Protein 8B2A (pdb70)

Radius of gyration: 27.53 Å; Cα contacts (8 Å, |Δi|>4): 956; chains: 2; bounding box: 52×83×46 Å

B-factor: mean 35.0, std 12.16, range [14.58, 82.42]

Sequence (474 aa):
HVEVVATIAPQLYIEETLIQKINHRIDAIDVLELRIDQIENVTVVNQVAEMITKLKVMQDSFKLLVTYRTKLQGGYGQFTNDLYLNLISDLANINGIDMIDIEWQADIDIEKHQRIITHLQQYNKEVVISHHNFESTPPLDELQFIFFKMQKFNPEYVKLAVMPHNKNDVLNLLQAMSTFSDTMDCKVVGISMSKLGLISRTAQGVFGGALTYGCIGEPQAPGQIDVTDLKAQVTLYMTHVEVVATIAPQLYIEEETLIQKINHRIDAIDVLELRIDQIENVTVNQVAEMITKLKVMQDSFKLLVTYRTKLQGGYGQFTNDLYLNLISDLANINGIDMIDIEWQADIDIEKHQRIITHLQQYNKEVVISHHNFESTPPLDELQFIFFKMQKFNPEYVKLAVMPHHNKNDVLNLLQAMSTFSDTMDCKVVGISMSKLGLISRTAQGVFGGALTYGCIGEPQAPGQIDVTDLKAQVTLY

Secondary structure (P-SEA, 3-state):
cbbbbbbbbbcccccaaaaaaaaaacccccbbbbcccccccccaaaaaaaaaacccccccbbbbbbbccccccccccccaaaaaaaaaaccccccccbbbbbbccccaaaaaaaaaaaaaaabbbbbbbcccccccccaaaaaaaaaaaacccccbbbbbbbbccaaaaaaaaaaaaaaaacccbbbbbbbccccaaaaaaacccccccbbbbbcccccccccccaaaaaaaaaac/ccbbbbbbbbbbcccccaaaaaaaaaacccccbbbbcccccccccaaaaaaaacccccccccbbbbbbbccccccccccccaaaaaaaaaaacccccccbbbbbbccccaaaaaaaaaaaaaaabbbbbbbcccccccccaaaaaaaaaaaacccccbbbbbbbbccaaaaaaaaaaaaaaaacccbbbbbbbccccaaaaaaacccccccbbbbbcccccccccccaaaaaaaaaac

Solvent-accessible surface area: 21116 Å² total; per-residue (Å²): 147,19,49,0,0,0,4,5,38,14,99,91,140,0,30,54,90,36,8,37,98,0,14,106,51,31,125,9,3,47,0,0,5,0,28,0,5,32,2,165,76,5,63,44,116,46,0,28,119,2,4,72,67,2,79,20,0,55,102,46,12,56,8,0,0,0,3,7,20,128,149,5,36,8,153,3,140,39,92,102,84,90,7,7,71,10,0,27,62,0,5,101,16,145,25,2,50,0,0,0,0,9,16,48,97,120,31,88,111,64,58,7,62,153,14,0,71,51,0,52,133,93,133,13,58,0,0,0,0,28,23,33,63,142,42,14,18,83,57,108,80,0,62,106,10,0,92,61,0,43,116,8,101,10,63,3,0,9,0,1,0,30,6,119,73,159,100,19,8,108,40,0,14,86,0,0,26,49,14,36,118,93,74,111,22,107,2,0,0,9,0,3,28,177,78,0,49,78,0,4,10,5,1,37,79,66,37,7,15,0,2,6,0,3,14,56,141,78,70,26,52,21,12,48,28,0,70,81,0,70,61,57,23,97,135,139,258,50,138,4,35,0,0,0,4,5,41,10,92,53,151,18,98,120,104,34,26,91,94,12,74,142,55,51,98,8,1,32,0,1,5,2,34,0,6,45,17,89,124,7,61,29,103,66,0,40,106,12,15,97,50,16,68,110,17,66,113,51,14,47,11,0,0,0,6,7,13,139,154,8,46,11,165,3,148,52,80,104,94,88,6,4,88,12,0,26,70,0,2,98,17,146,38,2,53,0,0,0,0,13,11,72,84,91,32,82,122,59,62,7,56,150,16,0,66,57,0,50,137,107,134,13,48,0,0,0,0,28,20,37,74,146,49,12,18,80,49,68,90,0,29,57,20,1,11,42,0,10,59,5,103,6,59,2,0,10,0,2,0,24,3,126,77,154,102,23,8,110,41,0,10,85,2,0,30,49,9,49,91,8,18,93,27,111,2,0,0,8,0,3,29,168,75,0,43,90,0,4,13,6,1,10,82,64,20,0,11,0,2,6,0,4,5,49,132,77,64,29,57,20,13,47,30,0,72,81,0,44,62,52,17,106,135,143

Foldseek 3Di:
DAFEEAEDEDELDDDVVNVVLCVVCLQLHAEYEYEDQNYDPDALVSVLSVLVSVLVSLVSYAYEYEHQPVVQPDNHPDDPVVVLVRQLSNLPNLRHQEYEDEDDPPDPVVSVLVSQVSSVVSNHAYEYEGHAQPEADALVVLLVQQVVSCVSVGQEYEYEGEYPDLVSLVSQLQSQLVCLVPDPRAYHTFHFALSNLCCQLCVVVSNHHYHYAYSDDGPTGNHHHSSVSSVSVVVD/DAQAAEEAEDEDQQACDVVNLVLCVVLLQLHAEYEYEDQNHPPDDLVSVLVRLPSCVVSCVSYAYEYDNQPVVQPDNHPDDPVRVLVRQLSNLPRLRHQEYEAEDDPPDDLVSVLVSQVSSVVSNHQYEYEHHDAPEQPALVVLLVRQVSRCVSVGQEYEYEGEYPDLVSLVSQLVSLLVCLVPGDHAYQTAHFACSNLCCQLCVVVSRHHYHYAYSPDGPTHNHHHSSVSSVSSVVD

Structure (mmCIF, N/CA/C/O backbone):
data_8B2A
#
_entry.id   8B2A
#
_cell.length_a   36.382
_cell.length_b   79.574
_cell.length_c   83.535
_cell.angle_alpha   90.000
_cell.angle_beta   101.171
_cell.angle_gamma   90.000
#
_symmetry.space_group_name_H-M   'P 1 2 1'
#
loop_
_entity.id
_entity.type
_entity.pdbx_description
1 polymer '3-dehydroquinate dehydratase'
2 non-polymer '(4R,5R)-3-amino-4,5-dihydroxy-cyclohexene-1-carboxylic acid'
3 non-polymer 'SULFATE ION'
4 non-polymer 'CHLORIDE ION'
5 water water
#
loop_
_atom_site.group_PDB
_atom_site.id
_atom_site.type_symbol
_atom_site.label_atom_id
_atom_site.label_alt_id
_atom_site.label_comp_id
_atom_site.label_asym_id
_atom_site.label_entity_id
_atom_site.label_seq_id
_atom_site.pdbx_PDB_ins_code
_atom_site.Cartn_x
_atom_site.Cartn_y
_atom_site.Cartn_z
_atom_site.occupancy
_atom_site.B_iso_or_equiv
_atom_site.auth_seq_id
_atom_site.auth_comp_id
_atom_site.auth_asym_id
_atom_site.auth_atom_id
_atom_site.pdbx_PDB_model_num
ATOM 1 N N . HIS A 1 3 ? 13.644 53.853 6.808 1.000 43.982 3 HIS AAA N 1
ATOM 2 C CA . HIS A 1 3 ? 14.062 54.061 8.219 1.000 41.046 3 HIS AAA CA 1
ATOM 3 C C . HIS A 1 3 ? 12.845 54.189 9.146 1.000 41.173 3 HIS AAA C 1
ATOM 4 O O . HIS A 1 3 ? 13.081 54.326 10.358 1.000 37.988 3 HIS AAA O 1
ATOM 6 N N . VAL A 1 4 ? 11.612 54.185 8.615 1.000 36.372 4 VAL AAA N 1
ATOM 7 C CA . VAL A 1 4 ? 10.380 54.252 9.452 1.000 33.285 4 VAL AAA CA 1
ATOM 8 C C . VAL A 1 4 ? 10.260 52.941 10.238 1.000 33.039 4 VAL AAA C 1
ATOM 9 O O . VAL A 1 4 ? 10.389 51.844 9.644 1.000 30.948 4 VAL AAA O 1
ATOM 13 N N . GLU A 1 5 ? 10.015 53.054 11.548 1.000 27.983 5 GLU AAA N 1
ATOM 14 C CA . GLU A 1 5 ? 9.883 51.901 12.478 1.000 29.398 5 GLU AAA CA 1
ATOM 15 C C . GLU A 1 5 ? 8.400 51.590 12.669 1.000 23.715 5 GLU AAA C 1
ATOM 16 O O . GLU A 1 5 ? 7.636 52.548 12.738 1.000 24.198 5 GLU AAA O 1
ATOM 22 N N . VAL A 1 6 ? 8.018 50.312 12.656 1.000 21.759 6 VAL AAA N 1
ATOM 23 C CA . VAL A 1 6 ? 6.616 49.856 12.822 1.000 21.819 6 VAL AAA CA 1
ATOM 24 C C . VAL A 1 6 ? 6.371 49.644 14.313 1.000 22.705 6 VAL AAA C 1
ATOM 25 O O . VAL A 1 6 ? 7.099 48.876 14.950 1.000 22.059 6 VAL AAA O 1
ATOM 29 N N . VAL A 1 7 ? 5.346 50.315 14.827 1.000 20.695 7 VAL AAA N 1
ATOM 30 C CA . VAL A 1 7 ? 4.872 50.207 16.224 1.000 21.167 7 VAL AAA CA 1
ATOM 31 C C . VAL A 1 7 ? 3.661 49.267 16.212 1.000 21.838 7 VAL AAA C 1
ATOM 32 O O . VAL A 1 7 ? 2.711 49.500 15.446 1.000 21.331 7 VAL AAA O 1
ATOM 36 N N . ALA A 1 8 ? 3.667 48.282 17.111 1.000 21.687 8 ALA AAA N 1
ATOM 37 C CA . ALA A 1 8 ? 2.529 47.411 17.432 1.000 21.624 8 ALA AAA CA 1
ATOM 38 C C . ALA A 1 8 ? 1.939 47.911 18.742 1.000 23.985 8 ALA AAA C 1
ATOM 39 O O . ALA A 1 8 ? 2.656 47.942 19.755 1.000 23.970 8 ALA AAA O 1
ATOM 41 N N . THR A 1 9 ? 0.700 48.354 18.706 1.000 22.401 9 THR AAA N 1
ATOM 42 C CA . THR A 1 9 ? -0.010 48.872 19.888 1.000 23.511 9 THR AAA CA 1
ATOM 43 C C . THR A 1 9 ? -0.750 47.698 20.499 1.000 23.473 9 THR AAA C 1
ATOM 44 O O . THR A 1 9 ? -1.557 47.070 19.769 1.000 24.815 9 THR AAA O 1
ATOM 48 N N . ILE A 1 10 ? -0.529 47.455 21.790 1.000 22.003 10 ILE AAA N 1
ATOM 49 C CA . ILE A 1 10 ? -1.322 46.462 22.558 1.000 24.538 10 ILE AAA CA 1
ATOM 50 C C . ILE A 1 10 ? -1.969 47.196 23.725 1.000 21.402 10 ILE AAA C 1
ATOM 51 O O . ILE A 1 10 ? -1.429 48.224 24.153 1.000 21.771 10 ILE AAA O 1
ATOM 56 N N . ALA A 1 11 ? -3.112 46.692 24.201 1.000 23.927 11 ALA AAA N 1
ATOM 57 C CA . ALA A 1 11 ? -3.886 47.315 25.289 1.000 25.771 11 ALA AAA CA 1
ATOM 58 C C . ALA A 1 11 ? -4.462 46.234 26.215 1.000 27.418 11 ALA AAA C 1
ATOM 59 O O . ALA A 1 11 ? -5.679 46.056 26.293 1.000 28.313 11 ALA AAA O 1
ATOM 61 N N . PRO A 1 12 ? -3.601 45.488 26.940 1.000 28.179 12 PRO AAA N 1
ATOM 62 C CA . PRO A 1 12 ? -4.053 44.390 27.801 1.000 31.012 12 PRO AAA CA 1
ATOM 63 C C . PRO A 1 12 ? -4.573 44.855 29.165 1.000 35.292 12 PRO AAA C 1
ATOM 64 O O . PRO A 1 12 ? -4.614 46.041 29.429 1.000 34.228 12 PRO AAA O 1
ATOM 68 N N . GLN A 1 13 ? -4.945 43.897 30.014 1.000 41.427 13 GLN AAA N 1
ATOM 69 C CA . GLN A 1 13 ? -5.255 44.140 31.446 1.000 42.133 13 GLN AAA CA 1
ATOM 70 C C . GLN A 1 13 ? -4.067 43.623 32.260 1.000 46.660 13 GLN AAA C 1
ATOM 71 O O . GLN A 1 13 ? -3.127 43.104 31.631 1.000 50.889 13 GLN AAA O 1
ATOM 77 N N . LEU A 1 14 ? -4.066 43.822 33.579 1.000 48.130 14 LEU AAA N 1
ATOM 78 C CA . LEU A 1 14 ? -2.861 43.635 34.439 1.000 51.623 14 LEU AAA CA 1
ATOM 79 C C . LEU A 1 14 ? -2.179 42.313 34.059 1.000 51.131 14 LEU AAA C 1
ATOM 80 O O . LEU A 1 14 ? -0.941 42.265 34.088 1.000 49.663 14 LEU AAA O 1
ATOM 85 N N . TYR A 1 15 ? -2.966 41.300 33.684 1.000 51.858 15 TYR AAA N 1
ATOM 86 C CA . TYR A 1 15 ? -2.502 40.006 33.126 1.000 51.798 15 TYR AAA CA 1
ATOM 87 C C . TYR A 1 15 ? -2.319 40.146 31.607 1.000 51.226 15 TYR AAA C 1
ATOM 88 O O . TYR A 1 15 ? -3.318 40.256 30.875 1.000 51.087 15 TYR AAA O 1
ATOM 97 N N . ILE A 1 16 ? -1.069 40.188 31.140 1.000 45.583 16 ILE AAA N 1
ATOM 98 C CA . ILE A 1 16 ? -0.741 40.000 29.703 1.000 42.135 16 ILE AAA CA 1
A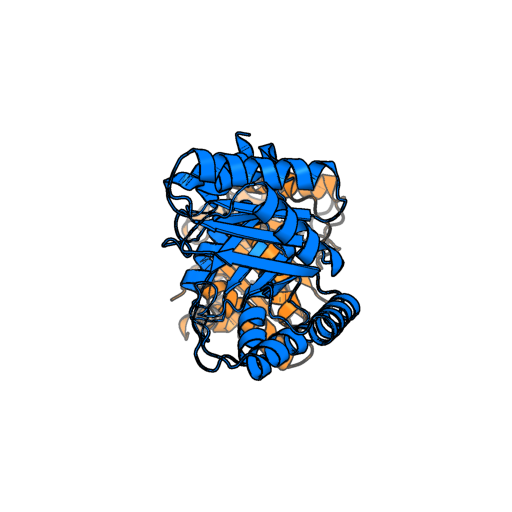TOM 99 C C . ILE A 1 16 ? -0.895 38.508 29.392 1.000 41.714 16 ILE AAA C 1
ATOM 100 O O . ILE A 1 16 ? -0.128 37.713 29.964 1.000 44.822 16 ILE AAA O 1
ATOM 105 N N . GLU A 1 17 ? -1.867 38.156 28.545 1.000 40.197 17 GLU AAA N 1
ATOM 106 C CA . GLU A 1 17 ? -2.242 36.762 28.204 1.000 39.913 17 GLU AAA CA 1
ATOM 107 C C . GLU A 1 17 ? -1.101 36.109 27.423 1.000 44.757 17 GLU AAA C 1
ATOM 108 O O . GLU A 1 17 ? -0.462 36.803 26.604 1.000 38.363 17 GLU AAA O 1
ATOM 110 N N . GLU A 1 18 ? -0.886 34.807 27.652 1.000 44.512 18 GLU AAA N 1
ATOM 111 C CA . GLU A 1 18 ? 0.087 33.984 26.889 1.000 43.665 18 GLU AAA CA 1
ATOM 112 C C . GLU A 1 18 ? -0.301 34.025 25.408 1.000 42.915 18 GLU AAA C 1
ATOM 113 O O . GLU A 1 18 ? 0.606 34.031 24.562 1.000 44.807 18 GLU AAA O 1
ATOM 119 N N . THR A 1 19 ? -1.610 34.047 25.133 1.000 42.263 19 THR AAA N 1
ATOM 120 C CA . THR A 1 19 ? -2.216 34.112 23.775 1.000 43.676 19 THR AAA CA 1
ATOM 121 C C . THR A 1 19 ? -1.760 35.392 23.059 1.000 40.891 19 THR AAA C 1
ATOM 122 O O . THR A 1 19 ? -1.512 35.322 21.838 1.000 44.889 19 THR AAA O 1
ATOM 126 N N . LEU A 1 20 ? -1.635 36.503 23.796 1.000 40.959 20 LEU AAA N 1
ATOM 127 C CA . LEU A 1 20 ? -1.148 37.793 23.240 1.000 40.405 20 LEU AAA CA 1
ATOM 128 C C . LEU A 1 20 ? 0.360 37.683 23.018 1.000 36.582 20 LEU AAA C 1
ATOM 129 O O . LEU A 1 20 ? 0.821 38.006 21.903 1.000 36.303 20 LEU AAA O 1
ATOM 134 N N . ILE A 1 21 ? 1.102 37.180 24.010 1.000 36.721 21 ILE AAA N 1
ATOM 135 C CA . ILE A 1 21 ? 2.578 36.983 23.862 1.000 34.268 21 ILE AAA CA 1
ATOM 136 C C . ILE A 1 21 ? 2.825 36.159 22.593 1.000 33.303 21 ILE AAA C 1
ATOM 137 O O . ILE A 1 21 ? 3.787 36.465 21.861 1.000 35.518 21 ILE AAA O 1
ATOM 142 N N . GLN A 1 22 ? 1.974 35.168 22.322 1.000 39.409 22 GLN AAA N 1
ATOM 143 C CA . GLN A 1 22 ? 2.129 34.265 21.155 1.000 41.619 22 GLN AAA CA 1
ATOM 144 C C . GLN A 1 22 ? 1.993 35.069 19.856 1.000 41.317 22 GLN AAA C 1
ATOM 145 O O . GLN A 1 22 ? 2.849 34.903 18.945 1.000 37.526 22 GLN AAA O 1
ATOM 151 N N . LYS A 1 23 ? 0.943 35.888 19.757 1.000 40.458 23 LYS AAA N 1
ATOM 152 C CA . LYS A 1 23 ? 0.654 36.693 18.533 1.000 37.366 23 LYS AAA CA 1
ATOM 153 C C . LYS A 1 23 ? 1.770 37.716 18.312 1.000 33.252 23 LYS AAA C 1
ATOM 154 O O . LYS A 1 23 ? 2.164 37.934 17.125 1.000 34.034 23 LYS AAA O 1
ATOM 160 N N . ILE A 1 24 ? 2.330 38.278 19.389 1.000 31.312 24 ILE AAA N 1
ATOM 161 C CA . ILE A 1 24 ? 3.492 39.208 19.284 1.000 30.864 24 ILE AAA CA 1
ATOM 162 C C . ILE A 1 24 ? 4.628 38.421 18.635 1.000 32.464 24 ILE AAA C 1
ATOM 163 O O . ILE A 1 24 ? 5.241 38.921 17.675 1.000 31.195 24 ILE AAA O 1
ATOM 168 N N . ASN A 1 25 ? 4.853 37.181 19.081 1.000 33.145 25 ASN AAA N 1
ATOM 169 C CA . ASN A 1 25 ? 6.023 36.414 18.595 1.000 32.587 25 ASN AAA CA 1
ATOM 170 C C . ASN A 1 25 ? 5.851 36.042 17.120 1.000 32.247 25 ASN AAA C 1
ATOM 171 O O . ASN A 1 25 ? 6.857 36.063 16.415 1.000 32.360 25 ASN AAA O 1
ATOM 176 N N . HIS A 1 26 ? 4.642 35.707 16.674 1.000 30.961 26 HIS AAA N 1
ATOM 177 C CA . HIS A 1 26 ? 4.355 35.387 15.247 1.000 34.540 26 HIS AAA CA 1
ATOM 178 C C . HIS A 1 26 ? 4.673 36.613 14.387 1.000 35.513 26 HIS AAA C 1
ATOM 179 O O . HIS A 1 26 ? 5.069 36.431 13.230 1.000 34.240 26 HIS AAA O 1
ATOM 186 N N . ARG A 1 27 ? 4.563 37.820 14.952 1.000 35.960 27 ARG AAA N 1
ATOM 187 C CA . ARG A 1 27 ? 4.735 39.087 14.196 1.000 38.547 27 ARG AAA CA 1
ATOM 188 C C . ARG A 1 27 ? 6.057 39.756 14.531 1.000 36.800 27 ARG AAA C 1
ATOM 189 O O . ARG A 1 27 ? 6.147 40.960 14.288 1.000 36.877 27 ARG AAA O 1
ATOM 197 N N . ILE A 1 28 ? 7.038 39.011 15.050 1.000 35.236 28 ILE AAA N 1
ATOM 198 C CA . ILE A 1 28 ? 8.259 39.594 15.673 1.000 36.609 28 ILE AAA CA 1
ATOM 199 C C . ILE A 1 28 ? 9.036 40.400 14.635 1.000 33.429 28 ILE AAA C 1
ATOM 200 O O . ILE A 1 28 ? 9.621 41.409 15.026 1.000 37.519 28 ILE AAA O 1
ATOM 205 N N . ASP A 1 29 ? 9.048 39.948 13.376 1.000 37.111 29 ASP AAA N 1
ATOM 206 C CA . ASP A 1 29 ? 9.866 40.526 12.277 1.000 34.895 29 ASP AAA CA 1
ATOM 207 C C . ASP A 1 29 ? 9.218 41.819 11.747 1.000 36.169 29 ASP AAA C 1
ATOM 208 O O . ASP A 1 29 ? 9.928 42.618 11.098 1.000 36.035 29 ASP AAA O 1
ATOM 213 N N . ALA A 1 30 ? 7.928 42.026 12.003 1.000 34.437 30 ALA AAA N 1
ATOM 214 C CA . ALA A 1 30 ? 7.221 43.269 11.609 1.000 34.095 30 ALA AAA CA 1
ATOM 215 C C . ALA A 1 30 ? 7.407 44.363 12.680 1.000 36.877 30 ALA AAA C 1
ATOM 216 O O . ALA A 1 30 ? 7.298 45.564 12.335 1.000 39.743 30 ALA AAA O 1
ATOM 218 N N . ILE A 1 31 ? 7.650 43.983 13.938 1.000 30.325 31 ILE AAA N 1
ATOM 219 C CA . ILE A 1 31 ? 7.578 44.933 15.084 1.000 28.394 31 ILE AAA CA 1
ATOM 220 C C . ILE A 1 31 ? 8.966 45.484 15.406 1.000 28.715 31 ILE AAA C 1
ATOM 221 O O . ILE A 1 31 ? 9.842 44.719 15.837 1.000 27.798 31 ILE AAA O 1
ATOM 226 N N . ASP A 1 32 ? 9.140 46.792 15.278 1.000 24.987 32 ASP AAA N 1
ATOM 227 C CA . ASP A 1 32 ? 10.344 47.528 15.719 1.000 24.979 32 ASP AAA CA 1
ATOM 228 C C . ASP A 1 32 ? 10.096 48.054 17.133 1.000 23.658 32 ASP AAA C 1
ATOM 229 O O . ASP A 1 32 ? 11.055 48.151 17.907 1.000 24.911 32 ASP AAA O 1
ATOM 234 N N . VAL A 1 33 ? 8.860 48.457 17.410 1.000 22.239 33 VAL AAA N 1
ATOM 235 C CA . VAL A 1 33 ? 8.482 49.092 18.702 1.000 22.757 33 VAL AAA CA 1
ATOM 236 C C . VAL A 1 33 ? 7.192 48.437 19.155 1.000 21.846 33 VAL AAA C 1
ATOM 237 O O . VAL A 1 33 ? 6.246 48.317 18.353 1.000 20.175 33 VAL AAA O 1
ATOM 241 N N . LEU A 1 34 ? 7.148 48.001 20.411 1.000 22.139 34 LEU AAA N 1
ATOM 242 C CA . LEU A 1 34 ? 5.904 47.466 20.993 1.000 23.053 34 LEU AAA CA 1
ATOM 243 C C . LEU A 1 34 ? 5.375 48.575 21.892 1.000 21.616 34 LEU AAA C 1
ATOM 244 O O . LEU A 1 34 ? 6.128 49.027 22.791 1.000 20.185 34 LEU AAA O 1
ATOM 249 N N . GLU A 1 35 ? 4.172 49.064 21.596 1.000 20.342 35 GLU AAA N 1
ATOM 250 C CA . GLU A 1 35 ? 3.530 50.124 22.407 1.000 20.960 35 GLU AAA CA 1
ATOM 251 C C . GLU A 1 35 ? 2.552 49.452 23.359 1.000 20.093 35 GLU AAA C 1
ATOM 252 O O . GLU A 1 35 ? 1.570 48.889 22.899 1.000 21.562 35 GLU AAA O 1
ATOM 258 N N . LEU A 1 36 ? 2.898 49.480 24.641 1.000 18.995 36 LEU AAA N 1
ATOM 259 C CA . LEU A 1 36 ? 2.012 49.056 25.742 1.000 20.061 36 LEU AAA CA 1
ATOM 260 C C . LEU A 1 36 ? 1.170 50.257 26.158 1.000 18.675 36 LEU AAA C 1
ATOM 261 O O . LEU A 1 36 ? 1.667 51.182 26.818 1.000 18.868 36 LEU AAA O 1
ATOM 266 N N . ARG A 1 37 ? -0.058 50.282 25.675 1.000 19.598 37 ARG AAA N 1
ATOM 267 C CA . ARG A 1 37 ? -1.041 51.266 26.147 1.000 19.341 37 ARG AAA CA 1
ATOM 268 C C . ARG A 1 37 ? -1.425 50.795 27.552 1.000 20.314 37 ARG AAA C 1
ATOM 269 O O . ARG A 1 37 ? -1.521 49.569 27.736 1.000 22.198 37 ARG AAA O 1
ATOM 277 N N . ILE A 1 38 ? -1.571 51.733 28.469 1.000 20.364 38 ILE AAA N 1
ATOM 278 C CA . ILE A 1 38 ? -1.958 51.389 29.863 1.000 21.564 38 ILE AAA CA 1
ATOM 279 C C . ILE A 1 38 ? -3.161 52.170 30.354 1.000 23.739 38 ILE AAA C 1
ATOM 280 O O . ILE A 1 38 ? -3.550 51.877 31.497 1.000 21.484 38 ILE AAA O 1
ATOM 285 N N . ASP A 1 39 ? -3.679 53.157 29.621 1.000 21.330 39 ASP AAA N 1
ATOM 286 C CA . ASP A 1 39 ? -4.812 53.998 30.085 1.000 23.581 39 ASP AAA CA 1
ATOM 287 C C . ASP A 1 39 ? -6.112 53.202 30.225 1.000 23.333 39 ASP AAA C 1
ATOM 288 O O . ASP A 1 39 ? -7.000 53.746 30.967 1.000 23.165 39 ASP AAA O 1
ATOM 293 N N . GLN A 1 40 ? -6.215 52.020 29.587 1.000 22.283 40 GLN AAA N 1
ATOM 294 C CA . GLN A 1 40 ? -7.395 51.103 29.608 1.000 25.456 40 GLN AAA CA 1
ATOM 295 C C . GLN A 1 40 ? -7.450 50.353 30.951 1.000 31.578 40 GLN AAA C 1
ATOM 296 O O . GLN A 1 40 ? -8.475 49.733 31.243 1.000 30.739 40 GLN AAA O 1
ATOM 302 N N . ILE A 1 41 ? -6.382 50.426 31.738 1.000 28.785 41 ILE AAA N 1
ATOM 303 C CA . ILE A 1 41 ? -6.301 49.860 33.108 1.000 31.407 41 ILE AAA CA 1
ATOM 304 C C . ILE A 1 41 ? -6.648 50.973 34.098 1.000 31.518 41 ILE AAA C 1
ATOM 305 O O . ILE A 1 41 ? -5.783 51.839 34.386 1.000 30.192 41 ILE AAA O 1
ATOM 310 N N . GLU A 1 42 ? -7.894 50.964 34.586 1.000 35.367 42 GLU AAA N 1
ATOM 311 C CA . GLU A 1 42 ? -8.365 51.844 35.686 1.000 38.530 42 GLU AAA CA 1
ATOM 312 C C . GLU A 1 42 ? -7.417 51.642 36.869 1.000 37.426 42 GLU AAA C 1
ATOM 313 O O . GLU A 1 42 ? -7.102 50.487 37.169 1.000 40.076 42 GLU AAA O 1
ATOM 319 N N . ASN A 1 43 ? -6.962 52.720 37.491 1.000 43.892 43 ASN AAA N 1
ATOM 320 C CA . ASN A 1 43 ? -6.041 52.647 38.657 1.000 44.947 43 ASN AAA CA 1
ATOM 321 C C . ASN A 1 43 ? -4.835 51.741 38.330 1.000 43.320 43 ASN AAA C 1
ATOM 322 O O . ASN A 1 43 ? -4.326 51.039 39.246 1.000 39.249 43 ASN AAA O 1
ATOM 324 N N . VAL A 1 44 ? -4.332 51.775 37.091 1.000 35.995 44 VAL AAA N 1
ATOM 325 C CA . VAL A 1 44 ? -2.986 51.212 36.778 1.000 31.537 44 VAL AAA CA 1
ATOM 326 C C . VAL A 1 44 ? -1.968 51.884 37.715 1.000 27.944 44 VAL AAA C 1
ATOM 327 O O . VAL A 1 44 ? -2.016 53.132 37.900 1.000 30.246 44 VAL AAA O 1
ATOM 331 N N . THR A 1 45 ? -1.011 51.114 38.215 1.000 30.027 45 THR AAA N 1
ATOM 332 C CA . THR A 1 45 ? 0.150 51.656 38.957 1.000 26.399 45 THR AAA CA 1
ATOM 333 C C . THR A 1 45 ? 1.452 51.364 38.208 1.000 25.839 45 THR AAA C 1
ATOM 334 O O . THR A 1 45 ? 1.453 50.448 37.359 1.000 25.728 45 THR AAA O 1
ATOM 338 N N . VAL A 1 46 ? 2.520 52.020 38.644 1.000 28.472 46 VAL AAA N 1
ATOM 339 C CA A VAL A 1 46 ? 3.894 51.794 38.100 0.500 29.281 46 VAL AAA CA 1
ATOM 340 C CA B VAL A 1 46 ? 3.891 51.788 38.097 0.500 29.234 46 VAL AAA CA 1
ATOM 341 C C . VAL A 1 46 ? 4.282 50.336 38.376 1.000 30.573 46 VAL AAA C 1
ATOM 342 O O . VAL A 1 46 ? 4.836 49.706 37.489 1.000 26.118 46 VAL AAA O 1
ATOM 349 N N . ASN A 1 47 ? 3.959 49.807 39.565 1.000 34.504 47 ASN AAA N 1
ATOM 350 C CA . ASN A 1 47 ? 4.295 48.399 39.892 1.000 36.100 47 ASN AAA CA 1
ATOM 351 C C . ASN A 1 47 ? 3.558 47.429 38.974 1.000 34.464 47 ASN AAA C 1
ATOM 352 O O . ASN A 1 47 ? 4.173 46.426 38.620 1.000 32.657 47 ASN AAA O 1
ATOM 357 N N . GLN A 1 48 ? 2.291 47.686 38.616 1.000 33.857 48 GLN AAA N 1
ATOM 358 C CA . GLN A 1 48 ? 1.568 46.822 37.648 1.000 34.531 48 GLN AAA CA 1
ATOM 359 C C . GLN A 1 48 ? 2.261 46.921 36.283 1.000 27.516 48 GLN AAA C 1
ATOM 360 O O . GLN A 1 48 ? 2.383 45.884 35.615 1.000 31.217 48 GLN AAA O 1
ATOM 366 N N . VAL A 1 49 ? 2.709 48.109 35.880 1.000 30.083 49 VAL AAA N 1
ATOM 367 C CA . VAL A 1 49 ? 3.405 48.272 34.562 1.000 26.378 49 VAL AAA CA 1
ATOM 368 C C . VAL A 1 49 ? 4.703 47.442 34.613 1.000 24.921 49 VAL AAA C 1
ATOM 369 O O . VAL A 1 49 ? 4.958 46.625 33.699 1.000 26.723 49 VAL AAA O 1
ATOM 373 N N . ALA A 1 50 ? 5.477 47.610 35.684 1.000 26.820 50 ALA AAA N 1
ATOM 374 C CA . ALA A 1 50 ? 6.735 46.855 35.892 1.000 30.053 50 ALA AAA CA 1
ATOM 375 C C . ALA A 1 50 ? 6.462 45.350 35.729 1.000 30.213 50 ALA AAA C 1
ATOM 376 O O . ALA A 1 50 ? 7.227 44.672 35.023 1.000 28.433 50 ALA AAA O 1
ATOM 378 N N . GLU A 1 51 ? 5.369 44.830 36.300 1.000 37.369 51 GLU AAA N 1
ATOM 379 C CA . GLU A 1 51 ? 5.029 43.376 36.231 1.000 40.804 51 GLU AAA CA 1
ATOM 380 C C . GLU A 1 51 ? 4.787 42.958 34.775 1.000 39.887 51 GLU AAA C 1
ATOM 381 O O . GLU A 1 51 ? 5.320 41.922 34.319 1.000 36.080 51 GLU AAA O 1
ATOM 387 N N . MET A 1 52 ? 4.034 43.762 34.030 1.000 36.976 52 MET AAA N 1
ATOM 388 C CA . MET A 1 52 ? 3.680 43.452 32.627 1.000 36.004 52 MET AAA CA 1
ATOM 389 C C . MET A 1 52 ? 4.954 43.460 31.794 1.000 33.876 52 MET AAA C 1
ATOM 390 O O . MET A 1 52 ? 5.134 42.569 30.958 1.000 37.941 52 MET AAA O 1
ATOM 395 N N . ILE A 1 53 ? 5.840 44.415 32.054 1.000 31.209 53 ILE AAA N 1
ATOM 396 C CA . ILE A 1 53 ? 7.102 44.575 31.288 1.000 32.236 53 ILE AAA CA 1
ATOM 397 C C . ILE A 1 53 ? 7.993 43.349 31.554 1.000 31.695 53 ILE AAA C 1
ATOM 398 O O . ILE A 1 53 ? 8.684 42.926 30.622 1.000 33.091 53 ILE AAA O 1
ATOM 403 N N . THR A 1 54 ? 7.955 42.764 32.754 1.000 36.290 54 THR AAA N 1
ATOM 404 C CA . THR A 1 54 ? 8.723 41.523 33.053 1.000 35.292 54 THR AAA CA 1
ATOM 405 C C . THR A 1 54 ? 8.374 40.472 31.988 1.000 39.391 54 THR AAA C 1
ATOM 406 O O . THR A 1 54 ? 9.316 39.899 31.390 1.000 40.276 54 THR AAA O 1
ATOM 410 N N . LYS A 1 55 ? 7.091 40.307 31.652 1.000 38.190 55 LYS AAA N 1
ATOM 411 C CA . LYS A 1 55 ? 6.676 39.309 30.630 1.000 37.056 55 LYS AAA CA 1
ATOM 412 C C . LYS A 1 55 ? 7.194 39.681 29.235 1.000 33.571 55 LYS AAA C 1
ATOM 413 O O . LYS A 1 55 ? 7.435 38.759 28.451 1.000 36.283 55 LYS AAA O 1
ATOM 419 N N . LEU A 1 56 ? 7.378 40.964 28.923 1.000 34.039 56 LEU AAA N 1
ATOM 420 C CA . LEU A 1 56 ? 7.698 41.432 27.544 1.000 34.406 56 LEU AAA CA 1
ATOM 421 C C . LEU A 1 56 ? 9.210 41.452 27.299 1.000 35.556 56 LEU AAA C 1
ATOM 422 O O . LEU A 1 56 ? 9.595 41.309 26.117 1.000 38.781 56 LEU AAA O 1
ATOM 427 N N . LYS A 1 57 ? 10.010 41.656 28.348 1.000 39.902 57 LYS AAA N 1
ATOM 428 C CA . LYS A 1 57 ? 11.458 41.992 28.240 1.000 44.228 57 LYS AAA CA 1
ATOM 429 C C . LYS A 1 57 ? 12.250 40.819 27.635 1.000 42.101 57 LYS AAA C 1
ATOM 430 O O . LYS A 1 57 ? 13.339 41.092 27.056 1.000 39.750 57 LYS AAA O 1
ATOM 436 N N . VAL A 1 58 ? 11.737 39.577 27.715 1.000 42.337 58 VAL AAA N 1
ATOM 437 C CA . VAL A 1 58 ? 12.340 38.395 27.006 1.000 40.361 58 VAL AAA CA 1
ATOM 438 C C . VAL A 1 58 ? 12.479 38.751 25.513 1.000 39.823 58 VAL AAA C 1
ATOM 439 O O . VAL A 1 58 ? 13.450 38.310 24.872 1.000 41.140 58 VAL AAA 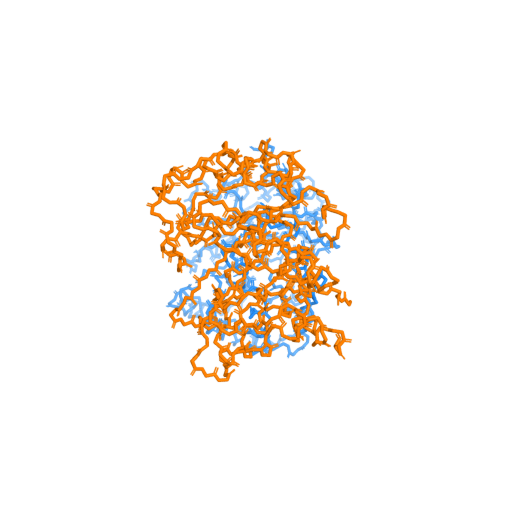O 1
ATOM 443 N N . MET A 1 59 ? 11.570 39.573 24.979 1.000 35.868 59 MET AAA N 1
ATOM 444 C CA . MET A 1 59 ? 11.556 39.936 23.537 1.000 38.772 59 MET AAA CA 1
ATOM 445 C C . MET A 1 59 ? 12.325 41.247 23.295 1.000 40.608 59 MET AAA C 1
ATOM 446 O O . MET A 1 59 ? 12.353 41.701 22.129 1.000 37.101 59 MET AAA O 1
ATOM 451 N N . GLN A 1 60 ? 12.993 41.784 24.329 1.000 39.397 60 GLN AAA N 1
ATOM 452 C CA . GLN A 1 60 ? 13.557 43.171 24.352 1.000 42.997 60 GLN AAA CA 1
ATOM 453 C C . GLN A 1 60 ? 14.631 43.329 23.272 1.000 42.167 60 GLN AAA C 1
ATOM 454 O O . GLN A 1 60 ? 14.877 44.475 22.856 1.000 42.225 60 GLN AAA O 1
ATOM 456 N N . ASP A 1 61 ? 15.224 42.214 22.838 1.000 43.792 61 ASP AAA N 1
ATOM 457 C CA . ASP A 1 61 ? 16.251 42.121 21.768 1.000 44.814 61 ASP AAA CA 1
ATOM 458 C C . ASP A 1 61 ? 15.624 42.374 20.392 1.000 44.282 61 ASP AAA C 1
ATOM 459 O O . ASP A 1 61 ? 16.371 42.804 19.478 1.000 46.364 61 ASP AAA O 1
ATOM 464 N N . SER A 1 62 ? 14.323 42.093 20.226 1.000 36.734 62 SER AAA N 1
ATOM 465 C CA . SER A 1 62 ? 13.611 42.130 18.922 1.000 34.999 62 SER AAA CA 1
ATOM 466 C C . SER A 1 62 ? 12.869 43.462 18.733 1.000 32.123 62 SER AAA C 1
ATOM 467 O O . SER A 1 62 ? 12.445 43.725 17.614 1.000 31.531 62 SER AAA O 1
ATOM 470 N N . PHE A 1 63 ? 12.734 44.289 19.769 1.000 31.233 63 PHE AAA N 1
ATOM 471 C CA . PHE A 1 63 ? 11.971 45.561 19.656 1.000 27.182 63 PHE AAA CA 1
ATOM 472 C C . PHE A 1 63 ? 12.171 46.415 20.891 1.000 26.565 63 PHE AAA C 1
ATOM 473 O O . PHE A 1 63 ? 12.472 45.855 21.967 1.000 28.887 63 PHE AAA O 1
ATOM 481 N N . LYS A 1 64 ? 12.002 47.723 20.710 1.000 24.223 64 LYS AAA N 1
ATOM 482 C CA . LYS A 1 64 ? 11.949 48.740 21.789 1.000 23.750 64 LYS AAA CA 1
ATOM 483 C C . LYS A 1 64 ? 10.555 48.706 22.437 1.000 22.771 64 LYS AAA C 1
ATOM 484 O O . LYS A 1 64 ? 9.563 48.451 21.744 1.000 22.348 64 LYS AAA O 1
ATOM 490 N N . LEU A 1 65 ? 10.513 48.958 23.732 1.000 22.011 65 LEU AAA N 1
ATOM 491 C CA . LEU A 1 65 ? 9.257 49.064 24.521 1.000 22.087 65 LEU AAA CA 1
ATOM 492 C C . LEU A 1 65 ? 8.907 50.528 24.762 1.000 18.800 65 LEU AAA C 1
ATOM 493 O O . LEU A 1 65 ? 9.674 51.271 25.409 1.000 20.008 65 LEU AAA O 1
ATOM 498 N N . LEU A 1 66 ? 7.706 50.925 24.295 1.000 20.208 66 LEU AAA N 1
ATOM 499 C CA . LEU A 1 66 ? 7.129 52.271 24.496 1.000 18.558 66 LEU AAA CA 1
ATOM 500 C C . LEU A 1 66 ? 5.915 52.093 25.416 1.000 18.176 66 LEU AAA C 1
ATOM 501 O O . LEU A 1 66 ? 5.123 51.215 25.128 1.000 18.215 66 LEU AAA O 1
ATOM 506 N N . VAL A 1 67 ? 5.856 52.877 26.476 1.000 16.771 67 VAL AAA N 1
ATOM 507 C CA . VAL A 1 67 ? 4.675 52.872 27.394 1.000 17.225 67 VAL AAA CA 1
ATOM 508 C C . VAL A 1 67 ? 3.940 54.184 27.190 1.000 14.582 67 VAL AAA C 1
ATOM 509 O O . VAL A 1 67 ? 4.516 55.249 27.380 1.000 16.640 67 VAL AAA O 1
ATOM 513 N N . THR A 1 68 ? 2.635 54.065 26.954 1.000 17.342 68 THR AAA N 1
ATOM 514 C CA . THR A 1 68 ? 1.752 55.192 26.636 1.000 16.238 68 THR AAA CA 1
ATOM 515 C C . THR A 1 68 ? 0.512 55.169 27.533 1.000 16.103 68 THR AAA C 1
ATOM 516 O O . THR A 1 68 ? -0.250 54.253 27.361 1.000 17.497 68 THR AAA O 1
ATOM 520 N N . TYR A 1 69 ? 0.366 56.178 28.372 1.000 16.869 69 TYR AAA N 1
ATOM 521 C CA . TYR A 1 69 ? -0.932 56.496 29.024 1.000 17.786 69 TYR AAA CA 1
ATOM 522 C C . TYR A 1 69 ? -1.601 57.583 28.193 1.000 17.470 69 TYR AAA C 1
ATOM 523 O O . TYR A 1 69 ? -1.219 58.758 28.303 1.000 18.376 69 TYR AAA O 1
ATOM 532 N N . ARG A 1 70 ? -2.658 57.199 27.466 1.000 18.836 70 ARG AAA N 1
ATOM 533 C CA . ARG A 1 70 ? -3.460 58.125 26.644 1.000 18.151 70 ARG AAA CA 1
ATOM 534 C C . ARG A 1 70 ? -4.643 58.633 27.482 1.000 19.250 70 ARG AAA C 1
ATOM 535 O O . ARG A 1 70 ? -5.505 57.833 27.773 1.000 20.047 70 ARG AAA O 1
ATOM 543 N N . THR A 1 71 ? -4.659 59.920 27.749 1.000 19.522 71 THR AAA N 1
ATOM 544 C CA . THR A 1 71 ? -5.763 60.539 28.552 1.000 19.251 71 THR AAA CA 1
ATOM 545 C C . THR A 1 71 ? -7.035 60.483 27.723 1.000 19.753 71 THR AAA C 1
ATOM 546 O O . THR A 1 71 ? -7.003 60.604 26.505 1.000 19.416 71 THR AAA O 1
ATOM 550 N N . LYS A 1 72 ? -8.176 60.483 28.403 1.000 18.873 72 LYS AAA N 1
ATOM 551 C CA . LYS A 1 72 ? -9.474 60.557 27.710 1.000 20.860 72 LYS AAA CA 1
ATOM 552 C C . LYS A 1 72 ? -9.584 61.829 26.876 1.000 20.288 72 LYS AAA C 1
ATOM 553 O O . LYS A 1 72 ? -10.159 61.766 25.780 1.000 21.284 72 LYS AAA O 1
ATOM 559 N N . LEU A 1 73 ? -9.124 62.962 27.403 1.000 23.138 73 LEU AAA N 1
ATOM 560 C CA . LEU A 1 73 ? -9.180 64.248 26.681 1.000 27.448 73 LEU AAA CA 1
ATOM 561 C C . LEU A 1 73 ? -8.460 64.079 25.335 1.000 26.877 73 LEU AAA C 1
ATOM 562 O O . LEU A 1 73 ? -8.924 64.666 24.341 1.000 26.182 73 LEU AAA O 1
ATOM 567 N N . GLN A 1 74 ? -7.423 63.243 25.274 1.000 24.031 74 GLN AAA N 1
ATOM 568 C CA . GLN A 1 74 ? -6.654 63.088 23.999 1.000 23.177 74 GLN AAA CA 1
ATOM 569 C C . GLN A 1 74 ? -7.029 61.789 23.272 1.000 22.700 74 GLN AAA C 1
ATOM 570 O O . GLN A 1 74 ? -6.274 61.351 22.383 1.000 23.474 74 GLN AAA O 1
ATOM 576 N N . GLY A 1 75 ? -8.223 61.226 23.531 1.000 22.712 75 GLY AAA N 1
ATOM 577 C CA . GLY A 1 75 ? -8.815 60.161 22.720 1.000 22.696 75 GLY AAA CA 1
ATOM 578 C C . GLY A 1 75 ? -8.596 58.770 23.278 1.000 20.003 75 GLY AAA C 1
ATOM 579 O O . GLY A 1 75 ? -8.952 57.817 22.621 1.000 23.437 75 GLY AAA O 1
ATOM 580 N N . GLY A 1 76 ? -8.008 58.651 24.466 1.000 18.673 76 GLY AAA N 1
ATOM 581 C CA . GLY A 1 76 ? -7.778 57.377 25.140 1.000 19.031 76 GLY AAA CA 1
ATOM 582 C C . GLY A 1 76 ? -8.812 57.154 26.233 1.000 20.787 76 GLY AAA C 1
ATOM 583 O O . GLY A 1 76 ? -9.936 57.755 26.140 1.000 21.341 76 GLY AAA O 1
ATOM 584 N N . TYR A 1 77 ? -8.492 56.283 27.173 1.000 20.852 77 TYR AAA N 1
ATOM 585 C CA . TYR A 1 77 ? -9.441 55.849 28.232 1.000 21.562 77 TYR AAA CA 1
ATOM 586 C C . TYR A 1 77 ? -9.019 56.362 29.594 1.000 21.975 77 TYR AAA C 1
ATOM 587 O O . TYR A 1 77 ? -9.800 56.152 30.514 1.000 21.558 77 TYR AAA O 1
ATOM 596 N N . GLY A 1 78 ? -7.876 57.030 29.718 1.000 20.908 78 GLY AAA N 1
ATOM 597 C CA . GLY A 1 78 ? -7.311 57.482 31.009 1.000 22.429 78 GLY AAA CA 1
ATOM 598 C C . GLY A 1 78 ? -8.044 58.653 31.627 1.000 20.557 78 GLY AAA C 1
ATOM 599 O O . GLY A 1 78 ? -8.118 59.728 31.035 1.000 22.600 78 GLY AAA O 1
ATOM 600 N N . GLN A 1 79 ? -8.590 58.450 32.830 1.000 23.683 79 GLN AAA N 1
ATOM 601 C CA . GLN A 1 79 ? -9.332 59.500 33.559 1.000 22.856 79 GLN AAA CA 1
ATOM 602 C C . GLN A 1 79 ? -8.608 59.882 34.845 1.000 25.648 79 GLN AAA C 1
ATOM 603 O O . GLN A 1 79 ? -9.227 60.584 35.674 1.000 27.583 79 GLN AAA O 1
ATOM 609 N N . PHE A 1 80 ? -7.322 59.522 34.982 1.000 24.975 80 PHE AAA N 1
ATOM 610 C CA . PHE A 1 80 ? -6.425 60.149 35.984 1.000 23.177 80 PHE AAA CA 1
ATOM 611 C C . PHE A 1 80 ? -6.527 61.671 35.879 1.000 22.012 80 PHE AAA C 1
ATOM 612 O O . PHE A 1 80 ? -6.633 62.257 34.782 1.000 22.322 80 PHE AAA O 1
ATOM 620 N N . THR A 1 81 ? -6.431 62.335 37.029 1.000 21.732 81 THR AAA N 1
ATOM 621 C CA . THR A 1 81 ? -6.184 63.782 37.147 1.000 22.944 81 THR AAA CA 1
ATOM 622 C C . THR A 1 81 ? -4.838 64.087 36.482 1.000 21.687 81 THR AAA C 1
ATOM 623 O O . THR A 1 81 ? -3.998 63.180 36.521 1.000 25.193 81 THR AAA O 1
ATOM 627 N N . ASN A 1 82 ? -4.680 65.304 36.008 1.000 23.491 82 ASN AAA N 1
ATOM 628 C CA . ASN A 1 82 ? -3.382 65.804 35.460 1.000 25.707 82 ASN AAA CA 1
ATOM 629 C C . ASN A 1 82 ? -2.255 65.501 36.461 1.000 27.522 82 ASN AAA C 1
ATOM 630 O O . ASN A 1 82 ? -1.207 64.978 36.048 1.000 25.455 82 ASN AAA O 1
ATOM 635 N N . ASP A 1 83 ? -2.431 65.768 37.764 1.000 27.335 83 ASP AAA N 1
ATOM 636 C CA . ASP A 1 83 ? -1.375 65.519 38.786 1.000 27.219 83 ASP AAA CA 1
ATOM 637 C C . ASP A 1 83 ? -1.011 64.031 38.868 1.000 26.104 83 ASP AAA C 1
ATOM 638 O O . ASP A 1 83 ? 0.206 63.679 38.933 1.000 27.535 83 ASP AAA O 1
ATOM 643 N N . LEU A 1 84 ? -1.995 63.143 38.896 1.000 23.276 84 LEU AAA N 1
ATOM 644 C CA . LEU A 1 84 ? -1.722 61.696 38.987 1.000 23.386 84 LEU AAA CA 1
ATOM 645 C C . LEU A 1 84 ? -1.076 61.206 37.677 1.000 21.663 84 LEU AAA C 1
ATOM 646 O O . LEU A 1 84 ? -0.339 60.221 37.716 1.000 22.875 84 LEU AAA O 1
ATOM 651 N N . TYR A 1 85 ? -1.500 61.771 36.567 1.000 22.080 85 TYR AAA N 1
ATOM 652 C CA . TYR A 1 85 ? -0.974 61.379 35.231 1.000 20.398 85 TYR AAA CA 1
ATOM 653 C C . TYR A 1 85 ? 0.512 61.774 35.182 1.000 19.862 85 TYR AAA C 1
ATOM 654 O O . TYR A 1 85 ? 1.318 60.947 34.822 1.000 22.086 85 TYR AAA O 1
ATOM 663 N N . LEU A 1 86 ? 0.849 62.980 35.587 1.000 22.380 86 LEU AAA N 1
ATOM 664 C CA . LEU A 1 86 ? 2.255 63.474 35.477 1.000 25.066 86 LEU AAA CA 1
ATOM 665 C C . LEU A 1 86 ? 3.143 62.736 36.488 1.000 25.777 86 LEU AAA C 1
ATOM 666 O O . LEU A 1 86 ? 4.308 62.483 36.175 1.000 24.812 86 LEU AAA O 1
ATOM 671 N N . ASN A 1 87 ? 2.619 62.337 37.647 1.000 23.942 87 ASN AAA N 1
ATOM 672 C CA . ASN A 1 87 ? 3.380 61.463 38.569 1.000 22.904 87 ASN AAA CA 1
ATOM 673 C C . ASN A 1 87 ? 3.622 60.096 37.944 1.000 22.096 87 ASN AAA C 1
ATOM 674 O O . ASN A 1 87 ? 4.726 59.575 38.125 1.000 22.526 87 ASN AAA O 1
ATOM 679 N N . LEU A 1 88 ? 2.670 59.540 37.181 1.000 18.997 88 LEU AAA N 1
ATOM 680 C CA . LEU A 1 88 ? 2.823 58.214 36.567 1.000 20.391 88 LEU AAA CA 1
ATOM 681 C C . LEU A 1 88 ? 3.941 58.363 35.523 1.000 19.419 88 LEU AAA C 1
ATOM 682 O O . LEU A 1 88 ? 4.834 57.485 35.507 1.000 22.165 88 LEU AAA O 1
ATOM 687 N N . ILE A 1 89 ? 3.859 59.416 34.722 1.000 21.266 89 ILE AAA N 1
ATOM 688 C CA . ILE A 1 89 ? 4.860 59.603 33.616 1.000 20.529 89 ILE AAA CA 1
ATOM 689 C C . ILE A 1 89 ? 6.255 59.685 34.235 1.000 23.684 89 ILE AAA C 1
ATOM 690 O O . ILE A 1 89 ? 7.155 58.945 33.77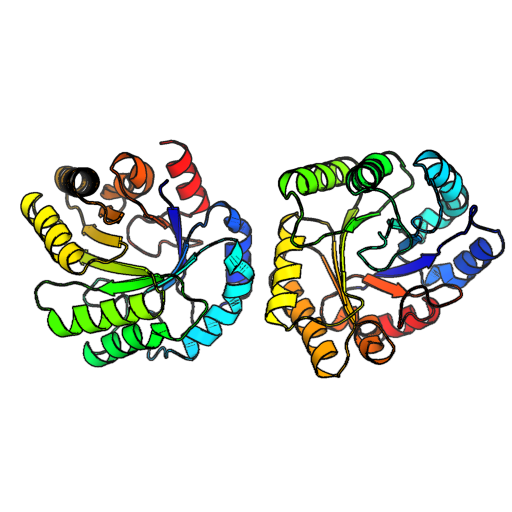3 1.000 21.001 89 ILE AAA O 1
ATOM 695 N N . SER A 1 90 ? 6.422 60.544 35.249 1.000 21.615 90 SER AAA N 1
ATOM 696 C CA . SER A 1 90 ? 7.722 60.676 35.952 1.000 22.679 90 SER AAA CA 1
ATOM 697 C C . SER A 1 90 ? 8.162 59.317 36.518 1.000 23.206 90 SER AAA C 1
ATOM 698 O O . SER A 1 90 ? 9.338 58.946 36.349 1.000 23.035 90 SER AAA O 1
ATOM 701 N N . ASP A 1 91 ? 7.276 58.560 37.202 1.000 22.492 91 ASP AAA N 1
ATOM 702 C CA . ASP A 1 91 ? 7.656 57.301 37.886 1.000 21.808 91 ASP AAA CA 1
ATOM 703 C C . ASP A 1 91 ? 7.988 56.192 36.895 1.000 23.809 91 ASP AAA C 1
ATOM 704 O O . ASP A 1 91 ? 8.709 55.266 37.265 1.000 24.868 91 ASP AAA O 1
ATOM 709 N N . LEU A 1 92 ? 7.511 56.271 35.649 1.000 22.215 92 LEU AAA N 1
ATOM 710 C CA . LEU A 1 92 ? 7.863 55.240 34.646 1.000 21.409 92 LEU AAA CA 1
ATOM 711 C C . LEU A 1 92 ? 9.384 55.268 34.379 1.000 21.148 92 LEU AAA C 1
ATOM 712 O O . LEU A 1 92 ? 9.868 54.243 33.943 1.000 24.919 92 LEU AAA O 1
ATOM 717 N N . ALA A 1 93 ? 10.088 56.359 34.683 1.000 22.488 93 ALA AAA N 1
ATOM 718 C CA . ALA A 1 93 ? 11.576 56.441 34.535 1.000 24.600 93 ALA AAA CA 1
ATOM 719 C C . ALA A 1 93 ? 12.293 55.264 35.227 1.000 26.014 93 ALA AAA C 1
ATOM 720 O O . ALA A 1 93 ? 13.407 54.936 34.806 1.000 26.022 93 ALA AAA O 1
ATOM 722 N N . ASN A 1 94 ? 11.715 54.647 36.273 1.000 31.229 94 ASN AAA N 1
ATOM 723 C CA . ASN A 1 94 ? 12.415 53.643 37.121 1.000 29.932 94 ASN AAA CA 1
ATOM 724 C C . ASN A 1 94 ? 12.246 52.210 36.614 1.000 29.383 94 ASN AAA C 1
ATOM 725 O O . ASN A 1 94 ? 12.821 51.301 37.235 1.000 30.644 94 ASN AAA O 1
ATOM 730 N N . ILE A 1 95 ? 11.486 51.950 35.542 1.000 22.112 95 ILE AAA N 1
ATOM 731 C CA . ILE A 1 95 ? 11.326 50.562 35.053 1.000 25.334 95 ILE AAA CA 1
ATOM 732 C C . ILE A 1 95 ? 12.400 50.388 33.985 1.000 27.477 95 ILE AAA C 1
ATOM 733 O O . ILE A 1 95 ? 12.328 51.116 32.976 1.000 26.519 95 ILE AAA O 1
ATOM 738 N N . ASN A 1 96 ? 13.384 49.527 34.241 1.000 26.685 96 ASN AAA N 1
ATOM 739 C CA . ASN A 1 96 ? 14.605 49.476 33.393 1.000 30.775 96 ASN AAA CA 1
ATOM 740 C C . ASN A 1 96 ? 14.222 49.145 31.957 1.000 27.579 96 ASN AAA C 1
ATOM 741 O O . ASN A 1 96 ? 14.889 49.706 31.032 1.000 32.749 96 ASN AAA O 1
ATOM 746 N N . GLY A 1 97 ? 13.215 48.271 31.786 1.000 28.418 97 GLY AAA N 1
ATOM 747 C CA . GLY A 1 97 ? 12.798 47.662 30.509 1.000 27.043 97 GLY AAA CA 1
ATOM 748 C C . GLY A 1 97 ? 12.130 48.654 29.563 1.000 25.547 97 GLY AAA C 1
ATOM 749 O O . GLY A 1 97 ? 12.051 48.347 28.353 1.000 27.284 97 GLY AAA O 1
ATOM 750 N N . ILE A 1 98 ? 11.680 49.803 30.058 1.000 26.025 98 ILE AAA N 1
ATOM 751 C CA . ILE A 1 98 ? 11.064 50.851 29.194 1.000 24.684 98 ILE AAA CA 1
ATOM 752 C C . ILE A 1 98 ? 12.181 51.555 28.417 1.000 22.068 98 ILE AAA C 1
ATOM 753 O O . ILE A 1 98 ? 13.099 52.051 29.053 1.000 25.185 98 ILE AAA O 1
ATOM 758 N N . ASP A 1 99 ? 12.035 51.659 27.091 1.000 21.305 99 ASP AAA N 1
ATOM 759 C CA . ASP A 1 99 ? 12.940 52.413 26.188 1.000 22.550 99 ASP AAA CA 1
ATOM 760 C C . ASP A 1 99 ? 12.382 53.801 25.905 1.000 20.311 99 ASP AAA C 1
ATOM 761 O O . ASP A 1 99 ? 13.152 54.753 25.874 1.000 20.052 99 ASP AAA O 1
ATOM 766 N N . MET A 1 100 ? 11.049 53.923 25.789 1.000 20.627 100 MET AAA N 1
ATOM 767 C CA . MET A 1 100 ? 10.366 55.143 25.308 1.000 17.750 100 MET AAA CA 1
ATOM 768 C C . MET A 1 100 ? 9.142 55.398 26.202 1.000 16.988 100 MET AAA C 1
ATOM 769 O O . MET A 1 100 ? 8.472 54.447 26.478 1.000 17.430 100 MET AAA O 1
ATOM 774 N N . ILE A 1 101 ? 8.880 56.657 26.420 1.000 17.815 101 ILE AAA N 1
ATOM 775 C CA . ILE A 1 101 ? 7.680 57.136 27.160 1.000 18.885 101 ILE AAA CA 1
ATOM 776 C C . ILE A 1 101 ? 6.991 58.242 26.370 1.000 19.307 101 ILE AAA C 1
ATOM 777 O O . ILE A 1 101 ? 7.630 59.249 25.979 1.000 17.532 101 ILE AAA O 1
ATOM 782 N N . ASP A 1 102 ? 5.671 58.092 26.234 1.000 17.745 102 ASP AAA N 1
ATOM 783 C CA . ASP A 1 102 ? 4.795 59.106 25.603 1.000 18.307 102 ASP AAA CA 1
ATOM 784 C C . ASP A 1 102 ? 4.372 60.129 26.656 1.000 20.731 102 ASP AAA C 1
ATOM 785 O O . ASP A 1 102 ? 3.990 59.701 27.736 1.000 20.882 102 ASP AAA O 1
ATOM 790 N N . ILE A 1 103 ? 4.527 61.415 26.389 1.000 17.867 103 ILE AAA N 1
ATOM 791 C CA . ILE A 1 103 ? 3.965 62.477 27.260 1.000 18.632 103 ILE AAA CA 1
ATOM 792 C C . ILE A 1 103 ? 3.128 63.395 26.376 1.000 20.213 103 ILE AAA C 1
ATOM 793 O O . ILE A 1 103 ? 3.511 63.738 25.245 1.000 18.396 103 ILE AAA O 1
ATOM 798 N N . GLU A 1 104 ? 1.947 63.720 26.858 1.000 18.295 104 GLU AAA N 1
ATOM 799 C CA . GLU A 1 104 ? 1.007 64.521 26.063 1.000 17.980 104 GLU AAA CA 1
ATOM 800 C C . GLU A 1 104 ? 1.313 66.000 26.149 1.000 18.673 104 GLU AAA C 1
ATOM 801 O O . GLU A 1 104 ? 1.635 66.545 27.247 1.000 22.894 104 GLU AAA O 1
ATOM 807 N N . TRP A 1 105 ? 1.088 66.658 25.036 1.000 19.466 105 TRP AAA N 1
ATOM 808 C CA . TRP A 1 105 ? 1.157 68.118 24.884 1.000 20.648 105 TRP AAA CA 1
ATOM 809 C C . TRP A 1 105 ? -0.225 68.658 24.525 1.000 23.614 105 TRP AAA C 1
ATOM 810 O O . TRP A 1 105 ? -0.940 68.035 23.712 1.000 21.912 105 TRP AAA O 1
ATOM 821 N N . GLN A 1 106 ? -0.585 69.789 25.135 1.000 24.340 106 GLN AAA N 1
ATOM 822 C CA . GLN A 1 106 ? -1.726 70.640 24.712 1.000 26.504 106 GLN AAA CA 1
ATOM 823 C C . GLN A 1 106 ? -1.355 72.092 25.059 1.000 26.072 106 GLN AAA C 1
ATOM 824 O O . GLN A 1 106 ? -0.405 72.280 25.847 1.000 24.796 106 GLN AAA O 1
ATOM 830 N N . ALA A 1 107 ? -2.015 73.081 24.462 1.000 27.514 107 ALA AAA N 1
ATOM 831 C CA . ALA A 1 107 ? -1.612 74.512 24.549 1.000 33.553 107 ALA AAA CA 1
ATOM 832 C C . ALA A 1 107 ? -1.637 75.014 26.004 1.000 33.126 107 ALA AAA C 1
ATOM 833 O O . ALA A 1 107 ? -0.841 75.908 26.275 1.000 35.525 107 ALA AAA O 1
ATOM 835 N N . ASP A 1 108 ? -2.416 74.402 26.904 1.000 35.000 108 ASP AAA N 1
ATOM 836 C CA . ASP A 1 108 ? -2.641 74.895 28.295 1.000 36.449 108 ASP AAA CA 1
ATOM 837 C C . ASP A 1 108 ? -1.674 74.251 29.302 1.000 35.211 108 ASP AAA C 1
ATOM 838 O O . ASP A 1 108 ? -1.901 74.415 30.522 1.000 38.348 108 ASP AAA O 1
ATOM 843 N N . ILE A 1 109 ? -0.612 73.558 28.885 1.000 30.273 109 ILE AAA N 1
ATOM 844 C CA . ILE A 1 109 ? 0.238 72.834 29.880 1.000 29.919 109 ILE AAA CA 1
ATOM 845 C C . ILE A 1 109 ? 1.053 73.840 30.704 1.000 29.356 109 ILE AAA C 1
ATOM 846 O O . ILE A 1 109 ? 1.285 74.989 30.221 1.000 31.966 109 ILE AAA O 1
ATOM 851 N N . ASP A 1 110 ? 1.482 73.404 31.888 1.000 29.171 110 ASP AAA N 1
ATOM 852 C CA . ASP A 1 110 ? 2.545 74.077 32.680 1.000 30.746 110 ASP AAA CA 1
ATOM 853 C C . ASP A 1 110 ? 3.886 73.742 32.014 1.000 28.147 110 ASP AAA C 1
ATOM 854 O O . ASP A 1 110 ? 4.386 72.616 32.216 1.000 29.325 110 ASP AAA O 1
ATOM 859 N N . ILE A 1 111 ? 4.436 74.664 31.228 1.000 31.313 111 ILE AAA N 1
ATOM 860 C CA . ILE A 1 111 ? 5.671 74.406 30.422 1.000 31.971 111 ILE AAA CA 1
ATOM 861 C C . ILE A 1 111 ? 6.831 74.016 31.348 1.000 33.908 111 ILE AAA C 1
ATOM 862 O O . ILE A 1 111 ? 7.591 73.085 31.013 1.000 27.991 111 ILE AAA O 1
ATOM 867 N N . GLU A 1 112 ? 6.985 74.696 32.487 1.000 34.252 112 GLU AAA N 1
ATOM 868 C CA . GLU A 1 112 ? 8.106 74.427 33.424 1.000 33.836 112 GLU AAA CA 1
ATOM 869 C C . GLU A 1 112 ? 8.070 72.981 33.915 1.000 31.836 112 GLU AAA C 1
ATOM 870 O O . GLU A 1 112 ? 9.129 72.356 33.948 1.000 30.146 112 GLU AAA O 1
ATOM 872 N N . LYS A 1 113 ? 6.905 72.519 34.386 1.000 30.043 113 LYS AAA N 1
ATOM 873 C CA . LYS A 1 113 ? 6.696 71.165 34.936 1.000 29.899 113 LYS AAA CA 1
ATOM 874 C C . LYS A 1 113 ? 6.989 70.168 33.816 1.000 27.096 113 LYS AAA C 1
ATOM 875 O O . LYS A 1 113 ? 7.559 69.115 34.102 1.000 26.094 113 LYS AAA O 1
ATOM 881 N N . HIS A 1 114 ? 6.570 70.480 32.590 1.000 26.130 114 HIS AAA N 1
ATOM 882 C CA . HIS A 1 114 ? 6.738 69.514 31.469 1.000 26.467 114 HIS AAA CA 1
ATOM 883 C C . HIS A 1 114 ? 8.237 69.353 31.209 1.000 24.145 114 HIS AAA C 1
ATOM 884 O O . HIS A 1 114 ? 8.692 68.199 31.113 1.000 25.185 114 HIS AAA O 1
ATOM 891 N N . GLN A 1 115 ? 8.959 70.471 31.147 1.000 26.996 115 GLN AAA N 1
ATOM 892 C CA . GLN A 1 115 ? 10.431 70.462 30.917 1.000 27.207 115 GLN AAA CA 1
ATOM 893 C C . GLN A 1 115 ? 11.085 69.707 32.074 1.000 25.505 115 GLN AAA C 1
ATOM 894 O O . GLN A 1 115 ? 11.907 68.846 31.817 1.000 24.169 115 GLN AAA O 1
ATOM 900 N N . ARG A 1 116 ? 10.692 69.926 33.326 1.000 25.567 116 ARG AAA N 1
ATOM 901 C CA . ARG A 1 116 ? 11.263 69.134 34.438 1.000 25.654 116 ARG AAA CA 1
ATOM 902 C C . ARG A 1 116 ? 11.097 67.634 34.182 1.000 22.616 116 ARG AAA C 1
ATOM 903 O O . ARG A 1 116 ? 12.031 66.872 34.401 1.000 21.641 116 ARG AAA O 1
ATOM 911 N N . ILE A 1 117 ? 9.886 67.191 33.857 1.000 20.016 117 ILE AAA N 1
ATOM 912 C CA . ILE A 1 117 ? 9.617 65.742 33.748 1.000 18.835 117 ILE AAA CA 1
ATOM 913 C C . ILE A 1 117 ? 10.418 65.216 32.554 1.000 17.477 117 ILE AAA C 1
ATOM 914 O O . ILE A 1 117 ? 10.901 64.081 32.662 1.000 19.697 117 ILE AAA O 1
ATOM 919 N N . ILE A 1 118 ? 10.419 65.973 31.471 1.000 21.175 118 ILE AAA N 1
ATOM 920 C CA . ILE A 1 118 ? 11.076 65.508 30.211 1.000 20.174 118 ILE AAA CA 1
ATOM 921 C C . ILE A 1 118 ? 12.575 65.401 30.478 1.000 20.635 118 ILE AAA C 1
ATOM 922 O O . ILE A 1 118 ? 13.168 64.321 30.164 1.000 18.782 118 ILE AAA O 1
ATOM 927 N N . THR A 1 119 ? 13.139 66.429 31.094 1.000 21.794 119 THR AAA N 1
ATOM 928 C CA . THR A 1 119 ? 14.567 66.413 31.506 1.000 22.543 119 THR AAA CA 1
ATOM 929 C C . THR A 1 119 ? 14.840 65.195 32.397 1.000 22.108 119 THR AAA C 1
ATOM 930 O O . THR A 1 119 ? 15.814 64.528 32.167 1.000 22.849 119 THR AAA O 1
ATOM 934 N N . HIS A 1 120 ? 13.984 64.874 33.384 1.000 19.600 120 HIS AAA N 1
ATOM 935 C CA . HIS A 1 120 ? 14.112 63.682 34.255 1.000 22.330 120 HIS AAA CA 1
ATOM 936 C C . HIS A 1 120 ? 14.088 62.374 33.473 1.000 20.510 120 HIS AAA C 1
ATOM 937 O O . HIS A 1 120 ? 14.903 61.476 33.741 1.000 20.753 120 HIS AAA O 1
ATOM 944 N N . LEU A 1 121 ? 13.128 62.211 32.558 1.000 19.694 121 LEU AAA N 1
ATOM 945 C CA . LEU A 1 121 ? 13.022 60.970 31.761 1.000 19.923 121 LEU AAA CA 1
ATOM 946 C C . LEU A 1 121 ? 14.350 60.761 30.992 1.000 17.131 121 LEU AAA C 1
ATOM 947 O O . LEU A 1 121 ? 14.832 59.628 30.944 1.000 19.358 121 LEU AAA O 1
ATOM 952 N N . GLN A 1 122 ? 14.841 61.833 30.419 1.000 21.114 122 GLN AAA N 1
ATOM 953 C CA . GLN A 1 122 ? 16.047 61.767 29.539 1.000 20.137 122 GLN AAA CA 1
ATOM 954 C C . GLN A 1 122 ? 17.279 61.479 30.404 1.000 20.936 122 GLN AAA C 1
ATOM 955 O O . GLN A 1 122 ? 18.132 60.627 29.993 1.000 22.758 122 GLN AAA O 1
ATOM 961 N N . GLN A 1 123 ? 17.345 62.097 31.582 1.000 22.919 123 GLN AAA N 1
ATOM 962 C CA . GLN A 1 123 ? 18.422 61.790 32.575 1.000 24.622 123 GLN AAA CA 1
ATOM 963 C C . GLN A 1 123 ? 18.409 60.303 32.948 1.000 22.262 123 GLN AAA C 1
ATOM 964 O O . GLN A 1 123 ? 19.464 59.727 33.223 1.000 20.622 123 GLN AAA O 1
ATOM 970 N N . TYR A 1 124 ? 17.223 59.682 33.002 1.000 20.897 124 TYR AAA N 1
ATOM 971 C CA . TYR A 1 124 ? 17.044 58.243 33.263 1.000 21.728 124 TYR AAA CA 1
ATOM 972 C C . TYR A 1 124 ? 17.117 57.428 31.963 1.000 20.359 124 TYR AAA C 1
ATOM 973 O O . TYR A 1 124 ? 16.756 56.257 31.965 1.000 20.406 124 TYR AAA O 1
ATOM 982 N N . ASN A 1 125 ? 17.626 58.016 30.870 1.000 23.008 125 ASN AAA N 1
ATOM 983 C CA . ASN A 1 125 ? 17.984 57.284 29.628 1.000 22.866 125 ASN AAA CA 1
ATOM 984 C C . ASN A 1 125 ? 16.721 56.765 28.938 1.000 22.784 125 ASN AAA C 1
ATOM 985 O O . ASN A 1 125 ? 16.803 55.708 28.307 1.000 23.966 125 ASN AAA O 1
ATOM 990 N N . LYS A 1 126 ? 15.604 57.472 29.120 1.000 21.684 126 LYS AAA N 1
ATOM 991 C CA . LYS A 1 126 ? 14.338 57.203 28.403 1.000 20.429 126 LYS AAA CA 1
ATOM 992 C C . LYS A 1 126 ? 14.231 58.157 27.219 1.000 19.349 126 LYS AAA C 1
ATOM 993 O O . LYS A 1 126 ? 14.469 59.371 27.393 1.000 19.706 126 LYS AAA O 1
ATOM 999 N N . GLU A 1 127 ? 13.791 57.617 26.085 1.000 22.089 127 GLU AAA N 1
ATOM 1000 C CA . GLU A 1 127 ? 13.465 58.428 24.906 1.000 22.003 127 GLU AAA CA 1
ATOM 1001 C C . GLU A 1 127 ? 12.046 58.950 25.116 1.000 19.602 127 GLU AAA C 1
ATOM 1002 O O . GLU A 1 127 ? 11.205 58.174 25.554 1.000 21.292 127 GLU AAA O 1
ATOM 1008 N N . VAL A 1 128 ? 11.844 60.217 24.866 1.000 18.002 128 VAL AAA N 1
ATOM 1009 C CA . VAL A 1 128 ? 10.531 60.872 25.064 1.000 18.651 128 VAL AAA CA 1
ATOM 1010 C C . VAL A 1 128 ? 9.845 61.044 23.721 1.000 21.145 128 VAL AAA C 1
ATOM 1011 O O . VAL A 1 128 ? 10.450 61.653 22.800 1.000 19.355 128 VAL AAA O 1
ATOM 1015 N N . VAL A 1 129 ? 8.600 60.573 23.646 1.000 19.204 129 VAL AAA N 1
ATOM 1016 C CA . VAL A 1 129 ? 7.694 60.932 22.525 1.000 17.630 129 VAL AAA CA 1
ATOM 1017 C C . VAL A 1 129 ? 6.734 61.962 23.085 1.000 18.858 129 VAL AAA C 1
ATOM 1018 O O . VAL A 1 129 ? 6.003 61.557 24.000 1.000 18.280 129 VAL AAA O 1
ATOM 1022 N N . ILE A 1 130 ? 6.800 63.208 22.639 1.000 18.598 130 ILE AAA N 1
ATOM 1023 C CA . ILE A 1 130 ? 5.794 64.236 23.032 1.000 18.104 130 ILE AAA CA 1
ATOM 1024 C C . ILE A 1 130 ? 4.679 64.164 21.989 1.000 18.507 130 ILE AAA C 1
ATOM 1025 O O . ILE A 1 130 ? 4.965 64.219 20.769 1.000 17.320 130 ILE AAA O 1
ATOM 1030 N N . SER A 1 131 ? 3.434 64.034 22.428 1.000 16.499 131 SER AAA N 1
ATOM 1031 C CA . SER A 1 131 ? 2.341 63.688 21.503 1.000 15.970 131 SER AAA CA 1
ATOM 1032 C C . SER A 1 131 ? 1.187 64.688 21.635 1.000 20.224 131 SER AAA C 1
ATOM 1033 O O . SER A 1 131 ? 0.921 65.186 22.732 1.000 18.273 131 SER AAA O 1
ATOM 1036 N N . HIS A 1 132 ? 0.470 64.913 20.550 1.000 19.393 132 HIS AAA N 1
ATOM 1037 C CA . HIS A 1 132 ? -0.765 65.729 20.571 1.000 17.917 132 HIS AAA CA 1
ATOM 1038 C C . HIS A 1 132 ? -1.773 65.068 19.656 1.000 20.289 132 HIS AAA C 1
ATOM 1039 O O . HIS A 1 132 ? -1.403 64.754 18.510 1.000 18.973 132 HIS AAA O 1
ATOM 1046 N N . HIS A 1 133 ? -2.975 64.833 20.142 1.000 18.043 133 HIS AAA N 1
ATOM 1047 C CA . HIS A 1 133 ? -4.049 64.176 19.375 1.000 21.892 133 HIS AAA CA 1
ATOM 1048 C C . HIS A 1 133 ? -5.229 65.132 19.292 1.000 22.309 133 HIS AAA C 1
ATOM 1049 O O . HIS A 1 133 ? -5.577 65.718 20.310 1.000 24.613 133 HIS AAA O 1
ATOM 1056 N N . ASN A 1 134 ? -5.785 65.286 18.114 1.000 22.355 134 ASN AAA N 1
ATOM 1057 C CA . ASN A 1 134 ? -7.074 65.964 17.882 1.000 21.019 134 ASN AAA CA 1
ATOM 1058 C C . ASN A 1 134 ? -7.936 64.959 17.120 1.000 23.088 134 ASN AAA C 1
ATOM 1059 O O . ASN A 1 134 ? -7.670 64.717 15.946 1.000 21.873 134 ASN AAA O 1
ATOM 1064 N N . PHE A 1 135 ? -8.929 64.375 17.783 1.000 21.940 135 PHE AAA N 1
ATOM 1065 C CA . PHE A 1 135 ? -9.764 63.281 17.238 1.000 25.031 135 PHE AAA CA 1
ATOM 1066 C C . PHE A 1 135 ? -11.005 63.852 16.550 1.000 25.534 135 PHE AAA C 1
ATOM 1067 O O . PHE A 1 135 ? -11.751 63.054 15.995 1.000 26.886 135 PHE AAA O 1
ATOM 1075 N N . GLU A 1 136 ? -11.189 65.168 16.579 1.000 27.822 136 GLU AAA N 1
ATOM 1076 C CA . GLU A 1 136 ? -12.380 65.846 16.005 1.000 32.199 136 GLU AAA CA 1
ATOM 1077 C C . GLU A 1 136 ? -12.031 66.455 14.635 1.000 28.286 136 GLU AAA C 1
ATOM 1078 O O . GLU A 1 136 ? -12.915 66.464 13.755 1.000 30.338 136 GLU AAA O 1
ATOM 1084 N N . SER A 1 137 ? -10.842 67.037 14.477 1.000 26.050 137 SER AAA N 1
ATOM 1085 C CA . SER A 1 137 ? -10.530 67.902 13.312 1.000 25.390 137 SER AAA CA 1
ATOM 1086 C C . SER A 1 137 ? -9.037 67.951 13.007 1.000 24.650 137 SER AAA C 1
ATOM 1087 O O . SER A 1 137 ? -8.229 67.449 13.781 1.000 22.246 137 SER AAA O 1
ATOM 1090 N N . THR A 1 138 ? -8.717 68.578 11.883 1.000 22.515 138 THR AAA N 1
ATOM 1091 C CA . THR A 1 138 ? -7.331 68.876 11.478 1.000 21.086 138 THR AAA CA 1
ATOM 1092 C C . THR A 1 138 ? -7.200 70.372 11.318 1.000 22.221 138 THR AAA C 1
ATOM 1093 O O . THR A 1 138 ? -7.807 70.948 10.410 1.000 23.928 138 THR AAA O 1
ATOM 1097 N N . PRO A 1 139 ? -6.406 71.045 12.174 1.000 23.011 139 PRO AAA N 1
ATOM 1098 C CA . PRO A 1 139 ? -6.126 72.455 11.981 1.000 22.134 139 PRO AAA CA 1
ATOM 1099 C C . PRO A 1 139 ? -5.503 72.774 10.628 1.000 24.559 139 PRO AAA C 1
ATOM 1100 O O . PRO A 1 139 ? -4.947 71.890 9.987 1.000 22.743 139 PRO AAA O 1
ATOM 1104 N N . PRO A 1 140 ? -5.568 74.048 10.182 1.000 26.477 140 PRO AAA N 1
ATOM 1105 C CA . PRO A 1 140 ? -4.927 74.472 8.940 1.000 25.774 140 PRO AAA CA 1
ATOM 1106 C C . PRO A 1 140 ? -3.420 74.217 9.025 1.000 23.747 140 PRO AAA C 1
ATOM 1107 O O . PRO A 1 140 ? -2.882 74.084 10.125 1.000 21.719 140 PRO AAA O 1
ATOM 1111 N N . LEU A 1 141 ? -2.769 74.148 7.864 1.000 22.998 141 LEU AAA N 1
ATOM 1112 C CA . LEU A 1 141 ? -1.317 73.856 7.754 1.000 23.379 141 LEU AAA CA 1
ATOM 1113 C C . LEU A 1 141 ? -0.500 74.694 8.749 1.000 23.910 141 LEU AAA C 1
ATOM 1114 O O . LEU A 1 141 ? 0.317 74.095 9.481 1.000 24.374 141 LEU AAA O 1
ATOM 1119 N N . ASP A 1 142 ? -0.693 76.018 8.787 1.000 25.014 142 ASP AAA N 1
ATOM 1120 C CA . ASP A 1 142 ? 0.193 76.897 9.603 1.000 27.021 142 ASP AAA CA 1
ATOM 1121 C C . ASP A 1 142 ? -0.009 76.519 11.073 1.000 24.599 142 ASP AAA C 1
ATOM 1122 O O . ASP A 1 142 ? 0.984 76.521 11.792 1.000 24.687 142 ASP AAA O 1
ATOM 1127 N N . GLU A 1 143 ? -1.203 76.085 11.468 1.000 24.386 143 GLU AAA N 1
ATOM 1128 C CA . GLU A 1 143 ? -1.419 75.676 12.881 1.000 26.079 143 GLU AAA CA 1
ATOM 1129 C C . GLU A 1 143 ? -0.741 74.329 13.151 1.000 25.406 143 GLU AAA C 1
ATOM 1130 O O . GLU A 1 143 ? -0.124 74.146 14.221 1.000 26.150 143 GLU AAA O 1
ATOM 1136 N N . LEU A 1 144 ? -0.816 73.409 12.205 1.000 21.141 144 LEU AAA N 1
ATOM 1137 C CA . LEU A 1 144 ? -0.117 72.111 12.383 1.000 22.570 144 LEU AAA CA 1
ATOM 1138 C C . LEU A 1 144 ? 1.369 72.375 12.599 1.000 20.286 144 LEU AAA C 1
ATOM 1139 O O . LEU A 1 144 ? 1.956 71.654 13.394 1.000 19.950 144 LEU AAA O 1
ATOM 1144 N N . GLN A 1 145 ? 1.984 73.198 11.741 1.000 22.238 145 GLN AAA N 1
ATOM 1145 C CA . GLN A 1 145 ? 3.428 73.511 11.864 1.000 23.293 145 GLN AAA CA 1
ATOM 1146 C C . GLN A 1 145 ? 3.695 74.134 13.230 1.000 23.495 145 GLN AAA C 1
ATOM 1147 O O . GLN A 1 145 ? 4.704 73.744 13.834 1.000 23.016 145 GLN AAA O 1
ATOM 1158 N N . PHE A 1 146 ? 2.820 75.043 13.680 1.000 23.739 146 PHE AAA N 1
ATOM 1159 C CA . PHE A 1 146 ? 2.896 75.705 15.014 1.000 24.693 146 PHE AAA CA 1
ATOM 1160 C C . PHE A 1 146 ? 2.942 74.659 16.117 1.000 23.518 146 PHE AAA C 1
ATOM 1161 O O . PHE A 1 146 ? 3.840 74.743 16.989 1.000 23.866 146 PHE AAA O 1
ATOM 1169 N N . ILE A 1 147 ? 2.031 73.683 16.089 1.000 22.554 147 ILE AAA N 1
ATOM 1170 C CA . ILE A 1 147 ? 1.982 72.612 17.117 1.000 21.447 147 ILE AAA CA 1
ATOM 1171 C C . ILE A 1 147 ? 3.303 71.829 17.115 1.000 20.849 147 ILE AAA C 1
ATOM 1172 O O . ILE A 1 147 ? 3.853 71.588 18.188 1.000 20.591 147 ILE AAA O 1
ATOM 1177 N N . PHE A 1 148 ? 3.777 71.342 15.956 1.000 20.150 148 PHE AAA N 1
ATOM 1178 C CA . PHE A 1 148 ? 5.081 70.638 15.894 1.000 20.068 148 PHE AAA CA 1
ATOM 1179 C C . PHE A 1 148 ? 6.170 71.537 16.519 1.000 18.103 148 PHE AAA C 1
ATOM 1180 O O . PHE A 1 148 ? 7.038 71.040 17.247 1.000 20.459 148 PHE AAA O 1
ATOM 1188 N N . PHE A 1 149 ? 6.172 72.818 16.154 1.000 22.406 149 PHE AAA N 1
ATOM 1189 C CA . PHE A 1 149 ? 7.196 73.798 16.593 1.000 25.473 149 PHE AAA CA 1
ATOM 1190 C C . PHE A 1 149 ? 7.156 73.913 18.121 1.000 24.263 149 PHE AAA C 1
ATOM 1191 O O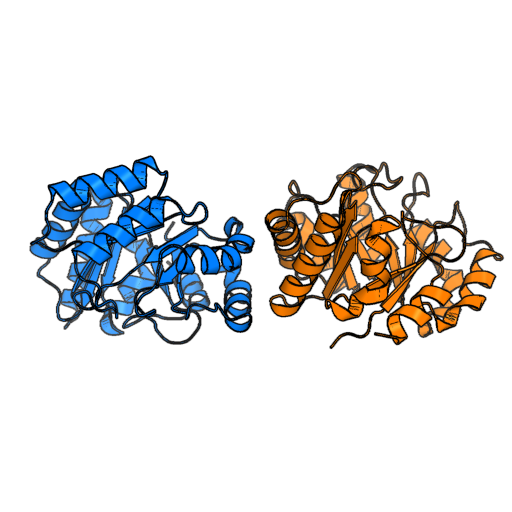 . PHE A 1 149 ? 8.237 73.795 18.753 1.000 27.556 149 PHE AAA O 1
ATOM 1199 N N . LYS A 1 150 ? 5.972 74.046 18.720 1.000 23.656 150 LYS AAA N 1
ATOM 1200 C CA . LYS A 1 150 ? 5.870 74.173 20.204 1.000 25.304 150 LYS AAA CA 1
ATOM 1201 C C . LYS A 1 150 ? 6.328 72.888 20.911 1.000 24.051 150 LYS AAA C 1
ATOM 1202 O O . LYS A 1 150 ? 6.879 72.978 22.030 1.000 24.409 150 LYS AAA O 1
ATOM 1208 N N . MET A 1 151 ? 6.027 71.712 20.366 1.000 20.614 151 MET AAA N 1
ATOM 1209 C CA . MET A 1 151 ? 6.388 70.433 21.009 1.000 21.698 151 MET AAA CA 1
ATOM 1210 C C . MET A 1 151 ? 7.902 70.202 20.899 1.000 21.113 151 MET AAA C 1
ATOM 1211 O O . MET A 1 151 ? 8.498 69.656 21.828 1.000 20.310 151 MET AAA O 1
ATOM 1216 N N . GLN A 1 152 ? 8.518 70.583 19.789 1.000 20.126 152 GLN AAA N 1
ATOM 1217 C CA . GLN A 1 152 ? 9.978 70.344 19.609 1.000 22.275 152 GLN AAA CA 1
ATOM 1218 C C . GLN A 1 152 ? 10.796 71.241 20.552 1.000 22.076 152 GLN AAA C 1
ATOM 1219 O O . GLN A 1 152 ? 11.945 70.858 20.842 1.000 25.102 152 GLN AAA O 1
ATOM 1230 N N . LYS A 1 153 ? 10.243 72.366 21.020 1.000 25.106 153 LYS AAA N 1
ATOM 1231 C CA . LYS A 1 153 ? 10.963 73.280 21.965 1.000 27.679 153 LYS AAA CA 1
ATOM 1232 C C . LYS A 1 153 ? 11.373 72.531 23.249 1.000 27.005 153 LYS AAA C 1
ATOM 1233 O O . LYS A 1 153 ? 12.289 73.039 23.963 1.000 27.303 153 LYS AAA O 1
ATOM 1239 N N . PHE A 1 154 ? 10.793 71.358 23.550 1.000 24.167 154 PHE AAA N 1
ATOM 1240 C CA . PHE A 1 154 ? 11.116 70.577 24.771 1.000 24.501 154 PHE AAA CA 1
ATOM 1241 C C . PHE A 1 154 ? 12.316 69.673 24.522 1.000 24.036 154 PHE AAA C 1
ATOM 1242 O O . PHE A 1 154 ? 12.714 68.940 25.419 1.000 24.625 154 PHE AAA O 1
ATOM 1250 N N . ASN A 1 155 ? 12.853 69.676 23.291 1.000 24.123 155 ASN AAA N 1
ATOM 1251 C CA . ASN A 1 155 ? 13.983 68.813 22.891 1.000 26.842 155 ASN AAA CA 1
ATOM 1252 C C . ASN A 1 155 ? 13.657 67.356 23.222 1.000 22.016 155 ASN AAA C 1
ATOM 1253 O O . ASN A 1 155 ? 14.454 66.633 23.820 1.000 22.507 155 ASN AAA O 1
ATOM 1258 N N . PRO A 1 156 ? 12.502 66.828 22.748 1.000 20.620 156 PRO AAA N 1
ATOM 1259 C CA . PRO A 1 156 ? 12.221 65.413 22.848 1.000 20.430 156 PRO AAA CA 1
ATOM 1260 C 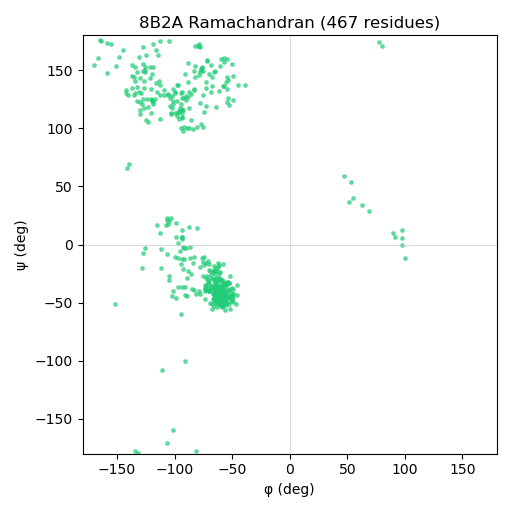C . PRO A 1 156 ? 12.959 64.613 21.770 1.000 20.984 156 PRO AAA C 1
ATOM 1261 O O . PRO A 1 156 ? 13.530 65.227 20.868 1.000 23.593 156 PRO AAA O 1
ATOM 1265 N N . GLU A 1 157 ? 12.937 63.296 21.877 1.000 20.139 157 GLU AAA N 1
ATOM 1266 C CA . GLU A 1 157 ? 13.457 62.417 20.801 1.000 20.070 157 GLU AAA CA 1
ATOM 1267 C C . GLU A 1 157 ? 12.484 62.426 19.618 1.000 18.879 157 GLU AAA C 1
ATOM 1268 O O . GLU A 1 157 ? 12.954 62.397 18.446 1.000 18.923 157 GLU AAA O 1
ATOM 1274 N N . TYR A 1 158 ? 11.189 62.437 19.889 1.000 18.947 158 TYR AAA N 1
ATOM 1275 C CA . TYR A 1 158 ? 10.127 62.386 18.856 1.000 17.790 158 TYR AAA CA 1
ATOM 1276 C C . TYR A 1 158 ? 9.052 63.403 19.182 1.000 19.255 158 TYR AAA C 1
ATOM 1277 O O . TYR A 1 158 ? 8.680 63.545 20.373 1.000 19.133 158 TYR AAA O 1
ATOM 1286 N N . VAL A 1 159 ? 8.500 63.996 18.139 1.000 18.209 159 VAL AAA N 1
ATOM 1287 C CA . VAL A 1 159 ? 7.209 64.735 18.230 1.000 18.399 159 VAL AAA CA 1
ATOM 1288 C C . VAL A 1 159 ? 6.190 63.961 17.421 1.000 17.442 159 VAL AAA C 1
ATOM 1289 O O . VAL A 1 159 ? 6.473 63.529 16.283 1.000 17.981 159 VAL AAA O 1
ATOM 1293 N N . LYS A 1 160 ? 4.998 63.826 17.953 1.000 16.008 160 LYS AAA N 1
ATOM 1294 C CA . LYS A 1 160 ? 3.924 63.044 17.302 1.000 18.780 160 LYS AAA CA 1
ATOM 1295 C C . LYS A 1 160 ? 2.648 63.893 17.255 1.000 18.011 160 LYS AAA C 1
ATOM 1296 O O . LYS A 1 160 ? 2.196 64.366 18.320 1.000 18.000 160 LYS AAA O 1
ATOM 1302 N N . LEU A 1 161 ? 2.123 64.114 16.067 1.000 16.011 161 LEU AAA N 1
ATOM 1303 C CA . LEU A 1 161 ? 0.846 64.838 15.849 1.000 17.392 161 LEU AAA CA 1
ATOM 1304 C C . LEU A 1 161 ? -0.113 63.867 15.162 1.000 18.199 161 LEU AAA C 1
ATOM 1305 O O . LEU A 1 161 ? 0.174 63.431 14.034 1.000 17.938 161 LEU AAA O 1
ATOM 1310 N N . ALA A 1 162 ? -1.256 63.603 15.780 1.000 16.998 162 ALA AAA N 1
ATOM 1311 C CA . ALA A 1 162 ? -2.338 62.771 15.216 1.000 18.785 162 ALA AAA CA 1
ATOM 1312 C C . ALA A 1 162 ? -3.595 63.618 15.123 1.000 19.793 162 ALA AAA C 1
ATOM 1313 O O . ALA A 1 162 ? -4.020 64.180 16.170 1.000 19.381 162 ALA AAA O 1
ATOM 1315 N N . VAL A 1 163 ? -4.173 63.697 13.926 1.000 16.820 163 VAL AAA N 1
ATOM 1316 C CA . VAL A 1 163 ? -5.313 64.618 13.645 1.000 18.294 163 VAL AAA CA 1
ATOM 1317 C C . VAL A 1 163 ? -6.351 63.869 12.804 1.000 18.806 163 VAL AAA C 1
ATOM 1318 O O . VAL A 1 163 ? -6.025 62.838 12.206 1.000 18.516 163 VAL AAA O 1
ATOM 1322 N N . MET A 1 164 ? -7.608 64.314 12.902 1.000 19.403 164 MET AAA N 1
ATOM 1323 C CA . MET A 1 164 ? -8.742 63.656 12.233 1.000 19.656 164 MET AAA CA 1
ATOM 1324 C C . MET A 1 164 ? -9.130 64.462 11.012 1.000 19.656 164 MET AAA C 1
ATOM 1325 O O . MET A 1 164 ? -9.506 65.635 11.101 1.000 20.930 164 MET AAA O 1
ATOM 1330 N N . PRO A 1 165 ? -8.942 63.906 9.802 1.000 20.115 165 PRO AAA N 1
ATOM 1331 C CA . PRO A 1 165 ? -9.312 64.642 8.604 1.000 21.156 165 PRO AAA CA 1
ATOM 1332 C C . PRO A 1 165 ? -10.824 64.585 8.395 1.000 22.982 165 PRO AAA C 1
ATOM 1333 O O . PRO A 1 165 ? -11.411 63.534 8.637 1.000 23.880 165 PRO AAA O 1
ATOM 1337 N N . HIS A 1 166 ? -11.345 65.664 7.813 1.000 23.315 166 HIS AAA N 1
ATOM 1338 C CA . HIS A 1 166 ? -12.719 65.728 7.249 1.000 25.934 166 HIS AAA CA 1
ATOM 1339 C C . HIS A 1 166 ? -12.707 65.710 5.718 1.000 26.025 166 HIS AAA C 1
ATOM 1340 O O . HIS A 1 166 ? -13.799 65.616 5.109 1.000 29.157 166 HIS AAA O 1
ATOM 1347 N N . ASN A 1 167 ? -11.548 65.802 5.090 1.000 23.234 167 ASN AAA N 1
ATOM 1348 C CA . ASN A 1 167 ? -11.504 65.908 3.613 1.000 24.239 167 ASN AAA CA 1
ATOM 1349 C C . ASN A 1 167 ? -10.084 65.588 3.161 1.000 22.706 167 ASN AAA C 1
ATOM 1350 O O . ASN A 1 167 ? -9.211 65.434 4.046 1.000 22.775 167 ASN AAA O 1
ATOM 1355 N N . LYS A 1 168 ? -9.876 65.530 1.847 1.000 22.489 168 LYS AAA N 1
ATOM 1356 C CA . LYS A 1 168 ? -8.553 65.278 1.224 1.000 24.004 168 LYS AAA CA 1
ATOM 1357 C C . LYS A 1 168 ? -7.529 66.338 1.628 1.000 23.523 168 LYS AAA C 1
ATOM 1358 O O . LYS A 1 168 ? -6.360 65.964 1.831 1.000 20.734 168 LYS AAA O 1
ATOM 1364 N N . ASN A 1 169 ? -7.918 67.607 1.676 1.000 22.634 169 ASN AAA N 1
ATOM 1365 C CA . ASN A 1 169 ? -6.972 68.709 1.974 1.000 22.301 169 ASN AAA CA 1
ATOM 1366 C C . ASN A 1 169 ? -6.419 68.513 3.389 1.000 20.824 169 ASN AAA C 1
ATOM 1367 O O . ASN A 1 169 ? -5.258 68.835 3.639 1.000 19.596 169 ASN AAA O 1
ATOM 1372 N N . ASP A 1 170 ? -7.252 68.047 4.317 1.000 19.894 170 ASP AAA N 1
ATOM 1373 C CA . ASP A 1 170 ? -6.780 67.805 5.705 1.000 21.347 170 ASP AAA CA 1
ATOM 1374 C C . ASP A 1 170 ? -5.682 66.741 5.720 1.000 19.926 170 ASP AAA C 1
ATOM 1375 O O . ASP A 1 170 ? -4.724 66.915 6.507 1.000 19.306 170 ASP AAA O 1
ATOM 1380 N N . VAL A 1 171 ? -5.775 65.724 4.857 1.000 19.800 171 VAL AAA N 1
ATOM 1381 C CA . VAL A 1 171 ? -4.771 64.636 4.811 1.000 18.386 171 VAL AAA CA 1
ATOM 1382 C C . VAL A 1 171 ? -3.494 65.274 4.253 1.000 17.550 171 VAL AAA C 1
ATOM 1383 O O . VAL A 1 171 ? -2.413 65.099 4.842 1.000 17.808 171 VAL AAA O 1
ATOM 1387 N N . LEU A 1 172 ? -3.620 65.985 3.127 1.000 17.736 172 LEU AAA N 1
ATOM 1388 C CA . LEU A 1 172 ? -2.454 66.644 2.480 1.000 18.260 172 LEU AAA CA 1
ATOM 1389 C C . LEU A 1 172 ? -1.797 67.667 3.423 1.000 18.166 172 LEU AAA C 1
ATOM 1390 O O . LEU A 1 172 ? -0.573 67.668 3.505 1.000 16.361 172 LEU AAA O 1
ATOM 1395 N N . ASN A 1 173 ? -2.574 68.353 4.267 1.000 18.466 173 ASN AAA N 1
ATOM 1396 C CA . ASN A 1 173 ? -1.979 69.361 5.167 1.000 18.665 173 ASN AAA CA 1
ATOM 1397 C C . ASN A 1 173 ? -1.154 68.655 6.234 1.000 17.318 173 ASN AAA C 1
ATOM 1398 O O . ASN A 1 173 ? -0.089 69.180 6.592 1.000 16.700 173 ASN AAA O 1
ATOM 1403 N N . LEU A 1 174 ? -1.625 67.519 6.767 1.000 16.937 174 LEU AAA N 1
ATOM 1404 C CA . LEU A 1 174 ? -0.852 66.738 7.766 1.000 16.163 174 LEU AAA CA 1
ATOM 1405 C C . LEU A 1 174 ? 0.460 66.263 7.116 1.000 17.568 174 LEU AAA C 1
ATOM 1406 O O . LEU A 1 174 ? 1.512 66.480 7.701 1.000 17.867 174 LEU AAA O 1
ATOM 1411 N N . LEU A 1 175 ? 0.384 65.680 5.922 1.000 16.899 175 LEU AAA N 1
ATOM 1412 C CA . LEU A 1 175 ? 1.594 65.188 5.218 1.000 16.409 175 LEU AAA CA 1
ATOM 1413 C C . LEU A 1 175 ? 2.546 66.381 5.018 1.000 17.011 175 LEU AAA C 1
ATOM 1414 O O . LEU A 1 175 ? 3.772 66.174 5.142 1.000 17.352 175 LEU AAA O 1
ATOM 1419 N N . GLN A 1 176 ? 2.043 67.529 4.575 1.000 17.089 176 GLN AAA N 1
ATOM 1420 C CA . GLN A 1 176 ? 2.907 68.702 4.229 1.000 17.316 176 GLN AAA CA 1
ATOM 1421 C C . GLN A 1 176 ? 3.581 69.228 5.494 1.000 18.724 176 GLN AAA C 1
ATOM 1422 O O . GLN A 1 176 ? 4.772 69.543 5.489 1.000 19.335 176 GLN AAA O 1
ATOM 1428 N N . ALA A 1 177 ? 2.835 69.286 6.591 1.000 17.666 177 ALA AAA N 1
ATOM 1429 C CA . ALA A 1 177 ? 3.403 69.770 7.865 1.000 18.250 177 ALA AAA CA 1
ATOM 1430 C C . ALA A 1 177 ? 4.538 68.862 8.311 1.000 17.909 177 ALA AAA C 1
ATOM 1431 O O . ALA A 1 177 ? 5.603 69.393 8.727 1.000 18.492 177 ALA AAA O 1
ATOM 1433 N N . MET A 1 178 ? 4.319 67.544 8.249 1.000 18.900 178 MET AAA N 1
ATOM 1434 C CA . MET A 1 178 ? 5.303 66.529 8.670 1.000 18.913 178 MET AAA CA 1
ATOM 1435 C C . MET A 1 178 ? 6.529 66.691 7.759 1.000 18.452 178 MET AAA C 1
ATOM 1436 O O . MET A 1 178 ? 7.671 66.659 8.246 1.000 21.288 178 MET AAA O 1
ATOM 1441 N N . SER A 1 179 ? 6.252 66.796 6.474 1.000 18.613 179 SER AAA N 1
ATOM 1442 C CA . SER A 1 179 ? 7.342 66.822 5.467 1.000 20.753 179 SER AAA CA 1
ATOM 1443 C C . SER A 1 179 ? 8.225 68.057 5.698 1.000 21.611 179 SER AAA C 1
ATOM 1444 O O . SER A 1 179 ? 9.478 67.874 5.811 1.000 23.657 179 SER AAA O 1
ATOM 1447 N N . THR A 1 180 ? 7.630 69.248 5.827 1.000 20.533 180 THR AAA N 1
ATOM 1448 C CA . THR A 1 180 ? 8.349 70.517 6.074 1.000 22.592 180 THR AAA CA 1
ATOM 1449 C C . THR A 1 180 ? 9.120 70.383 7.398 1.000 21.652 180 THR AAA C 1
ATOM 1450 O O . THR A 1 180 ? 10.258 70.870 7.483 1.000 22.208 180 THR AAA O 1
ATOM 1454 N N . PHE A 1 181 ? 8.487 69.854 8.438 1.000 22.175 181 PHE AAA N 1
ATOM 1455 C CA . PHE A 1 181 ? 9.170 69.710 9.748 1.000 22.662 181 PHE AAA CA 1
ATOM 1456 C C . PHE A 1 181 ? 10.420 68.841 9.559 1.000 23.811 181 PHE AAA C 1
ATOM 1457 O O . PHE A 1 181 ? 11.490 69.205 10.061 1.000 24.128 181 PHE AAA O 1
ATOM 1465 N N . SER A 1 182 ? 10.280 67.686 8.899 1.000 22.648 182 SER AAA N 1
ATOM 1466 C CA . SER A 1 182 ? 11.355 66.679 8.741 1.000 25.192 182 SER AAA CA 1
ATOM 1467 C C . SER A 1 182 ? 12.534 67.299 7.980 1.000 26.118 182 SER AAA C 1
ATOM 1468 O O . SER A 1 182 ? 13.683 66.869 8.217 1.000 29.637 182 SER AAA O 1
ATOM 1471 N N . ASP A 1 183 ? 12.269 68.268 7.101 1.000 28.926 183 ASP AAA N 1
ATOM 1472 C CA . ASP A 1 183 ? 13.319 68.910 6.258 1.000 31.594 183 ASP AAA CA 1
ATOM 1473 C C . ASP A 1 183 ? 14.173 69.890 7.071 1.000 34.823 183 ASP AAA C 1
ATOM 1474 O O . ASP A 1 183 ? 15.335 70.118 6.684 1.000 36.513 183 ASP AAA O 1
ATOM 1479 N N . THR A 1 184 ? 13.628 70.466 8.138 1.000 33.366 184 THR AAA N 1
ATOM 1480 C CA . THR A 1 184 ? 14.187 71.660 8.808 1.000 38.868 184 THR AAA CA 1
ATOM 1481 C C . THR A 1 184 ? 14.717 71.311 10.205 1.000 42.003 184 THR AAA C 1
ATOM 1482 O O . THR A 1 184 ? 15.543 72.078 10.704 1.000 44.716 184 THR AAA O 1
ATOM 1486 N N . MET A 1 185 ? 14.284 70.203 10.814 1.000 39.167 185 MET AAA N 1
ATOM 1487 C CA . MET A 1 185 ? 14.587 69.878 12.240 1.000 41.309 185 MET AAA CA 1
ATOM 1488 C C . MET A 1 185 ? 15.371 68.564 12.341 1.000 35.275 185 MET AAA C 1
ATOM 1489 O O . MET A 1 185 ? 15.138 67.703 11.516 1.000 39.383 185 MET AAA O 1
ATOM 1494 N N . ASP A 1 186 ? 16.180 68.388 13.394 1.000 37.631 186 ASP AAA N 1
ATOM 1495 C CA . ASP A 1 186 ? 16.935 67.133 13.678 1.000 39.432 186 ASP AAA CA 1
ATOM 1496 C C . ASP A 1 186 ? 15.985 66.136 14.363 1.000 40.522 186 ASP AAA C 1
ATOM 1497 O O . ASP A 1 186 ? 15.994 64.930 14.028 1.000 36.235 186 ASP AAA O 1
ATOM 1499 N N . CYS A 1 187 ? 15.184 66.647 15.296 1.000 35.473 187 CYS AAA N 1
ATOM 1500 C CA . CYS A 1 187 ? 14.117 65.927 16.031 1.000 32.782 187 CYS AAA CA 1
ATOM 1501 C C . CYS A 1 187 ? 13.326 64.944 15.139 1.000 26.107 187 CYS AAA C 1
ATOM 1502 O O . CYS A 1 187 ? 12.932 65.369 14.036 1.000 27.161 187 CYS AAA O 1
ATOM 1505 N N . LYS A 1 188 ? 13.018 63.720 15.601 1.000 22.585 188 LYS AAA N 1
ATOM 1506 C CA . LYS A 1 188 ? 12.206 62.785 14.771 1.000 20.663 188 LYS AAA CA 1
ATOM 1507 C C . LYS A 1 188 ? 10.738 63.209 14.833 1.000 23.073 188 LYS AAA C 1
ATOM 1508 O O . LYS A 1 188 ? 10.303 63.778 15.845 1.000 20.840 188 LYS AAA O 1
ATOM 1514 N N . VAL A 1 189 ? 10.002 62.932 13.769 1.000 19.737 189 VAL AAA N 1
ATOM 1515 C CA . VAL A 1 189 ? 8.609 63.417 13.610 1.000 18.910 189 VAL AAA CA 1
ATOM 1516 C C . VAL A 1 189 ? 7.719 62.246 13.234 1.000 18.712 189 VAL AAA C 1
ATOM 1517 O O . VAL A 1 189 ? 8.089 61.367 12.489 1.000 18.989 189 VAL AAA O 1
ATOM 1521 N N . VAL A 1 190 ? 6.506 62.276 13.775 1.000 17.550 190 VAL AAA N 1
ATOM 1522 C CA . VAL A 1 190 ? 5.465 61.269 13.540 1.000 19.732 190 VAL AAA CA 1
ATOM 1523 C C . VAL A 1 190 ? 4.217 62.082 13.235 1.000 18.939 190 VAL AAA C 1
ATOM 1524 O O . VAL A 1 190 ? 3.831 62.936 14.049 1.000 18.504 190 VAL AAA O 1
ATOM 1528 N N . GLY A 1 191 ? 3.594 61.859 12.080 1.000 19.114 191 GLY AAA N 1
ATOM 1529 C CA . GLY A 1 191 ? 2.377 62.572 11.690 1.000 18.135 191 GLY AAA CA 1
ATOM 1530 C C . GLY A 1 191 ? 1.326 61.569 11.282 1.000 21.576 191 GLY AAA C 1
ATOM 1531 O O . GLY A 1 191 ? 1.606 60.738 10.406 1.000 25.649 191 GLY AAA O 1
ATOM 1532 N N . ILE A 1 192 ? 0.178 61.561 11.960 1.000 17.622 192 ILE AAA N 1
ATOM 1533 C CA . ILE A 1 192 ? -0.929 60.624 11.660 1.000 19.178 192 ILE AAA CA 1
ATOM 1534 C C . ILE A 1 192 ? -2.171 61.437 11.279 1.000 20.401 192 ILE AAA C 1
ATOM 1535 O O . ILE A 1 192 ? -2.584 62.328 11.998 1.000 18.429 192 ILE AAA O 1
ATOM 1540 N N . SER A 1 193 ? -2.699 61.151 10.101 1.000 18.885 193 SER AAA N 1
ATOM 1541 C CA . SER A 1 193 ? -4.095 61.447 9.721 1.000 19.058 193 SER AAA CA 1
ATOM 1542 C C . SER A 1 193 ? -4.883 60.179 10.001 1.000 18.166 193 SER AAA C 1
ATOM 1543 O O . SER A 1 193 ? -4.629 59.169 9.359 1.000 20.115 193 SER AAA O 1
ATOM 1546 N N . MET A 1 194 ? -5.820 60.251 10.965 1.000 20.158 194 MET AAA N 1
ATOM 1547 C CA . MET A 1 194 ? -6.567 59.092 11.460 1.000 20.040 194 MET AAA CA 1
ATOM 1548 C C . MET A 1 194 ? -7.680 58.723 10.471 1.000 20.295 194 MET AAA C 1
ATOM 1549 O O . MET A 1 194 ? -7.925 59.507 9.514 1.000 20.524 194 MET AAA O 1
ATOM 1554 N N . SER A 1 195 ? -8.314 57.566 10.684 1.000 21.285 195 SER AAA N 1
ATOM 1555 C CA . SER A 1 195 ? -9.537 57.096 9.972 1.000 22.050 195 SER AAA CA 1
ATOM 1556 C C . SER A 1 195 ? -9.111 56.530 8.616 1.000 23.237 195 SER AAA C 1
ATOM 1557 O O . SER A 1 195 ? -7.913 56.631 8.250 1.000 21.772 195 SER AAA O 1
ATOM 1560 N N . LYS A 1 196 ? -10.020 55.882 7.903 1.000 23.729 196 LYS AAA N 1
ATOM 1561 C CA . LYS A 1 196 ? -9.594 55.232 6.626 1.000 25.036 196 LYS AAA CA 1
ATOM 1562 C C . LYS A 1 196 ? -9.103 56.310 5.656 1.000 22.083 196 LYS AAA C 1
ATOM 1563 O O . LYS A 1 196 ? -8.132 56.036 4.866 1.000 23.148 196 LYS AAA O 1
ATOM 1569 N N . LEU A 1 197 ? -9.724 57.476 5.676 1.000 21.537 197 LEU AAA N 1
ATOM 1570 C CA . LEU A 1 197 ? -9.357 58.630 4.808 1.000 21.845 197 LEU AAA CA 1
ATOM 1571 C C . LEU A 1 197 ? -7.871 58.975 4.989 1.000 21.387 197 LEU AAA C 1
ATOM 1572 O O . LEU A 1 197 ? -7.207 59.308 3.992 1.000 21.458 197 LEU AAA O 1
ATOM 1577 N N . GLY A 1 198 ? -7.312 58.808 6.187 1.000 19.396 198 GLY AAA N 1
ATOM 1578 C CA . GLY A 1 198 ? -5.912 59.225 6.438 1.000 18.967 198 GLY AAA CA 1
ATOM 1579 C C . GLY A 1 198 ? -4.907 58.080 6.368 1.000 19.639 198 GLY AAA C 1
ATOM 1580 O O . GLY A 1 198 ? -3.740 58.307 6.703 1.000 19.548 198 GLY AAA O 1
ATOM 1581 N N . LEU A 1 199 ? -5.332 56.878 5.971 1.000 21.265 199 LEU AAA N 1
ATOM 1582 C CA . LEU A 1 199 ? -4.561 55.615 6.018 1.000 21.662 199 LEU AAA CA 1
ATOM 1583 C C . LEU A 1 199 ? -3.240 55.792 5.267 1.000 19.916 199 LEU AAA C 1
ATOM 1584 O O . LEU A 1 199 ? -2.214 55.216 5.680 1.000 19.600 199 LEU AAA O 1
ATOM 1589 N N . ILE A 1 200 ? -3.264 56.594 4.212 1.000 21.834 200 ILE AAA N 1
ATOM 1590 C CA . ILE A 1 200 ? -2.047 56.869 3.405 1.000 22.866 200 ILE AAA CA 1
ATOM 1591 C C . ILE A 1 200 ? -0.943 57.492 4.272 1.000 20.736 200 ILE AAA C 1
ATOM 1592 O O . ILE A 1 200 ? 0.266 57.217 4.038 1.000 18.912 200 ILE AAA O 1
ATOM 1597 N N . SER A 1 201 ? -1.299 58.259 5.309 1.000 19.868 201 SER AAA N 1
ATOM 1598 C CA . SER A 1 201 ? -0.297 58.788 6.255 1.000 17.906 201 SER AAA CA 1
ATOM 1599 C C . SER A 1 201 ? 0.412 57.654 6.995 1.000 16.063 201 SER AAA C 1
ATOM 1600 O O . SER A 1 201 ? 1.551 57.868 7.341 1.000 17.155 201 SER AAA O 1
ATOM 1603 N N . ARG A 1 202 ? -0.252 56.524 7.277 1.000 16.062 202 ARG AAA N 1
ATOM 1604 C CA . ARG A 1 202 ? 0.364 55.387 7.994 1.000 17.250 202 ARG AAA CA 1
ATOM 1605 C C . ARG A 1 202 ? 1.271 54.574 7.056 1.000 18.415 202 ARG AAA C 1
ATOM 1606 O O . ARG A 1 202 ? 2.384 54.249 7.465 1.000 20.018 202 ARG AAA O 1
ATOM 1614 N N . THR A 1 203 ? 0.821 54.318 5.822 1.000 19.409 203 THR AAA N 1
ATOM 1615 C CA . THR A 1 203 ? 1.565 53.408 4.899 1.000 22.116 203 THR AAA CA 1
ATOM 1616 C C . THR A 1 203 ? 2.748 54.129 4.268 1.000 20.787 203 THR AAA C 1
ATOM 1617 O O . THR A 1 203 ? 3.829 53.514 4.169 1.000 21.717 203 THR AAA O 1
ATOM 1621 N N . ALA A 1 204 ? 2.570 55.397 3.889 1.000 21.231 204 ALA AAA N 1
ATOM 1622 C CA . ALA A 1 204 ? 3.603 56.242 3.244 1.000 21.659 204 ALA AAA CA 1
ATOM 1623 C C . ALA A 1 204 ? 4.286 57.178 4.246 1.000 19.124 204 ALA AAA C 1
ATOM 1624 O O . ALA A 1 204 ? 4.917 58.158 3.842 1.000 20.558 204 ALA AAA O 1
ATOM 1626 N N . GLN A 1 205 ? 4.196 56.891 5.562 1.000 18.247 205 GLN AAA N 1
ATOM 1627 C CA . GLN A 1 205 ? 4.834 57.731 6.603 1.000 18.275 205 GLN AAA CA 1
ATOM 1628 C C . GLN A 1 205 ? 6.304 58.015 6.260 1.000 18.621 205 GLN AAA C 1
ATOM 1629 O O . GLN A 1 205 ? 6.732 59.190 6.370 1.000 19.440 205 GLN AAA O 1
ATOM 1635 N N . GLY A 1 206 ? 7.040 57.001 5.789 1.000 20.890 206 GLY AAA N 1
ATOM 1636 C CA . GLY A 1 206 ? 8.473 57.169 5.519 1.000 22.475 206 GLY AAA CA 1
ATOM 1637 C C . GLY A 1 206 ? 8.721 58.056 4.320 1.000 22.229 206 GLY AAA C 1
ATOM 1638 O O . GLY A 1 206 ? 9.720 58.811 4.310 1.000 22.721 206 GLY AAA O 1
ATOM 1639 N N . VAL A 1 207 ? 7.823 58.014 3.347 1.000 22.068 207 VAL AAA N 1
ATOM 1640 C CA . VAL A 1 207 ? 7.915 58.876 2.132 1.000 22.573 207 VAL AAA CA 1
ATOM 1641 C C . VAL A 1 207 ? 7.963 60.342 2.552 1.000 22.164 207 VAL AAA C 1
ATOM 1642 O O . VAL A 1 207 ? 8.692 61.076 1.931 1.000 25.295 207 VAL AAA O 1
ATOM 1646 N N . PHE A 1 208 ? 7.237 60.743 3.617 1.000 21.976 208 PHE AAA N 1
ATOM 1647 C CA . PHE A 1 208 ? 7.053 62.163 3.990 1.000 24.228 208 PHE AAA CA 1
ATOM 1648 C C . PHE A 1 208 ? 7.891 62.529 5.210 1.000 22.545 208 PHE AAA C 1
ATOM 1649 O O . PHE A 1 208 ? 7.599 63.593 5.786 1.000 27.881 208 PHE AAA O 1
ATOM 1657 N N . GLY A 1 209 ? 8.898 61.719 5.537 1.000 21.767 209 GLY AAA N 1
ATOM 1658 C CA . GLY A 1 209 ? 9.961 62.019 6.508 1.000 23.189 209 GLY AAA CA 1
ATOM 1659 C C . GLY A 1 209 ? 9.607 61.586 7.920 1.000 21.312 209 GLY AAA C 1
ATOM 1660 O O . GLY A 1 209 ? 10.412 61.888 8.823 1.000 20.680 209 GLY AAA O 1
ATOM 1661 N N . GLY A 1 210 ? 8.529 60.829 8.099 1.000 21.229 210 GLY AAA N 1
ATOM 1662 C CA . GLY A 1 210 ? 8.107 60.377 9.445 1.000 21.298 210 GLY AAA CA 1
ATOM 1663 C C . GLY A 1 210 ? 8.870 59.144 9.928 1.000 23.038 210 GLY AAA C 1
ATOM 1664 O O . GLY A 1 210 ? 9.382 58.356 9.088 1.000 24.126 210 GLY AAA O 1
ATOM 1665 N N . ALA A 1 211 ? 8.980 58.984 11.246 1.000 22.195 211 ALA AAA N 1
ATOM 1666 C CA . ALA A 1 211 ? 9.900 58.043 11.923 1.000 22.735 211 ALA AAA CA 1
ATOM 1667 C C . ALA A 1 211 ? 9.174 56.804 12.473 1.000 22.382 211 ALA AAA C 1
ATOM 1668 O O . ALA A 1 211 ? 9.866 55.767 12.648 1.000 22.606 211 ALA AAA O 1
ATOM 1670 N N . LEU A 1 212 ? 7.896 56.906 12.885 1.000 21.456 212 LEU AAA N 1
ATOM 1671 C CA . LEU A 1 212 ? 7.099 55.762 13.410 1.000 18.695 212 LEU AAA CA 1
ATOM 1672 C C . LEU A 1 212 ? 5.800 55.633 12.631 1.000 17.734 212 LEU AAA C 1
ATOM 1673 O O . LEU A 1 212 ? 5.251 56.680 12.216 1.000 18.835 212 LEU AAA O 1
ATOM 1678 N N . THR A 1 213 ? 5.294 54.421 12.484 1.000 18.527 213 THR AAA N 1
ATOM 1679 C CA . THR A 1 213 ? 3.923 54.167 11.990 1.000 17.798 213 THR AAA CA 1
ATOM 1680 C C . THR A 1 213 ? 3.302 53.063 12.843 1.000 20.891 213 THR AAA C 1
ATOM 1681 O O . THR A 1 213 ? 4.005 52.081 13.212 1.000 20.955 213 THR AAA O 1
ATOM 1685 N N . TYR A 1 214 ? 2.058 53.276 13.261 1.000 20.222 214 TYR AAA N 1
ATOM 1686 C CA . TYR A 1 214 ? 1.388 52.486 14.316 1.000 20.587 214 TYR AAA CA 1
ATOM 1687 C C . TYR A 1 214 ? 0.360 51.550 13.694 1.000 20.294 214 TYR AAA C 1
ATOM 1688 O O . TYR A 1 214 ? -0.498 51.985 12.895 1.000 20.813 214 TYR AAA O 1
ATOM 1697 N N . GLY A 1 215 ? 0.434 50.277 14.067 1.000 20.735 215 GLY AAA N 1
ATOM 1698 C CA . GLY A 1 215 ? -0.531 49.250 13.668 1.000 22.098 215 GLY AAA CA 1
ATOM 1699 C C . GLY A 1 215 ? -0.939 48.394 14.845 1.000 24.814 215 GLY AAA C 1
ATOM 1700 O O . GLY A 1 215 ? -0.450 48.630 15.963 1.000 22.448 215 GLY AAA O 1
ATOM 1701 N N . CYS A 1 216 ? -1.778 47.398 14.584 1.000 25.211 216 CYS AAA N 1
ATOM 1702 C CA . CYS A 1 216 ? -2.378 46.567 15.651 1.000 29.426 216 CYS AAA CA 1
ATOM 1703 C C . CYS A 1 216 ? -1.948 45.111 15.476 1.000 32.147 216 CYS AAA C 1
ATOM 1704 O O . CYS A 1 216 ? -1.286 44.759 14.473 1.000 33.669 216 CYS AAA O 1
ATOM 1707 N N . ILE A 1 217 ? -2.292 44.280 16.447 1.000 33.517 217 ILE AAA N 1
ATOM 1708 C CA . ILE A 1 217 ? -2.060 42.817 16.343 1.000 37.367 217 ILE AAA CA 1
ATOM 1709 C C . ILE A 1 217 ? -3.395 42.146 15.996 1.000 41.277 217 ILE AAA C 1
ATOM 1710 O O . ILE A 1 217 ? -3.386 41.324 15.045 1.000 44.162 217 ILE AAA O 1
ATOM 1715 N N . GLY A 1 218 ? -4.494 42.552 16.656 1.000 42.738 218 GLY AAA N 1
ATOM 1716 C CA . GLY A 1 218 ? -5.881 42.127 16.351 1.000 46.943 218 GLY AAA CA 1
ATOM 1717 C C . GLY A 1 218 ? -6.756 43.242 15.778 1.000 48.247 218 GLY AAA C 1
ATOM 1718 O O . GLY A 1 218 ? -6.580 43.599 14.600 1.000 50.162 218 GLY AAA O 1
ATOM 1719 N N . GLU A 1 219 ? -7.706 43.751 16.573 1.000 53.759 219 GLU AAA N 1
ATOM 1720 C CA . GLU A 1 219 ? -8.647 44.845 16.195 1.000 53.141 219 GLU AAA CA 1
ATOM 1721 C C . GLU A 1 219 ? -7.925 46.194 16.200 1.000 51.344 219 GLU AAA C 1
ATOM 1722 O O . GLU A 1 219 ? -6.991 46.408 16.969 1.000 45.974 219 GLU AAA O 1
ATOM 1728 N N . PRO A 1 220 ? -8.348 47.149 15.340 1.000 48.041 220 PRO AAA N 1
ATOM 1729 C CA . PRO A 1 220 ? -7.824 48.518 15.373 1.000 47.278 220 PRO AAA CA 1
ATOM 1730 C C . PRO A 1 220 ? -7.816 49.182 16.762 1.000 47.954 220 PRO AAA C 1
ATOM 1731 O O . PRO A 1 220 ? -8.881 49.265 17.356 1.000 44.460 220 PRO AAA O 1
ATOM 1735 N N . GLN A 1 221 ? -6.647 49.657 17.221 1.000 45.518 221 GLN AAA N 1
ATOM 1736 C CA . GLN A 1 221 ? -6.451 50.336 18.540 1.000 46.229 221 GLN AAA CA 1
ATOM 1737 C C . GLN A 1 221 ? -6.611 51.853 18.400 1.000 42.188 221 GLN AAA C 1
ATOM 1738 O O . GLN A 1 221 ? -6.676 52.530 19.434 1.000 41.455 221 GLN AAA O 1
ATOM 1744 N N . ALA A 1 222 ? -6.642 52.373 17.169 1.000 39.205 222 ALA AAA N 1
ATOM 1745 C CA . ALA A 1 222 ? -6.959 53.787 16.867 1.000 37.895 222 ALA AAA CA 1
ATOM 1746 C C . ALA A 1 222 ? -7.596 53.841 15.484 1.000 38.490 222 ALA AAA C 1
ATOM 1747 O O . ALA A 1 222 ? -7.360 52.932 14.678 1.000 39.106 222 ALA AAA O 1
ATOM 1749 N N . PRO A 1 223 ? -8.435 54.868 15.197 1.000 37.399 223 PRO AAA N 1
ATOM 1750 C CA . PRO A 1 223 ? -9.090 54.996 13.893 1.000 38.001 223 PRO AAA CA 1
ATOM 1751 C C . PRO A 1 223 ? -8.095 54.926 12.725 1.000 34.514 223 PRO AAA C 1
ATOM 1752 O O . PRO A 1 223 ? -7.219 55.788 12.692 1.000 27.161 223 PRO AAA O 1
ATOM 1756 N N . GLY A 1 224 ? -8.273 53.937 11.827 1.000 35.704 224 GLY AAA N 1
ATOM 1757 C CA . GLY A 1 224 ? -7.498 53.719 10.578 1.000 32.073 224 GLY AAA CA 1
ATOM 1758 C C . GLY A 1 224 ? -6.367 52.696 10.680 1.000 35.241 224 GLY AAA C 1
ATOM 1759 O O . GLY A 1 224 ? -5.685 52.476 9.653 1.000 34.204 224 GLY AAA O 1
ATOM 1760 N N . GLN A 1 225 ? -6.126 52.079 11.846 1.000 37.596 225 GLN AAA N 1
ATOM 1761 C CA . GLN A 1 225 ? -4.987 51.137 12.058 1.000 34.855 225 GLN AAA CA 1
ATOM 1762 C C . GLN A 1 225 ? -5.244 49.839 11.282 1.000 33.788 225 GLN AAA C 1
ATOM 1763 O O . GLN A 1 225 ? -6.401 49.498 11.157 1.000 37.982 225 GLN AAA O 1
ATOM 1769 N N . ILE A 1 226 ? -4.174 49.193 10.779 1.000 31.793 226 ILE AAA N 1
ATOM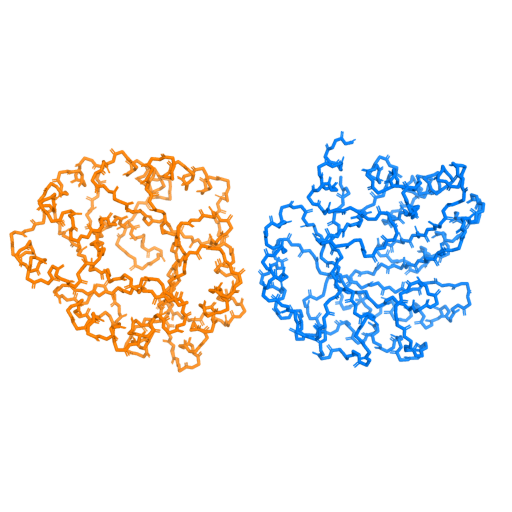 1770 C CA . ILE A 1 226 ? -4.109 47.840 10.146 1.000 31.458 226 ILE AAA CA 1
ATOM 1771 C C . ILE A 1 226 ? -3.070 46.965 10.881 1.000 31.105 226 ILE AAA C 1
ATOM 1772 O O . ILE A 1 226 ? -2.200 47.519 11.606 1.000 27.364 226 ILE AAA O 1
ATOM 1777 N N . ASP A 1 227 ? -3.112 45.640 10.689 1.000 30.336 227 ASP AAA N 1
ATOM 1778 C CA . ASP A 1 227 ? -2.152 44.674 11.290 1.000 31.980 227 ASP AAA CA 1
ATOM 1779 C C . ASP A 1 227 ? -0.717 45.082 10.954 1.000 29.037 227 ASP AAA C 1
ATOM 1780 O O . ASP A 1 227 ? -0.458 45.492 9.806 1.000 30.726 227 ASP AAA O 1
ATOM 1785 N N . VAL A 1 228 ? 0.197 44.920 11.903 1.000 29.143 228 VAL AAA N 1
ATOM 1786 C CA . VAL A 1 228 ? 1.622 45.316 11.724 1.000 29.666 228 VAL AAA CA 1
ATOM 1787 C C . VAL A 1 228 ? 2.295 44.482 10.631 1.000 26.821 228 VAL AAA C 1
ATOM 1788 O O . VAL A 1 228 ? 3.199 45.016 10.009 1.000 28.614 228 VAL AAA O 1
ATOM 1792 N N . THR A 1 229 ? 1.922 43.216 10.416 1.000 31.586 229 THR AAA N 1
ATOM 1793 C CA . THR A 1 229 ? 2.482 42.435 9.277 1.000 31.288 229 THR AAA CA 1
ATOM 1794 C C . THR A 1 229 ? 2.146 43.197 7.987 1.000 28.979 229 THR AAA C 1
ATOM 1795 O O . THR A 1 229 ? 3.072 43.479 7.214 1.000 29.626 229 THR AAA O 1
ATOM 1799 N N . ASP A 1 230 ? 0.876 43.557 7.802 1.000 30.143 230 ASP AAA N 1
ATOM 1800 C CA . ASP A 1 230 ? 0.423 44.277 6.578 1.000 31.356 230 ASP AAA CA 1
ATOM 1801 C C . ASP A 1 230 ? 1.085 45.658 6.557 1.000 28.178 230 ASP AAA C 1
ATOM 1802 O O . ASP A 1 230 ? 1.505 46.085 5.483 1.000 25.867 230 ASP AAA O 1
ATOM 1807 N N . LEU A 1 231 ? 1.211 46.322 7.713 1.000 26.879 231 LEU AAA N 1
ATOM 1808 C CA . LEU A 1 231 ? 1.840 47.661 7.779 1.000 25.752 231 LEU AAA CA 1
ATOM 1809 C C . LEU A 1 231 ? 3.324 47.564 7.414 1.000 26.705 231 LEU AAA C 1
ATOM 1810 O O . LEU A 1 231 ? 3.795 48.442 6.677 1.000 27.827 231 LEU AAA O 1
ATOM 1815 N N . LYS A 1 232 ? 4.045 46.549 7.899 1.000 25.278 232 LYS AAA N 1
ATOM 1816 C CA . LYS A 1 232 ? 5.467 46.354 7.524 1.000 26.208 232 LYS AAA CA 1
ATOM 1817 C C . LYS A 1 232 ? 5.576 46.148 6.006 1.000 26.156 232 LYS AAA C 1
ATOM 1818 O O . LYS A 1 232 ? 6.491 46.719 5.405 1.000 29.977 232 LYS AAA O 1
ATOM 1824 N N . ALA A 1 233 ? 4.701 45.332 5.433 1.000 28.757 233 ALA AAA N 1
ATOM 1825 C CA . ALA A 1 233 ? 4.656 45.087 3.968 1.000 31.078 233 ALA AAA CA 1
ATOM 1826 C C . ALA A 1 233 ? 4.468 46.419 3.212 1.000 31.408 233 ALA AAA C 1
ATOM 1827 O O . ALA A 1 233 ? 5.184 46.648 2.210 1.000 27.625 233 ALA AAA O 1
ATOM 1829 N N . GLN A 1 234 ? 3.592 47.299 3.705 1.000 30.483 234 GLN AAA N 1
ATOM 1830 C CA . GLN A 1 234 ? 3.313 48.641 3.111 1.000 30.328 234 GLN AAA CA 1
ATOM 1831 C C . GLN A 1 234 ? 4.569 49.496 3.163 1.000 30.533 234 GLN AAA C 1
ATOM 1832 O O . GLN A 1 234 ? 4.989 50.017 2.121 1.000 30.798 234 GLN AAA O 1
ATOM 1838 N N . VAL A 1 235 ? 5.153 49.624 4.344 1.000 29.726 235 VAL AAA N 1
ATOM 1839 C CA . VAL A 1 235 ? 6.412 50.384 4.572 1.000 30.829 235 VAL AAA CA 1
ATOM 1840 C C . VAL A 1 235 ? 7.466 49.911 3.557 1.000 33.976 235 VAL AAA C 1
ATOM 1841 O O . VAL A 1 235 ? 8.198 50.757 3.024 1.000 34.613 235 VAL AAA O 1
ATOM 1845 N N . THR A 1 236 ? 7.537 48.594 3.333 1.000 31.675 236 THR AAA N 1
ATOM 1846 C CA . THR A 1 236 ? 8.576 47.945 2.490 1.000 31.789 236 THR AAA CA 1
ATOM 1847 C C . THR A 1 236 ? 8.370 48.341 1.023 1.000 29.324 236 THR AAA C 1
ATOM 1848 O O . THR A 1 236 ? 9.344 48.388 0.290 1.000 32.637 236 THR AAA O 1
ATOM 1852 N N . LEU A 1 237 ? 7.137 48.632 0.616 1.000 30.960 237 LEU AAA N 1
ATOM 1853 C CA . LEU A 1 237 ? 6.774 49.005 -0.780 1.000 31.296 237 LEU AAA CA 1
ATOM 1854 C C . LEU A 1 237 ? 7.304 50.410 -1.139 1.000 32.506 237 LEU AAA C 1
ATOM 1855 O O . LEU A 1 237 ? 7.667 50.630 -2.335 1.000 30.082 237 LEU AAA O 1
ATOM 1860 N N . TYR A 1 238 ? 7.413 51.336 -0.173 1.000 29.718 238 TYR AAA N 1
ATOM 1861 C CA . TYR A 1 238 ? 7.668 52.781 -0.438 1.000 31.545 238 TYR AAA CA 1
ATOM 1862 C C . TYR A 1 238 ? 9.148 53.119 -0.278 1.000 35.116 238 TYR AAA C 1
ATOM 1863 O O . TYR A 1 238 ? 9.561 54.172 -0.784 1.000 32.430 238 TYR AAA O 1
ATOM 1873 N N . MET B 1 1 ? -0.923 19.255 27.800 1.000 48.440 1 MET BBB N 1
ATOM 1874 C CA . MET B 1 1 ? -0.246 18.070 28.413 1.000 48.150 1 MET BBB CA 1
ATOM 1875 C C . MET B 1 1 ? 0.954 17.662 27.551 1.000 45.721 1 MET BBB C 1
ATOM 1876 O O . MET B 1 1 ? 1.007 18.055 26.356 1.000 38.404 1 MET BBB O 1
ATOM 1881 N N . THR B 1 2 ? 1.876 16.872 28.117 1.000 45.334 2 THR BBB N 1
ATOM 1882 C CA . THR B 1 2 ? 3.120 16.467 27.412 1.000 45.017 2 THR BBB CA 1
ATOM 1883 C C . THR B 1 2 ? 3.483 15.015 27.748 1.000 45.026 2 THR BBB C 1
ATOM 1884 O O . THR B 1 2 ? 3.458 14.626 28.932 1.000 42.084 2 THR BBB O 1
ATOM 1888 N N . HIS B 1 3 ? 3.743 14.230 26.706 1.000 49.879 3 HIS BBB N 1
ATOM 1889 C CA . HIS B 1 3 ? 4.405 12.907 26.779 1.000 49.051 3 HIS BBB CA 1
ATOM 1890 C C . HIS B 1 3 ? 5.885 13.179 26.531 1.000 44.288 3 HIS BBB C 1
ATOM 1891 O O . HIS B 1 3 ? 6.219 13.779 25.499 1.000 44.018 3 HIS BBB O 1
ATOM 1898 N N . VAL B 1 4 ? 6.725 12.819 27.490 1.000 39.924 4 VAL BBB N 1
ATOM 1899 C CA . VAL B 1 4 ? 8.184 13.083 27.422 1.000 35.281 4 VAL BBB CA 1
ATOM 1900 C C . VAL B 1 4 ? 8.827 11.909 26.684 1.000 34.649 4 VAL BBB C 1
ATOM 1901 O O . VAL B 1 4 ? 8.488 10.760 27.021 1.000 37.087 4 VAL BBB O 1
ATOM 1905 N N . GLU B 1 5 ? 9.677 12.190 25.698 1.000 31.998 5 GLU BBB N 1
ATOM 1906 C CA . GLU B 1 5 ? 10.514 11.155 25.039 1.000 34.630 5 GLU BBB CA 1
ATOM 1907 C C . GLU B 1 5 ? 11.771 10.926 25.896 1.000 36.371 5 GLU BBB C 1
ATOM 1908 O O . GLU B 1 5 ? 12.380 11.934 26.340 1.000 32.059 5 GLU BBB O 1
ATOM 1914 N N . VAL B 1 6 ? 12.118 9.655 26.158 1.000 35.309 6 VAL BBB N 1
ATOM 1915 C CA . VAL B 1 6 ? 13.377 9.267 26.866 1.000 31.975 6 VAL BBB CA 1
ATOM 1916 C C . VAL B 1 6 ? 14.507 9.101 25.848 1.000 34.746 6 VAL BBB C 1
ATOM 1917 O O . VAL B 1 6 ? 14.351 8.362 24.830 1.000 34.081 6 VAL BBB O 1
ATOM 1921 N N . VAL B 1 7 ? 15.610 9.808 26.111 1.000 29.299 7 VAL BBB N 1
ATOM 1922 C CA . VAL B 1 7 ? 16.843 9.785 25.296 1.000 32.046 7 VAL BBB CA 1
ATOM 1923 C C . VAL B 1 7 ? 17.846 8.927 26.070 1.000 31.754 7 VAL BBB C 1
ATOM 1924 O O . VAL B 1 7 ? 18.071 9.234 27.243 1.000 34.844 7 VAL BBB O 1
ATOM 1928 N N . ALA B 1 8 ? 18.407 7.906 25.422 1.000 31.037 8 ALA BBB N 1
ATOM 1929 C CA . ALA B 1 8 ? 19.624 7.204 25.895 1.000 31.200 8 ALA BBB CA 1
ATOM 1930 C C . ALA B 1 8 ? 20.822 7.772 25.153 1.000 30.000 8 ALA BBB C 1
ATOM 1931 O O . ALA B 1 8 ? 20.811 7.738 23.898 1.000 33.088 8 ALA BBB O 1
ATOM 1933 N N . THR B 1 9 ? 21.819 8.283 25.891 1.000 29.564 9 THR BBB N 1
ATOM 1934 C CA . THR B 1 9 ? 23.087 8.792 25.314 1.000 30.928 9 THR BBB CA 1
ATOM 1935 C C . THR B 1 9 ? 24.143 7.673 25.333 1.000 29.743 9 THR BBB C 1
ATOM 1936 O O . THR B 1 9 ? 24.365 7.082 26.404 1.000 35.871 9 THR BBB O 1
ATOM 1940 N N . ILE B 1 10 ? 24.795 7.448 24.208 1.000 32.935 10 ILE BBB N 1
ATOM 1941 C CA . ILE B 1 10 ? 25.969 6.536 24.100 1.000 35.333 10 ILE BBB CA 1
ATOM 1942 C C . ILE B 1 10 ? 27.104 7.336 23.473 1.000 35.037 10 ILE BBB C 1
ATOM 1943 O O . ILE B 1 10 ? 26.816 8.272 22.732 1.000 34.312 10 ILE BBB O 1
ATOM 1948 N N . ALA B 1 11 ? 28.356 6.984 23.761 1.000 35.642 11 ALA BBB N 1
ATOM 1949 C CA . ALA B 1 11 ? 29.530 7.685 23.193 1.000 34.615 11 ALA BBB CA 1
ATOM 1950 C C . ALA B 1 11 ? 30.594 6.658 22.829 1.000 37.429 11 ALA BBB C 1
ATOM 1951 O O . ALA B 1 11 ? 31.643 6.599 23.469 1.000 36.633 11 ALA BBB O 1
ATOM 1953 N N . PRO B 1 12 ? 30.336 5.828 21.789 1.000 41.156 12 PRO BBB N 1
ATOM 1954 C CA . PRO B 1 12 ? 31.273 4.796 21.341 1.000 38.834 12 PRO BBB CA 1
ATOM 1955 C C . PRO B 1 12 ? 32.644 5.348 20.946 1.000 43.033 12 PRO BBB C 1
ATOM 1956 O O . PRO B 1 12 ? 32.674 6.345 20.243 1.000 37.453 12 PRO BBB O 1
ATOM 1960 N N . GLN B 1 13 ? 33.714 4.667 21.378 1.000 45.884 13 GLN BBB N 1
ATOM 1961 C CA . GLN B 1 13 ? 35.131 5.081 21.186 1.000 51.221 13 GLN BBB CA 1
ATOM 1962 C C . GLN B 1 13 ? 35.450 5.097 19.687 1.000 51.289 13 GLN BBB C 1
ATOM 1963 O O . GLN B 1 13 ? 36.153 6.046 19.264 1.000 52.939 13 GLN BBB O 1
ATOM 1965 N N . LEU B 1 14 ? 34.933 4.111 18.930 1.000 47.546 14 LEU BBB N 1
ATOM 1966 C CA . LEU B 1 14 ? 35.209 3.923 17.472 1.000 44.412 14 LEU BBB CA 1
ATOM 1967 C C . LEU B 1 14 ? 34.045 3.222 16.741 1.000 44.006 14 LEU BBB C 1
ATOM 1968 O O . LEU B 1 14 ? 33.685 3.712 15.650 1.000 43.581 14 LEU BBB O 1
ATOM 1970 N N . TYR B 1 15 ? 33.565 2.077 17.262 1.000 40.005 15 TYR BBB N 1
ATOM 1971 C CA . TYR B 1 15 ? 32.439 1.245 16.757 1.000 41.346 15 TYR BBB CA 1
ATOM 1972 C C . TYR B 1 15 ? 31.440 1.003 17.888 1.000 39.344 15 TYR BBB C 1
ATOM 1973 O O . TYR B 1 15 ? 31.871 1.040 19.053 1.000 41.974 15 TYR BBB O 1
ATOM 1982 N N . ILE B 1 16 ? 30.170 0.727 17.561 1.000 37.768 16 ILE BBB N 1
ATOM 1983 C CA . ILE B 1 16 ? 29.155 0.339 18.581 1.000 38.923 16 ILE BBB CA 1
ATOM 1984 C C . ILE B 1 16 ? 29.369 -1.150 18.868 1.000 43.612 16 ILE BBB C 1
ATOM 1985 O O . ILE B 1 16 ? 28.916 -1.978 18.061 1.000 40.328 16 ILE BBB O 1
ATOM 1990 N N . GLU B 1 17 ? 30.035 -1.437 19.987 1.000 48.575 17 GLU BBB N 1
ATOM 1991 C CA . GLU B 1 17 ? 30.475 -2.794 20.400 1.000 51.949 17 GLU BBB CA 1
ATOM 1992 C C . GLU B 1 17 ? 29.229 -3.643 20.667 1.000 46.649 17 GLU BBB C 1
ATOM 1993 O O . GLU B 1 17 ? 28.208 -3.079 21.107 1.000 39.584 17 GLU BBB O 1
ATOM 1999 N N . GLU B 1 18 ? 29.306 -4.951 20.416 1.000 41.735 18 GLU BBB N 1
ATOM 2000 C CA A GLU B 1 18 ? 28.158 -5.866 20.647 0.500 39.148 18 GLU BBB CA 1
ATOM 2001 C CA B GLU B 1 18 ? 28.176 -5.888 20.658 0.500 39.484 18 GLU BBB CA 1
ATOM 2002 C C . GLU B 1 18 ? 27.670 -5.713 22.093 1.000 35.806 18 GLU BBB C 1
ATOM 2003 O O . GLU B 1 18 ? 26.470 -5.811 22.297 1.000 37.505 18 GLU BBB O 1
ATOM 2014 N N . THR B 1 19 ? 28.568 -5.477 23.059 1.000 35.849 19 THR BBB N 1
ATOM 2015 C CA . THR B 1 19 ? 28.178 -5.391 24.491 1.000 33.925 19 THR BBB CA 1
ATOM 2016 C C . THR B 1 19 ? 27.226 -4.202 24.670 1.000 41.107 19 THR BBB C 1
ATOM 2017 O O . THR B 1 19 ? 26.315 -4.300 25.528 1.000 38.258 19 THR BBB O 1
ATOM 2021 N N . LEU B 1 20 ? 27.472 -3.120 23.927 1.000 36.737 20 LEU BBB N 1
ATOM 2022 C CA . LEU B 1 20 ? 26.622 -1.902 23.926 1.000 45.161 20 LEU BBB CA 1
ATOM 2023 C C . LEU B 1 20 ? 25.267 -2.266 23.305 1.000 43.256 20 LEU BBB C 1
ATOM 2024 O O . LEU B 1 20 ? 24.224 -2.023 23.961 1.000 44.090 20 LEU BBB O 1
ATOM 2029 N N . ILE B 1 21 ? 25.307 -2.886 22.121 1.000 40.157 21 ILE BBB N 1
ATOM 2030 C CA . ILE B 1 21 ? 24.104 -3.255 21.320 1.000 40.425 21 ILE BBB CA 1
ATOM 2031 C C . ILE B 1 21 ? 23.185 -4.087 22.221 1.000 42.390 21 ILE BBB C 1
ATOM 2032 O O . ILE B 1 21 ? 21.985 -3.725 22.327 1.000 40.743 21 ILE BBB O 1
ATOM 2037 N N . GLN B 1 22 ? 23.736 -5.085 22.928 1.000 41.324 22 GLN BBB N 1
ATOM 2038 C CA . GLN B 1 22 ? 22.980 -5.955 23.876 1.000 44.825 22 GLN BBB CA 1
ATOM 2039 C C . GLN B 1 22 ? 22.326 -5.121 24.984 1.000 45.128 22 GLN BBB C 1
ATOM 2040 O O . GLN B 1 22 ? 21.208 -5.453 25.383 1.000 39.863 22 GLN BBB O 1
ATOM 2046 N N . LYS B 1 23 ? 23.002 -4.095 25.498 1.000 43.486 23 LYS BBB N 1
ATOM 2047 C CA . LYS B 1 23 ? 22.457 -3.257 26.601 1.000 41.825 23 LYS BBB CA 1
ATOM 2048 C C . LYS B 1 23 ? 21.340 -2.343 26.057 1.000 39.775 23 LYS BBB C 1
ATOM 2049 O O . LYS B 1 23 ? 20.393 -2.093 26.813 1.000 34.132 23 LYS BBB O 1
ATOM 2055 N N . ILE B 1 24 ? 21.456 -1.864 24.810 1.000 39.369 24 ILE BBB N 1
ATOM 2056 C CA . ILE B 1 24 ? 20.385 -1.096 24.095 1.000 38.079 24 ILE BBB CA 1
ATOM 2057 C C . ILE B 1 24 ? 19.160 -2.006 23.938 1.000 44.869 24 ILE BBB C 1
ATOM 2058 O O . ILE B 1 24 ? 18.060 -1.572 24.333 1.000 42.901 24 ILE BBB O 1
ATOM 2063 N N . ASN B 1 25 ? 19.353 -3.234 23.427 1.000 38.540 25 ASN BBB N 1
ATOM 2064 C CA . ASN B 1 25 ? 18.261 -4.235 23.272 1.000 40.441 25 ASN BBB CA 1
ATOM 2065 C C . ASN B 1 25 ? 17.626 -4.473 24.650 1.000 35.488 25 ASN BBB C 1
ATOM 2066 O O . ASN B 1 25 ? 16.396 -4.562 24.721 1.000 38.497 25 ASN BBB O 1
ATOM 2071 N N . HIS B 1 26 ? 18.424 -4.537 25.717 1.000 40.466 26 HIS BBB N 1
ATOM 2072 C CA . HIS B 1 26 ? 17.944 -4.846 27.096 1.000 42.711 26 HIS BBB CA 1
ATOM 2073 C C . HIS B 1 26 ? 17.002 -3.761 27.630 1.000 45.101 26 HIS BBB C 1
ATOM 2074 O O . HIS B 1 26 ? 16.152 -4.095 28.477 1.000 43.411 26 HIS BBB O 1
ATOM 2081 N N . ARG B 1 27 ? 17.176 -2.512 27.190 1.000 45.422 27 ARG BBB N 1
ATOM 2082 C CA . ARG B 1 27 ? 16.441 -1.318 27.701 1.000 47.798 27 ARG BBB CA 1
ATOM 2083 C C . ARG B 1 27 ? 15.510 -0.773 26.609 1.000 48.948 27 ARG BBB C 1
ATOM 2084 O O . ARG B 1 27 ? 14.946 0.329 26.813 1.000 50.517 27 ARG BBB O 1
ATOM 2092 N N . ILE B 1 28 ? 15.344 -1.524 25.513 1.000 46.994 28 ILE BBB N 1
ATOM 2093 C CA . ILE B 1 28 ? 14.712 -1.064 24.238 1.000 47.294 28 ILE BBB CA 1
ATOM 2094 C C . ILE B 1 28 ? 13.327 -0.455 24.505 1.000 44.374 28 ILE BBB C 1
ATOM 2095 O O . ILE B 1 28 ? 12.923 0.437 23.741 1.000 40.362 28 ILE BBB O 1
ATOM 2100 N N . ASP B 1 29 ? 12.595 -0.958 25.501 1.000 45.964 29 ASP BBB N 1
ATOM 2101 C CA . ASP B 1 29 ? 11.218 -0.481 25.803 1.000 50.756 29 ASP BBB CA 1
ATOM 2102 C C . ASP B 1 29 ? 11.303 0.957 26.333 1.000 49.891 29 ASP BBB C 1
ATOM 2103 O O . ASP B 1 29 ? 10.319 1.717 26.159 1.000 44.733 29 ASP BBB O 1
ATOM 2105 N N . ALA B 1 30 ? 12.442 1.333 26.929 1.000 47.584 30 ALA BBB N 1
ATOM 2106 C CA . ALA B 1 30 ? 12.632 2.645 27.599 1.000 46.142 30 ALA BBB CA 1
ATOM 2107 C C . ALA B 1 30 ? 13.121 3.720 26.619 1.000 40.285 30 ALA BBB C 1
ATOM 2108 O O . ALA B 1 30 ? 12.896 4.893 26.921 1.000 52.247 30 ALA BBB O 1
ATOM 2110 N N . ILE B 1 31 ? 13.739 3.356 25.494 1.000 38.317 31 ILE BBB N 1
ATOM 2111 C CA . ILE B 1 31 ? 14.474 4.302 24.598 1.000 36.824 31 ILE BBB CA 1
ATOM 2112 C C . ILE B 1 31 ? 13.543 4.813 23.490 1.000 39.443 31 ILE BBB C 1
ATOM 2113 O O . ILE B 1 31 ? 13.159 4.019 22.602 1.000 39.479 31 ILE BBB O 1
ATOM 2118 N N . ASP B 1 32 ? 13.163 6.095 23.547 1.000 38.795 32 ASP BBB N 1
ATOM 2119 C CA . ASP B 1 32 ? 12.405 6.789 22.466 1.000 35.323 32 ASP BBB CA 1
ATOM 2120 C C . ASP B 1 32 ? 13.395 7.436 21.498 1.000 32.968 32 ASP BBB C 1
ATOM 2121 O O . ASP B 1 32 ? 13.114 7.461 20.283 1.000 31.666 32 ASP BBB O 1
ATOM 2126 N N . VAL B 1 33 ? 14.506 7.966 22.015 1.000 29.487 33 VAL BBB N 1
ATOM 2127 C CA . VAL B 1 33 ? 15.592 8.549 21.183 1.000 31.182 33 VAL BBB CA 1
ATOM 2128 C C . VAL B 1 33 ? 16.898 7.919 21.656 1.000 30.266 33 VAL BBB C 1
ATOM 2129 O O . VAL B 1 33 ? 17.113 7.922 22.866 1.000 34.725 33 VAL BBB O 1
ATOM 2133 N N . LEU B 1 34 ? 17.692 7.412 20.724 1.000 34.349 34 LEU BBB N 1
ATOM 2134 C CA . LEU B 1 34 ? 19.106 7.036 20.957 1.000 36.438 34 LEU BBB CA 1
ATOM 2135 C C . LEU B 1 34 ? 19.958 8.211 20.506 1.000 33.870 34 LEU BBB C 1
ATOM 2136 O O . LEU B 1 34 ? 19.970 8.507 19.300 1.000 35.552 34 LEU BBB O 1
ATOM 2141 N N . GLU B 1 35 ? 20.648 8.841 21.458 1.000 35.279 35 GLU BBB N 1
ATOM 2142 C CA . GLU B 1 35 ? 21.615 9.911 21.156 1.000 31.614 35 GLU BBB CA 1
ATOM 2143 C C . GLU B 1 35 ? 22.995 9.277 21.045 1.000 31.760 35 GLU BBB C 1
ATOM 2144 O O . GLU B 1 35 ? 23.547 8.836 22.089 1.000 30.342 35 GLU BBB O 1
ATOM 2150 N N . LEU B 1 36 ? 23.482 9.224 19.814 1.000 30.793 36 LEU BBB N 1
ATOM 2151 C CA . LEU B 1 36 ? 24.881 8.906 19.469 1.000 34.529 36 LEU BBB CA 1
ATOM 2152 C C . LEU B 1 36 ? 25.698 10.196 19.578 1.000 35.848 36 LEU BBB C 1
ATOM 2153 O O . LEU B 1 36 ? 25.675 11.009 18.628 1.000 34.363 36 LEU BBB O 1
ATOM 2158 N N . ARG B 1 37 ? 26.408 10.372 20.692 1.000 31.923 37 ARG BBB N 1
ATOM 2159 C CA . ARG B 1 37 ? 27.482 11.387 20.778 1.000 31.806 37 ARG BBB CA 1
ATOM 2160 C C . ARG B 1 37 ? 28.613 10.940 19.856 1.000 32.543 37 ARG BBB C 1
ATOM 2161 O O . ARG B 1 37 ? 28.914 9.739 19.875 1.000 36.550 37 ARG BBB O 1
ATOM 2169 N N . ILE B 1 38 ? 29.190 11.853 19.079 1.000 32.097 38 ILE BBB N 1
ATOM 2170 C CA . ILE B 1 38 ? 30.332 11.564 18.167 1.000 32.344 38 ILE BBB CA 1
ATOM 2171 C C . ILE B 1 38 ? 31.521 12.503 18.428 1.000 35.562 38 ILE BBB C 1
ATOM 2172 O O . ILE B 1 38 ? 32.563 12.335 17.748 1.000 35.131 38 ILE BBB O 1
ATOM 2177 N N . ASP B 1 39 ? 31.399 13.466 19.351 1.000 36.939 39 ASP BBB N 1
ATOM 2178 C CA . ASP B 1 39 ? 32.475 14.467 19.589 1.000 34.357 39 ASP BBB CA 1
ATOM 2179 C C . ASP B 1 39 ? 33.707 13.769 20.178 1.000 33.068 39 ASP BBB C 1
ATOM 2180 O O . ASP B 1 39 ? 34.781 14.342 20.034 1.000 31.428 39 ASP BBB O 1
ATOM 2185 N N . GLN B 1 40 ? 33.538 12.607 20.829 1.000 34.362 40 GLN BBB N 1
ATOM 2186 C CA . GLN B 1 40 ? 34.639 11.782 21.408 1.000 34.588 40 GLN BBB CA 1
ATOM 2187 C C . GLN B 1 40 ? 35.426 11.050 20.309 1.000 37.894 40 GLN BBB C 1
ATOM 2188 O O . GLN B 1 40 ? 36.490 10.491 20.638 1.000 38.654 40 GLN BBB O 1
ATOM 2194 N N . ILE B 1 41 ? 34.946 11.035 19.064 1.000 43.374 41 ILE BBB N 1
ATOM 2195 C CA . ILE B 1 41 ? 35.660 10.389 17.922 1.000 45.079 41 ILE BBB CA 1
ATOM 2196 C C . ILE B 1 41 ? 36.544 11.439 17.245 1.000 46.839 41 ILE BBB C 1
ATOM 2197 O O . ILE B 1 41 ? 36.006 12.256 16.475 1.000 46.691 41 ILE BBB O 1
ATOM 2202 N N . GLU B 1 42 ? 37.849 11.429 17.534 1.000 54.684 42 GLU BBB N 1
ATOM 2203 C CA . GLU B 1 42 ? 38.842 12.361 16.934 1.000 57.685 42 GLU BBB CA 1
ATOM 2204 C C . GLU B 1 42 ? 38.780 12.208 15.412 1.000 61.506 42 GLU BBB C 1
ATOM 2205 O O . GLU B 1 42 ? 38.665 11.053 14.941 1.000 63.423 42 GLU BBB O 1
ATOM 2207 N N . ASN B 1 43 ? 38.801 13.328 14.684 1.000 66.152 43 ASN BBB N 1
ATOM 2208 C CA . ASN B 1 43 ? 38.819 13.369 13.198 1.000 68.551 43 ASN BBB CA 1
ATOM 2209 C C . ASN B 1 43 ? 37.636 12.570 12.636 1.000 70.073 43 ASN BBB C 1
ATOM 2210 O O . ASN B 1 43 ? 37.821 11.870 11.618 1.000 72.536 43 ASN BBB O 1
ATOM 2215 N N . VAL B 1 44 ? 36.467 12.677 13.277 1.000 65.400 44 VAL BBB N 1
ATOM 2216 C CA . VAL B 1 44 ? 35.212 11.975 12.870 1.000 61.311 44 VAL BBB CA 1
ATOM 2217 C C . VAL B 1 44 ? 34.765 12.495 11.495 1.000 61.097 44 VAL BBB C 1
ATOM 2218 O O . VAL B 1 44 ? 35.026 13.681 11.200 1.000 62.467 44 VAL BBB O 1
ATOM 2222 N N . THR B 1 45 ? 34.106 11.637 10.705 1.000 57.564 45 THR BBB N 1
ATOM 2223 C CA . THR B 1 45 ? 33.613 11.913 9.326 1.000 57.856 45 THR BBB CA 1
ATOM 2224 C C . THR B 1 45 ? 32.147 11.480 9.201 1.000 55.541 45 THR BBB C 1
ATOM 2225 O O . THR B 1 45 ? 31.695 10.652 10.016 1.000 50.818 45 THR BBB O 1
ATOM 2229 N N . VAL B 1 46 ? 31.449 11.995 8.185 1.000 57.878 46 VAL BBB N 1
ATOM 2230 C CA . VAL B 1 46 ? 30.031 11.645 7.870 1.000 55.325 46 VAL BBB CA 1
ATOM 2231 C C . VAL B 1 46 ? 29.956 10.142 7.557 1.000 53.908 46 VAL BBB C 1
ATOM 2232 O O . VAL B 1 46 ? 29.033 9.472 8.072 1.000 50.639 46 VAL BBB O 1
ATOM 2234 N N . ASN B 1 47 ? 30.914 9.638 6.768 1.000 59.135 47 ASN BBB N 1
ATOM 2235 C CA . ASN B 1 47 ? 31.042 8.209 6.367 1.000 60.783 47 ASN BBB CA 1
ATOM 2236 C C . ASN B 1 47 ? 31.175 7.331 7.613 1.000 59.826 47 ASN BBB C 1
ATOM 2237 O O . ASN B 1 47 ? 30.384 6.366 7.744 1.000 54.859 47 ASN BBB O 1
ATOM 2242 N N . GLN B 1 48 ? 32.139 7.661 8.483 1.000 61.133 48 GLN BBB N 1
ATOM 2243 C CA . GLN B 1 48 ? 32.375 6.963 9.777 1.000 60.222 48 GLN BBB CA 1
ATOM 2244 C C . GLN B 1 48 ? 31.055 6.856 10.545 1.000 55.416 48 GLN BBB C 1
ATOM 2245 O O . GLN B 1 48 ? 30.728 5.750 11.008 1.000 54.838 48 GLN BBB O 1
ATOM 2251 N N . VAL B 1 49 ? 30.303 7.955 10.645 1.000 49.572 49 VAL BBB N 1
ATOM 2252 C CA . VAL B 1 49 ? 28.973 7.959 11.329 1.000 48.923 49 VAL BBB CA 1
ATOM 2253 C C . VAL B 1 49 ? 27.989 7.044 10.568 1.000 45.352 49 VAL BBB C 1
ATOM 2254 O O . VAL B 1 49 ? 27.211 6.319 11.219 1.000 42.458 49 VAL BBB O 1
ATOM 2258 N N . ALA B 1 50 ? 27.990 7.091 9.236 1.000 50.525 50 ALA BBB N 1
ATOM 2259 C CA . ALA B 1 50 ? 27.096 6.278 8.377 1.000 51.045 50 ALA BBB CA 1
ATOM 2260 C C . ALA B 1 50 ? 27.352 4.795 8.664 1.000 56.719 50 ALA BBB C 1
ATOM 2261 O O . ALA B 1 50 ? 26.367 4.056 8.908 1.000 54.941 50 ALA BBB O 1
ATOM 2263 N N . GLU B 1 51 ? 28.635 4.409 8.683 1.000 57.260 51 GLU BBB N 1
ATOM 2264 C CA . GLU B 1 51 ? 29.124 3.041 9.009 1.000 62.734 51 GLU BBB CA 1
ATOM 2265 C C . GLU B 1 51 ? 28.589 2.607 10.381 1.000 59.192 51 GLU BBB C 1
ATOM 2266 O O . GLU B 1 51 ? 28.022 1.499 10.470 1.000 61.586 51 GLU BBB O 1
ATOM 2272 N N . MET B 1 52 ? 28.786 3.452 11.404 1.000 63.505 52 MET BBB N 1
ATOM 2273 C CA . MET B 1 52 ? 28.481 3.180 12.840 1.000 58.793 52 MET BBB CA 1
ATOM 2274 C C . MET B 1 52 ? 27.011 2.789 13.007 1.000 58.444 52 MET BBB C 1
ATOM 2275 O O . MET B 1 52 ? 26.735 1.862 13.801 1.000 52.550 52 MET BBB O 1
ATOM 2280 N N . ILE B 1 53 ? 26.123 3.521 12.320 1.000 55.860 53 ILE BBB N 1
ATOM 2281 C CA . ILE B 1 53 ? 24.633 3.507 12.469 1.000 61.017 53 ILE BBB CA 1
ATOM 2282 C C . ILE B 1 53 ? 24.024 2.142 12.101 1.000 57.935 53 ILE BBB C 1
ATOM 2283 O O . ILE B 1 53 ? 22.984 1.786 12.716 1.000 51.990 53 ILE BBB O 1
ATOM 2288 N N . THR B 1 54 ? 24.589 1.430 11.116 1.000 58.083 54 THR BBB N 1
ATOM 2289 C CA . THR B 1 54 ? 23.955 0.239 10.479 1.000 61.575 54 THR BBB CA 1
ATOM 2290 C C . THR B 1 54 ? 23.471 -0.747 11.558 1.000 61.438 54 THR BBB C 1
ATOM 2291 O O . THR B 1 54 ? 22.364 -1.308 11.392 1.000 56.921 54 THR BBB O 1
ATOM 2295 N N . LYS B 1 55 ? 24.232 -0.907 12.648 1.000 62.850 55 LYS BBB N 1
ATOM 2296 C CA . LYS B 1 55 ? 23.948 -1.875 13.745 1.000 67.870 55 LYS BBB CA 1
ATOM 2297 C C . LYS B 1 55 ? 22.611 -1.557 14.438 1.000 70.863 55 LYS BBB C 1
ATOM 2298 O O . LYS B 1 55 ? 22.086 -2.466 15.108 1.000 68.007 55 LYS BBB O 1
ATOM 2300 N N . LEU B 1 56 ? 22.083 -0.330 14.297 1.000 68.210 56 LEU BBB N 1
ATOM 2301 C CA . LEU B 1 56 ? 20.866 0.156 15.007 1.000 61.779 56 LEU BBB CA 1
ATOM 2302 C C . LEU B 1 56 ? 19.614 -0.044 14.138 1.000 59.879 56 LEU BBB C 1
ATOM 2303 O O . LEU B 1 56 ? 18.493 -0.007 14.714 1.000 49.902 56 LEU BBB O 1
ATOM 2305 N N . LYS B 1 57 ? 19.805 -0.269 12.828 1.000 62.083 57 LYS BBB N 1
ATOM 2306 C CA . LYS B 1 57 ? 18.751 -0.309 11.774 1.000 63.165 57 LYS BBB CA 1
ATOM 2307 C C . LYS B 1 57 ? 17.587 -1.218 12.202 1.000 67.380 57 LYS BBB C 1
ATOM 2308 O O . LYS B 1 57 ? 16.421 -0.788 12.047 1.000 67.767 57 LYS BBB O 1
ATOM 2310 N N . VAL B 1 58 ? 17.894 -2.407 12.734 1.000 65.102 58 VAL BBB N 1
ATOM 2311 C CA . VAL B 1 58 ? 16.910 -3.438 13.189 1.000 70.526 58 VAL BBB CA 1
ATOM 2312 C C . VAL B 1 58 ? 15.998 -2.855 14.280 1.000 69.189 58 VAL BBB C 1
ATOM 2313 O O . VAL B 1 58 ? 14.845 -3.311 14.377 1.000 75.754 58 VAL BBB O 1
ATOM 2315 N N . MET B 1 59 ? 16.500 -1.907 15.077 1.000 68.164 59 MET BBB N 1
ATOM 2316 C CA . MET B 1 59 ? 15.796 -1.328 16.255 1.000 69.787 59 MET BBB CA 1
ATOM 2317 C C . MET B 1 59 ? 15.093 -0.007 15.894 1.000 63.593 59 MET BBB C 1
ATOM 2318 O O . MET B 1 59 ? 14.443 0.558 16.798 1.000 59.491 59 MET BBB O 1
ATOM 2320 N N . GLN B 1 60 ? 15.162 0.439 14.629 1.000 62.230 60 GLN BBB N 1
ATOM 2321 C CA . GLN B 1 60 ? 14.754 1.806 14.181 1.000 59.517 60 GLN BBB CA 1
ATOM 2322 C C . GLN B 1 60 ? 13.260 2.069 14.432 1.000 60.642 60 GLN BBB C 1
ATOM 2323 O O . GLN B 1 60 ? 12.868 3.257 14.404 1.000 57.626 60 GLN BBB O 1
ATOM 2325 N N . ASP B 1 61 ? 12.448 1.026 14.650 1.000 52.556 61 ASP BBB N 1
ATOM 2326 C CA . ASP B 1 61 ? 10.992 1.166 14.923 1.000 50.470 61 ASP BBB CA 1
ATOM 2327 C C . ASP B 1 61 ? 10.767 1.379 16.428 1.000 47.533 61 ASP BBB C 1
ATOM 2328 O O . ASP B 1 61 ? 9.636 1.766 16.808 1.000 50.463 61 ASP BBB O 1
ATOM 2330 N N . SER B 1 62 ? 11.798 1.167 17.258 1.000 44.538 62 SER BBB N 1
ATOM 2331 C CA . SER B 1 62 ? 11.709 1.259 18.742 1.000 44.371 62 SER BBB CA 1
ATOM 2332 C C . SER B 1 62 ? 12.076 2.668 19.219 1.000 40.528 62 SER BBB C 1
ATOM 2333 O O . SER B 1 62 ? 11.674 3.009 20.379 1.000 38.370 62 SER BBB O 1
ATOM 2336 N N . PHE B 1 63 ? 12.808 3.419 18.385 1.000 41.620 63 PHE BBB N 1
ATOM 2337 C CA . PHE B 1 63 ? 13.354 4.764 18.722 1.000 41.221 63 PHE BBB CA 1
ATOM 2338 C C . PHE B 1 63 ? 13.857 5.537 17.492 1.000 40.905 63 PHE BBB C 1
ATOM 2339 O O . PHE B 1 63 ? 14.187 4.943 16.433 1.000 43.419 63 PHE BBB O 1
ATOM 2347 N N . LYS B 1 64 ? 13.976 6.864 17.671 1.000 40.003 64 LYS BBB N 1
ATOM 2348 C CA . LYS B 1 64 ? 14.609 7.813 16.721 1.000 39.949 64 LYS BBB CA 1
ATOM 2349 C C . LYS B 1 64 ? 16.098 7.961 17.055 1.000 36.930 64 LYS BBB C 1
ATOM 2350 O O . LYS B 1 64 ? 16.431 7.971 18.249 1.000 38.780 64 LYS BBB O 1
ATOM 2356 N N . LEU B 1 65 ? 16.925 8.156 16.037 1.000 37.311 65 LEU BBB N 1
ATOM 2357 C CA . LEU B 1 65 ? 18.396 8.297 16.153 1.000 39.530 65 LEU BBB CA 1
ATOM 2358 C C . LEU B 1 65 ? 18.756 9.787 16.106 1.000 37.934 65 LEU BBB C 1
ATOM 2359 O O . LEU B 1 65 ? 18.548 10.421 15.040 1.000 34.566 65 LEU BBB O 1
ATOM 2364 N N . LEU B 1 66 ? 19.268 10.314 17.225 1.000 37.122 66 LEU BBB N 1
ATOM 2365 C CA . LEU B 1 66 ? 19.798 11.703 17.346 1.000 34.576 66 LEU BBB CA 1
ATOM 2366 C C . LEU B 1 66 ? 21.327 11.645 17.284 1.000 33.995 66 LEU BBB C 1
ATOM 2367 O O . LEU B 1 66 ? 21.905 10.783 17.958 1.000 35.684 66 LEU BBB O 1
ATOM 2372 N N . VAL B 1 67 ? 21.970 12.504 16.497 1.000 34.526 67 VAL BBB N 1
ATOM 2373 C CA . VAL B 1 67 ? 23.457 12.559 16.418 1.000 35.798 67 VAL BBB CA 1
ATOM 2374 C C . VAL B 1 67 ? 23.926 13.928 16.915 1.000 35.733 67 VAL BBB C 1
ATOM 2375 O O . VAL B 1 67 ? 23.471 14.929 16.362 1.000 36.944 67 VAL BBB O 1
ATOM 2379 N N . THR B 1 68 ? 24.830 13.931 17.902 1.000 35.149 68 THR BBB N 1
ATOM 2380 C CA . THR B 1 68 ? 25.270 15.121 18.683 1.000 33.130 68 THR BBB CA 1
ATOM 2381 C C . THR B 1 68 ? 26.794 15.182 18.703 1.000 33.328 68 THR BBB C 1
ATOM 2382 O O . THR B 1 68 ? 27.408 14.287 19.326 1.000 32.101 68 THR BBB O 1
ATOM 2386 N N . TYR B 1 69 ? 27.358 16.191 18.045 1.000 31.879 69 TYR BBB N 1
ATOM 2387 C CA . TYR B 1 69 ? 28.745 16.671 18.226 1.000 36.526 69 TYR BBB CA 1
ATOM 2388 C C . TYR B 1 69 ? 28.736 17.806 19.261 1.000 37.295 69 TYR BBB C 1
ATOM 2389 O O . TYR B 1 69 ? 28.415 18.945 18.899 1.000 38.421 69 TYR BBB O 1
ATOM 2398 N N . ARG B 1 70 ? 29.052 17.501 20.521 1.000 33.622 70 ARG BBB N 1
ATOM 2399 C CA . ARG B 1 70 ? 29.149 18.522 21.593 1.000 33.911 70 ARG BBB CA 1
ATOM 2400 C C . ARG B 1 70 ? 30.572 19.088 21.590 1.000 34.340 70 ARG BBB C 1
ATOM 2401 O O . ARG B 1 70 ? 31.519 18.312 21.812 1.000 32.052 70 ARG BBB O 1
ATOM 2409 N N . THR B 1 71 ? 30.716 20.387 21.320 1.000 36.405 71 THR BBB N 1
ATOM 2410 C CA . THR B 1 71 ? 32.020 21.093 21.237 1.000 37.603 71 THR BBB CA 1
ATOM 2411 C C . THR B 1 71 ? 32.604 21.234 22.649 1.000 36.597 71 THR BBB C 1
ATOM 2412 O O . THR B 1 71 ? 31.821 21.156 23.636 1.000 32.514 71 THR BBB O 1
ATOM 2416 N N . LYS B 1 72 ? 33.918 21.441 22.728 1.000 37.794 72 LYS BBB N 1
ATOM 2417 C CA . LYS B 1 72 ? 34.671 21.666 23.998 1.000 42.096 72 LYS BBB CA 1
ATOM 2418 C C . LYS B 1 72 ? 34.058 22.857 24.743 1.000 39.852 72 LYS BBB C 1
ATOM 2419 O O . LYS B 1 72 ? 33.789 22.730 25.958 1.000 39.845 72 LYS BBB O 1
ATOM 2425 N N . LEU B 1 73 ? 33.753 23.931 24.015 1.000 44.274 73 LEU BBB N 1
ATOM 2426 C CA . LEU B 1 73 ? 33.143 25.179 24.557 1.000 47.133 73 LEU BBB CA 1
ATOM 2427 C C . LEU B 1 73 ? 31.839 24.863 25.304 1.000 42.587 73 LEU BBB C 1
ATOM 2428 O O . LEU B 1 73 ? 31.571 25.518 26.316 1.000 39.908 73 LEU BBB O 1
ATOM 2433 N N . GLN B 1 74 ? 31.061 23.878 24.854 1.000 38.913 74 GLN BBB N 1
ATOM 2434 C CA . GLN B 1 74 ? 29.731 23.594 25.455 1.000 37.401 74 GLN BBB CA 1
ATOM 2435 C C . GLN B 1 74 ? 29.798 22.334 26.325 1.000 32.458 74 GLN BBB C 1
ATOM 2436 O O . GLN B 1 74 ? 28.737 21.796 26.653 1.000 36.005 74 GLN BBB O 1
ATOM 2442 N N . GLY B 1 75 ? 31.003 21.939 26.759 1.000 32.430 75 GLY BBB N 1
ATOM 2443 C CA . GLY B 1 75 ? 31.221 20.910 27.791 1.000 33.112 75 GLY BBB CA 1
ATOM 2444 C C . GLY B 1 75 ? 31.526 19.537 27.204 1.000 31.880 75 GLY BBB C 1
ATOM 2445 O O . GLY B 1 75 ? 31.454 18.556 27.968 1.000 31.831 75 GLY BBB O 1
ATOM 2446 N N . GLY B 1 76 ? 31.814 19.449 25.900 1.000 32.155 76 GLY BBB N 1
ATOM 2447 C CA . GLY B 1 76 ? 32.089 18.171 25.208 1.000 32.183 76 GLY BBB CA 1
ATOM 2448 C C . GLY B 1 76 ? 33.563 17.999 24.870 1.000 36.445 76 GLY BBB C 1
ATOM 2449 O O . GLY B 1 76 ? 34.380 18.843 25.295 1.000 36.977 76 GLY BBB O 1
ATOM 2450 N N . TYR B 1 77 ? 33.890 16.970 24.083 1.000 38.816 77 TYR BBB N 1
ATOM 2451 C CA . TYR B 1 77 ? 35.273 16.632 23.652 1.000 38.569 77 TYR BBB CA 1
ATOM 2452 C C . TYR B 1 77 ? 35.617 17.256 22.295 1.000 41.339 77 TYR BBB C 1
ATOM 2453 O O . TYR B 1 77 ? 36.804 17.217 21.933 1.000 47.413 77 TYR BBB O 1
ATOM 2462 N N . GLY B 1 78 ? 34.626 17.770 21.560 1.000 43.091 78 GLY BBB N 1
ATOM 2463 C CA . GLY B 1 78 ? 34.761 18.220 20.159 1.000 41.290 78 GLY BBB CA 1
ATOM 2464 C C . GLY B 1 78 ? 35.705 19.406 20.011 1.000 44.820 78 GLY BBB C 1
ATOM 2465 O O . GLY B 1 78 ? 35.408 20.469 20.579 1.000 34.935 78 GLY BBB O 1
ATOM 2466 N N . GLN B 1 79 ? 36.800 19.239 19.260 1.000 47.836 79 GLN BBB N 1
ATOM 2467 C CA . GLN B 1 79 ? 37.848 20.283 19.064 1.000 52.184 79 GLN BBB CA 1
ATOM 2468 C C . GLN B 1 79 ? 37.661 21.009 17.729 1.000 51.964 79 GLN BBB C 1
ATOM 2469 O O . GLN B 1 79 ? 38.347 22.027 17.538 1.000 56.930 79 GLN BBB O 1
ATOM 2475 N N . PHE B 1 80 ? 36.794 20.508 16.842 1.000 51.897 80 PHE BBB N 1
ATOM 2476 C CA . PHE B 1 80 ? 36.566 21.060 15.478 1.000 55.385 80 PHE BBB CA 1
ATOM 2477 C C . PHE B 1 80 ? 36.447 22.586 15.550 1.000 53.324 80 PHE BBB C 1
ATOM 2478 O O . PHE B 1 80 ? 35.786 23.108 16.469 1.000 52.408 80 PHE BBB O 1
ATOM 2486 N N . THR B 1 81 ? 37.084 23.283 14.606 1.000 51.353 81 THR BBB N 1
ATOM 2487 C CA . THR B 1 81 ? 36.924 24.748 14.401 1.000 53.299 81 THR BBB CA 1
ATOM 2488 C C . THR B 1 81 ? 35.438 25.018 14.167 1.000 50.540 81 THR BBB C 1
ATOM 2489 O O . THR B 1 81 ? 34.738 24.080 13.720 1.000 53.487 81 THR BBB O 1
ATOM 2493 N N . ASN B 1 82 ? 34.972 26.243 14.409 1.000 50.093 82 ASN BBB N 1
ATOM 2494 C CA . ASN B 1 82 ? 33.530 26.570 14.257 1.000 55.368 82 ASN BBB CA 1
ATOM 2495 C C . ASN B 1 82 ? 33.109 26.245 12.816 1.000 55.406 82 ASN BBB C 1
ATOM 2496 O O . ASN B 1 82 ? 32.036 25.627 12.650 1.000 58.966 82 ASN BBB O 1
ATOM 2501 N N . ASP B 1 83 ? 33.940 26.609 11.830 1.000 58.935 83 ASP BBB N 1
ATOM 2502 C CA . ASP B 1 83 ? 33.757 26.305 10.382 1.000 60.041 83 ASP BBB CA 1
ATOM 2503 C C . ASP B 1 83 ? 33.514 24.807 10.167 1.000 56.551 83 ASP BBB C 1
ATOM 2504 O O . ASP B 1 83 ? 32.491 24.461 9.549 1.000 57.386 83 ASP BBB O 1
ATOM 2509 N N . LEU B 1 84 ? 34.430 23.963 10.649 1.000 54.349 84 LEU BBB N 1
ATOM 2510 C CA . LEU B 1 84 ? 34.415 22.486 10.453 1.000 55.669 84 LEU BBB CA 1
ATOM 2511 C C . LEU B 1 84 ? 33.198 21.865 11.157 1.000 51.564 84 LEU BBB C 1
ATOM 2512 O O . LEU B 1 84 ? 32.550 20.989 10.543 1.000 57.312 84 LEU BBB O 1
ATOM 2517 N N . TYR B 1 85 ? 32.904 22.297 12.392 1.000 50.725 85 TYR BBB N 1
ATOM 2518 C CA . TYR B 1 85 ? 31.752 21.840 13.217 1.000 43.759 85 TYR BBB CA 1
ATOM 2519 C C . TYR B 1 85 ? 30.441 22.068 12.446 1.000 45.039 85 TYR BBB C 1
ATOM 2520 O O . TYR B 1 85 ? 29.635 21.121 12.330 1.000 45.699 85 TYR BBB O 1
ATOM 2529 N N . LEU B 1 86 ? 30.259 23.270 11.895 1.000 44.459 86 LEU BBB N 1
ATOM 2530 C CA . LEU B 1 86 ? 29.032 23.679 11.152 1.000 46.454 86 LEU BBB CA 1
ATOM 2531 C C . LEU B 1 86 ? 28.955 22.926 9.821 1.000 45.813 86 LEU BBB C 1
ATOM 2532 O O . LEU B 1 86 ? 27.832 22.553 9.418 1.000 48.151 86 LEU BBB O 1
ATOM 2537 N N . ASN B 1 87 ? 30.099 22.732 9.159 1.000 51.947 87 ASN BBB N 1
ATOM 2538 C CA . ASN B 1 87 ? 30.212 21.893 7.937 1.000 54.934 87 ASN BBB CA 1
ATOM 2539 C C . ASN B 1 87 ? 29.750 20.472 8.277 1.000 57.284 87 ASN BBB C 1
ATOM 2540 O O . ASN B 1 87 ? 28.968 19.905 7.490 1.000 61.776 87 ASN BBB O 1
ATOM 2545 N N . LEU B 1 88 ? 30.184 19.933 9.418 1.000 54.181 88 LEU BBB N 1
ATOM 2546 C CA . LEU B 1 88 ? 29.824 18.557 9.848 1.000 52.456 88 LEU BBB CA 1
ATOM 2547 C C . LEU B 1 88 ? 28.314 18.500 10.115 1.000 51.158 88 LEU BBB C 1
ATOM 2548 O O . LEU B 1 88 ? 27.685 17.515 9.688 1.000 46.885 88 LEU BBB O 1
ATOM 2553 N N . ILE B 1 89 ? 27.759 19.518 10.787 1.000 49.020 89 ILE BBB N 1
ATOM 2554 C CA . ILE B 1 89 ? 26.320 19.571 11.194 1.000 47.709 89 ILE BBB CA 1
ATOM 2555 C C . ILE B 1 89 ? 25.449 19.513 9.932 1.000 46.219 89 ILE BBB C 1
ATOM 2556 O O . ILE B 1 89 ? 24.483 18.726 9.920 1.000 54.330 89 ILE BBB O 1
ATOM 2561 N N . SER B 1 90 ? 25.763 20.337 8.936 1.000 47.285 90 SER BBB N 1
ATOM 2562 C CA . SER B 1 90 ? 25.068 20.374 7.624 1.000 52.048 90 SER BBB CA 1
ATOM 2563 C C . SER B 1 90 ? 25.212 19.019 6.917 1.000 52.181 90 SER BBB C 1
ATOM 2564 O O . SER B 1 90 ? 24.193 18.474 6.439 1.000 50.762 90 SER BBB O 1
ATOM 2567 N N . ASP B 1 91 ? 26.434 18.490 6.886 1.000 54.788 91 ASP BBB N 1
ATOM 2568 C CA . ASP B 1 91 ? 26.808 17.272 6.120 1.000 53.584 91 ASP BBB CA 1
ATOM 2569 C C . ASP B 1 91 ? 26.201 16.020 6.773 1.000 57.246 91 ASP BBB C 1
ATOM 2570 O O . ASP B 1 91 ? 26.182 14.979 6.090 1.000 58.073 91 ASP BBB O 1
ATOM 2575 N N . LEU B 1 92 ? 25.704 16.099 8.017 1.000 52.876 92 LEU BBB N 1
ATOM 2576 C CA . LEU B 1 92 ? 25.003 14.972 8.700 1.000 50.964 92 LEU BBB CA 1
ATOM 2577 C C . LEU B 1 92 ? 23.588 14.769 8.128 1.000 53.005 92 LEU BBB C 1
ATOM 2578 O O . LEU B 1 92 ? 23.001 13.679 8.368 1.000 47.800 92 LEU BBB O 1
ATOM 2583 N N . ALA B 1 93 ? 23.033 15.763 7.426 1.000 52.597 93 ALA BBB N 1
ATOM 2584 C CA . ALA B 1 93 ? 21.684 15.690 6.808 1.000 54.988 93 ALA BBB CA 1
ATOM 2585 C C . ALA B 1 93 ? 21.619 14.546 5.778 1.000 54.792 93 ALA BBB C 1
ATOM 2586 O O . ALA B 1 93 ? 20.502 14.033 5.537 1.000 52.639 93 ALA BBB O 1
ATOM 2588 N N . ASN B 1 94 ? 22.771 14.139 5.225 1.000 53.937 94 ASN BBB N 1
ATOM 2589 C CA . ASN B 1 94 ? 22.899 13.162 4.109 1.000 52.792 94 ASN BBB CA 1
ATOM 2590 C C . ASN B 1 94 ? 22.668 11.729 4.595 1.000 52.393 94 ASN BBB C 1
ATOM 2591 O O . ASN B 1 94 ? 22.463 10.855 3.733 1.000 55.622 94 ASN BBB O 1
ATOM 2596 N N . ILE B 1 95 ? 22.692 11.486 5.904 1.000 46.853 95 ILE BBB N 1
ATOM 2597 C CA . ILE B 1 95 ? 22.583 10.113 6.480 1.000 48.341 95 ILE BBB CA 1
ATOM 2598 C C . ILE B 1 95 ? 21.106 9.772 6.718 1.000 50.360 95 ILE BBB C 1
ATOM 2599 O O . ILE B 1 95 ? 20.545 10.188 7.761 1.000 51.268 95 ILE BBB O 1
ATOM 2604 N N . ASN B 1 96 ? 20.513 8.991 5.808 1.000 49.243 96 ASN BBB N 1
ATOM 2605 C CA . ASN B 1 96 ? 19.071 8.626 5.832 1.000 51.054 96 ASN BBB CA 1
ATOM 2606 C C . ASN B 1 96 ? 18.689 8.120 7.224 1.000 47.444 96 ASN BBB C 1
ATOM 2607 O O . ASN B 1 96 ? 17.578 8.452 7.687 1.000 50.643 96 ASN BBB O 1
ATOM 2612 N N . GLY B 1 97 ? 19.583 7.361 7.857 1.000 47.204 97 GLY BBB N 1
ATOM 2613 C CA . GLY B 1 97 ? 19.371 6.731 9.170 1.000 46.451 97 GLY BBB CA 1
ATOM 2614 C C . GLY B 1 97 ? 19.226 7.745 10.296 1.000 45.314 97 GLY BBB C 1
ATOM 2615 O O . GLY B 1 97 ? 18.643 7.367 11.332 1.000 42.908 97 GLY BBB O 1
ATOM 2616 N N . ILE B 1 98 ? 19.720 8.981 10.124 1.000 43.026 98 ILE BBB N 1
ATOM 2617 C CA . ILE B 1 98 ? 19.614 10.044 11.173 1.000 44.264 98 ILE BBB CA 1
ATOM 2618 C C . ILE B 1 98 ? 18.194 10.624 11.151 1.000 42.185 98 ILE BBB C 1
ATOM 2619 O O . ILE B 1 98 ? 17.798 11.125 10.080 1.000 42.551 98 ILE BBB O 1
ATOM 2624 N N . ASP B 1 99 ? 17.484 10.558 12.286 1.000 37.230 99 ASP BBB N 1
ATOM 2625 C CA . ASP B 1 99 ? 16.144 11.172 12.508 1.000 37.894 99 ASP BBB CA 1
ATOM 2626 C C . ASP B 1 99 ? 16.289 12.613 13.032 1.000 39.822 99 ASP BBB C 1
ATOM 2627 O O . ASP B 1 99 ? 15.501 13.477 12.593 1.000 34.964 99 ASP BBB O 1
ATOM 2632 N N . MET B 1 100 ? 17.194 12.856 13.995 1.000 38.603 100 MET BBB N 1
ATOM 2633 C CA . MET B 1 100 ? 17.353 14.180 14.674 1.000 37.398 100 MET BBB CA 1
ATOM 2634 C C . MET B 1 100 ? 18.833 14.584 14.730 1.000 41.156 100 MET BBB C 1
ATOM 2635 O O . MET B 1 100 ? 19.714 13.694 14.820 1.000 39.684 100 MET BBB O 1
ATOM 2640 N N . ILE B 1 101 ? 19.099 15.893 14.675 1.000 37.166 101 ILE BBB N 1
ATOM 2641 C CA . ILE B 1 101 ? 20.470 16.469 14.726 1.000 37.943 101 ILE BBB CA 1
ATOM 2642 C C . ILE B 1 101 ? 20.491 17.617 15.740 1.000 38.878 101 ILE BBB C 1
ATOM 2643 O O . ILE B 1 101 ? 19.521 18.417 15.771 1.000 36.087 101 ILE BBB O 1
ATOM 2648 N N . ASP B 1 102 ? 21.533 17.642 16.577 1.000 35.237 102 ASP BBB N 1
ATOM 2649 C CA . ASP B 1 102 ? 21.765 18.689 17.600 1.000 36.241 102 ASP BBB CA 1
ATOM 2650 C C . ASP B 1 102 ? 22.666 19.758 16.982 1.000 37.316 102 ASP BBB C 1
ATOM 2651 O O . ASP B 1 102 ? 23.702 19.400 16.396 1.000 40.535 102 ASP BBB O 1
ATOM 2656 N N . ILE B 1 103 ? 22.283 21.027 17.113 1.000 37.338 103 ILE BBB N 1
ATOM 2657 C CA . ILE B 1 103 ? 23.139 22.188 16.741 1.000 34.369 103 ILE BBB CA 1
ATOM 2658 C C . ILE B 1 103 ? 23.206 23.111 17.955 1.000 30.378 103 ILE BBB C 1
ATOM 2659 O O . ILE B 1 103 ? 22.175 23.300 18.612 1.000 31.597 103 ILE BBB O 1
ATOM 2664 N N . GLU B 1 104 ? 24.383 23.674 18.207 1.000 32.728 104 GLU BBB N 1
ATOM 2665 C CA . GLU B 1 104 ? 24.691 24.464 19.429 1.000 32.438 104 GLU BBB CA 1
ATOM 2666 C C . GLU B 1 104 ? 24.339 25.934 19.198 1.000 33.897 104 GLU BBB C 1
ATOM 2667 O O . GLU B 1 104 ? 24.594 26.448 18.109 1.000 38.691 104 GLU BBB O 1
ATOM 2673 N N . TRP B 1 105 ? 23.766 26.578 20.207 1.000 35.931 105 TRP BBB N 1
ATOM 2674 C CA . TRP B 1 105 ? 23.548 28.044 20.188 1.000 37.744 105 TRP BBB CA 1
ATOM 2675 C C . TRP B 1 105 ? 24.418 28.707 21.257 1.000 38.929 105 TRP BBB C 1
ATOM 2676 O O . TRP B 1 105 ? 24.568 28.131 22.350 1.000 33.746 105 TRP BBB O 1
ATOM 2687 N N . GLN B 1 106 ? 24.984 29.868 20.923 1.000 41.734 106 GLN BBB N 1
ATOM 2688 C CA . GLN B 1 106 ? 25.602 30.807 21.888 1.000 46.452 106 GLN BBB CA 1
ATOM 2689 C C . GLN B 1 106 ? 25.327 32.231 21.391 1.000 44.873 106 GLN BBB C 1
ATOM 2690 O O . GLN B 1 106 ? 24.895 32.387 20.226 1.000 43.613 106 GLN BBB O 1
ATOM 2696 N N . ALA B 1 107 ? 25.572 33.236 22.230 1.000 43.950 107 ALA BBB N 1
ATOM 2697 C CA . ALA B 1 107 ? 25.145 34.637 21.984 1.000 47.601 107 ALA BBB CA 1
ATOM 2698 C C . ALA B 1 107 ? 25.859 35.220 20.752 1.000 45.844 107 ALA BBB C 1
ATOM 2699 O O . ALA B 1 107 ? 25.299 36.141 20.146 1.000 48.116 107 ALA BBB O 1
ATOM 2701 N N . ASP B 1 108 ? 27.014 34.674 20.359 1.000 45.106 108 ASP BBB N 1
ATOM 2702 C CA . ASP B 1 108 ? 27.951 35.323 19.397 1.000 51.069 108 ASP BBB CA 1
ATOM 2703 C C . ASP B 1 108 ? 27.688 34.867 17.955 1.000 51.134 108 ASP BBB C 1
ATOM 2704 O O . ASP B 1 108 ? 28.447 35.307 17.075 1.000 55.670 108 ASP BBB O 1
ATOM 2706 N N . ILE B 1 109 ? 26.648 34.063 17.702 1.000 48.035 109 ILE BBB N 1
ATOM 2707 C CA . ILE B 1 109 ? 26.485 33.320 16.417 1.000 49.977 109 ILE BBB CA 1
ATOM 2708 C C . ILE B 1 109 ? 26.018 34.263 15.297 1.000 49.702 109 ILE BBB C 1
ATOM 2709 O O . ILE B 1 109 ? 25.359 35.281 15.585 1.000 51.883 109 ILE BBB O 1
ATOM 2714 N N . ASP B 1 110 ? 26.369 33.904 14.058 1.000 54.650 110 ASP BBB N 1
ATOM 2715 C CA . ASP B 1 110 ? 25.837 34.475 12.790 1.000 51.969 110 ASP BBB CA 1
ATOM 2716 C C . ASP B 1 110 ? 24.442 33.880 12.545 1.000 54.259 110 ASP BBB C 1
ATOM 2717 O O . ASP B 1 110 ? 24.356 32.704 12.094 1.000 54.954 110 ASP BBB O 1
ATOM 2722 N N . ILE B 1 111 ? 23.399 34.676 12.800 1.000 52.334 111 ILE BBB N 1
ATOM 2723 C CA . ILE B 1 111 ? 21.965 34.259 12.818 1.000 52.784 111 ILE BBB CA 1
ATOM 2724 C C . ILE B 1 111 ? 21.548 33.726 11.438 1.000 53.689 111 ILE BBB C 1
ATOM 2725 O O . ILE B 1 111 ? 20.772 32.748 11.400 1.000 51.477 111 ILE BBB O 1
ATOM 2730 N N . GLU B 1 112 ? 22.014 34.355 10.351 1.000 53.286 112 GLU BBB N 1
ATOM 2731 C CA . GLU B 1 112 ? 21.662 33.983 8.949 1.000 52.075 112 GLU BBB CA 1
ATOM 2732 C C . GLU B 1 112 ? 22.216 32.588 8.634 1.000 49.554 112 GLU BBB C 1
ATOM 2733 O O . GLU B 1 112 ? 21.436 31.726 8.167 1.000 46.380 112 GLU BBB O 1
ATOM 2735 N N . LYS B 1 113 ? 23.518 32.394 8.869 1.000 47.262 113 LYS BBB N 1
ATOM 2736 C CA . LYS B 1 113 ? 24.256 31.132 8.614 1.000 46.612 113 LYS BBB CA 1
ATOM 2737 C C . LYS B 1 113 ? 23.612 29.990 9.411 1.000 45.117 113 LYS BBB C 1
ATOM 2738 O O . LYS B 1 113 ? 23.400 28.912 8.829 1.000 46.084 113 LYS BBB O 1
ATOM 2744 N N . HIS B 1 114 ? 23.284 30.235 10.684 1.000 47.023 114 HIS BBB N 1
ATOM 2745 C CA . HIS B 1 114 ? 22.614 29.259 11.577 1.000 45.262 114 HIS BBB CA 1
ATOM 2746 C C . HIS B 1 114 ? 21.261 28.870 10.969 1.000 49.506 114 HIS BBB C 1
ATOM 2747 O O . HIS B 1 114 ? 20.943 27.655 10.969 1.000 50.197 114 HIS BBB O 1
ATOM 2754 N N . GLN B 1 115 ? 20.523 29.849 10.431 1.000 47.452 115 GLN BBB N 1
ATOM 2755 C CA . GLN B 1 115 ? 19.125 29.679 9.950 1.000 47.958 115 GLN BBB CA 1
ATOM 2756 C C . GLN B 1 115 ? 19.137 28.871 8.651 1.000 43.668 115 GLN BBB C 1
ATOM 2757 O O . GLN B 1 115 ? 18.188 28.101 8.445 1.000 45.427 115 GLN BBB O 1
ATOM 2763 N N . ARG B 1 116 ? 20.166 29.059 7.818 1.000 44.535 116 ARG BBB N 1
ATOM 2764 C CA . ARG B 1 116 ? 20.371 28.317 6.545 1.000 45.372 116 ARG BBB CA 1
ATOM 2765 C C . ARG B 1 116 ? 20.545 26.832 6.874 1.000 42.233 116 ARG BBB C 1
ATOM 2766 O O . ARG B 1 116 ? 19.823 25.991 6.284 1.000 45.109 116 ARG BBB O 1
ATOM 2774 N N . ILE B 1 117 ? 21.452 26.537 7.809 1.000 41.101 117 ILE BBB N 1
ATOM 2775 C CA . ILE B 1 117 ? 21.765 25.157 8.276 1.000 44.058 117 ILE BBB CA 1
ATOM 2776 C C . ILE B 1 117 ? 20.482 24.496 8.797 1.000 41.258 117 ILE BBB C 1
ATOM 2777 O O . ILE B 1 117 ? 20.134 23.382 8.322 1.000 45.340 117 ILE BBB O 1
ATOM 2782 N N . ILE B 1 118 ? 19.771 25.164 9.705 1.000 43.084 118 ILE BBB N 1
ATOM 2783 C CA . ILE B 1 118 ? 18.537 24.612 10.340 1.000 42.932 118 ILE BBB CA 1
ATOM 2784 C C . ILE B 1 118 ? 17.502 24.328 9.239 1.000 42.818 118 ILE BBB C 1
ATOM 2785 O O . ILE B 1 118 ? 16.952 23.208 9.215 1.000 39.720 118 ILE BBB O 1
ATOM 2790 N N . THR B 1 119 ? 17.280 25.265 8.316 1.000 42.900 119 THR BBB N 1
ATOM 2791 C CA . THR B 1 119 ? 16.284 25.093 7.222 1.000 45.523 119 THR BBB CA 1
ATOM 2792 C C . THR B 1 119 ? 16.713 23.929 6.318 1.000 41.941 119 THR BBB C 1
ATOM 2793 O O . THR B 1 119 ? 15.831 23.146 5.906 1.000 43.700 119 THR BBB O 1
ATOM 2797 N N . HIS B 1 120 ? 18.008 23.827 6.014 1.000 40.927 120 HIS BBB N 1
ATOM 2798 C CA . HIS B 1 120 ? 18.591 22.724 5.205 1.000 47.237 120 HIS BBB CA 1
ATOM 2799 C C . HIS B 1 120 ? 18.303 21.378 5.889 1.000 46.630 120 HIS BBB C 1
ATOM 2800 O O . HIS B 1 120 ? 17.775 20.484 5.213 1.000 48.552 120 HIS BBB O 1
ATOM 2807 N N . LEU B 1 121 ? 18.597 21.255 7.187 1.000 41.996 121 LEU BBB N 1
ATOM 2808 C CA . LEU B 1 121 ? 18.322 20.018 7.974 1.000 44.999 121 LEU BBB CA 1
ATOM 2809 C C . LEU B 1 121 ? 16.832 19.655 7.858 1.000 45.324 121 LEU BBB C 1
ATOM 2810 O O . LEU B 1 121 ? 16.513 18.448 7.676 1.000 40.082 121 LEU BBB O 1
ATOM 2815 N N . GLN B 1 122 ? 15.949 20.654 7.949 1.000 42.908 122 GLN BBB N 1
ATOM 2816 C CA . GLN B 1 122 ? 14.475 20.447 7.988 1.000 45.647 122 GLN BBB CA 1
ATOM 2817 C C . GLN B 1 122 ? 13.985 20.055 6.585 1.000 47.300 122 GLN BBB C 1
ATOM 2818 O O . GLN B 1 122 ? 13.093 19.175 6.499 1.000 45.695 122 GLN BBB O 1
ATOM 2824 N N . GLN B 1 123 ? 14.567 20.669 5.547 1.000 47.626 123 GLN BBB N 1
ATOM 2825 C CA . GLN B 1 123 ? 14.439 20.254 4.124 1.000 49.813 123 GLN BBB CA 1
ATOM 2826 C C . GLN B 1 123 ? 14.713 18.745 4.021 1.000 51.036 123 GLN BBB C 1
ATOM 2827 O O . GLN B 1 123 ? 13.872 18.014 3.438 1.000 47.445 123 GLN BBB O 1
ATOM 2833 N N . TYR B 1 124 ? 15.825 18.285 4.611 1.000 47.789 124 TYR BBB N 1
ATOM 2834 C CA . TYR B 1 124 ? 16.293 16.874 4.553 1.000 47.630 124 TYR BBB CA 1
ATOM 2835 C C . TYR B 1 124 ? 15.525 16.022 5.568 1.000 46.543 124 TYR BBB C 1
ATOM 2836 O O . TYR B 1 124 ? 15.951 14.887 5.835 1.000 51.219 124 TYR BBB O 1
ATOM 2845 N N . ASN B 1 125 ? 14.413 16.544 6.098 1.000 46.873 125 ASN BBB N 1
ATOM 2846 C CA . ASN B 1 125 ? 13.449 15.807 6.956 1.000 48.708 125 ASN BBB CA 1
ATOM 2847 C C . ASN B 1 125 ? 14.145 15.352 8.247 1.000 48.979 125 ASN BBB C 1
ATOM 2848 O O . ASN B 1 125 ? 13.768 14.281 8.782 1.000 48.471 125 ASN BBB O 1
ATOM 2853 N N . LYS B 1 126 ? 15.090 16.155 8.746 1.000 47.490 126 LYS BBB N 1
ATOM 2854 C CA . LYS B 1 126 ? 15.757 15.944 10.057 1.000 44.208 126 LYS BBB CA 1
ATOM 2855 C C . LYS B 1 126 ? 15.098 16.869 11.086 1.000 45.884 126 LYS BBB C 1
ATOM 2856 O O . LYS B 1 126 ? 14.942 18.062 10.798 1.000 42.554 126 LYS BBB O 1
ATOM 2862 N N . GLU B 1 127 ? 14.723 16.338 12.246 1.000 40.049 127 GLU BBB N 1
ATOM 2863 C CA . GLU B 1 127 ? 14.270 17.185 13.374 1.000 39.673 127 GLU BBB CA 1
ATOM 2864 C C . GLU B 1 127 ? 15.525 17.873 13.918 1.000 41.963 127 GLU BBB C 1
ATOM 2865 O O . GLU B 1 127 ? 16.594 17.213 14.054 1.000 39.180 127 GLU BBB O 1
ATOM 2871 N N . VAL B 1 128 ? 15.422 19.168 14.176 1.000 37.974 128 VAL BBB N 1
ATOM 2872 C CA . VAL B 1 128 ? 16.542 19.972 14.725 1.000 34.481 128 VAL BBB CA 1
ATOM 2873 C C . VAL B 1 128 ? 16.301 20.161 16.223 1.000 31.699 128 VAL BBB C 1
ATOM 2874 O O . VAL B 1 128 ? 15.223 20.655 16.600 1.000 29.665 128 VAL BBB O 1
ATOM 2878 N N . VAL B 1 129 ? 17.274 19.740 17.041 1.000 31.496 129 VAL BBB N 1
ATOM 2879 C CA . VAL B 1 129 ? 17.446 20.154 18.460 1.000 31.640 129 VAL BBB CA 1
ATOM 2880 C C . VAL B 1 129 ? 18.487 21.267 18.496 1.000 30.285 129 VAL BBB C 1
ATOM 2881 O O . VAL B 1 129 ? 19.644 20.996 18.170 1.000 30.933 129 VAL BBB O 1
ATOM 2885 N N . ILE B 1 130 ? 18.084 22.491 18.843 1.000 30.351 130 ILE BBB N 1
ATOM 2886 C CA . ILE B 1 130 ? 19.063 23.582 19.100 1.000 30.333 130 ILE BBB CA 1
ATOM 2887 C C . ILE B 1 130 ? 19.363 23.596 20.610 1.000 26.804 130 ILE BBB C 1
ATOM 2888 O O . ILE B 1 130 ? 18.410 23.605 21.409 1.000 29.058 130 ILE BBB O 1
ATOM 2893 N N . SER B 1 131 ? 20.640 23.515 20.981 1.000 31.032 131 SER BBB N 1
ATOM 2894 C CA . SER B 1 131 ? 21.086 23.285 22.377 1.000 33.151 131 SER BBB CA 1
ATOM 2895 C C . SER B 1 131 ? 21.956 24.439 22.883 1.000 28.268 131 SER BBB C 1
ATOM 2896 O O . SER B 1 131 ? 22.712 25.022 22.111 1.000 31.220 131 SER BBB O 1
ATOM 2899 N N . HIS B 1 132 ? 21.853 24.724 24.173 1.000 28.984 132 HIS BBB N 1
ATOM 2900 C CA . HIS B 1 132 ? 22.835 25.559 24.907 1.000 29.502 132 HIS BBB CA 1
ATOM 2901 C C . HIS B 1 132 ? 23.142 24.877 26.242 1.000 24.263 132 HIS BBB C 1
ATOM 2902 O O . HIS B 1 132 ? 22.188 24.585 26.994 1.000 26.348 132 HIS BBB O 1
ATOM 2909 N N . HIS B 1 133 ? 24.428 24.690 26.541 1.000 27.435 133 HIS BBB N 1
ATOM 2910 C CA . HIS B 1 133 ? 24.937 24.148 27.825 1.000 28.831 133 HIS BBB CA 1
ATOM 2911 C C . HIS B 1 133 ? 25.762 25.187 28.581 1.000 28.246 133 HIS BBB C 1
ATOM 2912 O O . HIS B 1 133 ? 26.650 25.782 27.975 1.000 30.216 133 HIS BBB O 1
ATOM 2919 N N . ASN B 1 134 ? 25.462 25.355 29.863 1.000 28.673 134 ASN BBB N 1
ATOM 2920 C CA . ASN B 1 134 ? 26.325 26.086 30.822 1.000 28.081 134 ASN BBB CA 1
ATOM 2921 C C . ASN B 1 134 ? 26.651 25.134 31.970 1.000 26.891 134 ASN BBB C 1
ATOM 2922 O O . ASN B 1 134 ? 25.768 24.880 32.821 1.000 25.441 134 ASN BBB O 1
ATOM 2927 N N . PHE B 1 135 ? 27.883 24.632 31.997 1.000 27.519 135 PHE BBB N 1
ATOM 2928 C CA . PHE B 1 135 ? 28.371 23.650 33.001 1.000 28.730 135 PHE BBB CA 1
ATOM 2929 C C . PHE B 1 135 ? 28.807 24.362 34.290 1.000 30.402 135 PHE BBB C 1
ATOM 2930 O O . PHE B 1 135 ? 29.077 23.686 35.296 1.000 31.115 135 PHE BBB O 1
ATOM 2938 N N . GLU B 1 136 ? 28.906 25.690 34.255 1.000 28.631 136 GLU BBB N 1
ATOM 2939 C CA . GLU B 1 136 ? 29.473 26.471 35.381 1.000 29.947 136 GLU BBB CA 1
ATOM 2940 C C . GLU B 1 136 ? 28.348 26.856 36.327 1.000 28.361 136 GLU BBB C 1
ATOM 2941 O O . GLU B 1 136 ? 28.576 26.796 37.516 1.000 27.205 136 GLU BBB O 1
ATOM 2947 N N . SER B 1 137 ? 27.200 27.295 35.812 1.000 26.836 137 SER BBB N 1
ATOM 2948 C CA . SER B 1 137 ? 26.192 27.991 36.642 1.000 26.483 137 SER BBB CA 1
ATOM 2949 C C . SER B 1 137 ? 24.852 28.039 35.920 1.000 24.357 137 SER BBB C 1
ATOM 2950 O O . SER B 1 137 ? 24.776 27.584 34.743 1.000 26.992 137 SER BBB O 1
ATOM 2953 N N . THR B 1 138 ? 23.868 28.567 36.628 1.000 25.181 138 THR BBB N 1
ATOM 2954 C CA . THR B 1 138 ? 22.521 28.873 36.132 1.000 25.023 138 THR BBB CA 1
ATOM 2955 C C . THR B 1 138 ? 22.343 30.379 36.125 1.000 28.082 138 THR BBB C 1
ATOM 2956 O O . THR B 1 138 ? 22.201 30.994 37.183 1.000 26.882 138 THR BBB O 1
ATOM 2960 N N . PRO B 1 139 ? 22.321 30.993 34.929 1.000 29.264 139 PRO BBB N 1
ATOM 2961 C CA . PRO B 1 139 ? 21.997 32.414 34.823 1.000 30.184 139 PRO BBB CA 1
ATOM 2962 C C . PRO B 1 139 ? 20.709 32.729 35.574 1.000 29.937 139 PRO BBB C 1
ATOM 2963 O O . PRO B 1 139 ? 19.850 31.853 35.711 1.000 27.987 139 PRO BBB O 1
ATOM 2967 N N . PRO B 1 140 ? 20.500 33.995 36.019 1.000 29.451 140 PRO BBB N 1
ATOM 2968 C CA . PRO B 1 140 ? 19.216 34.413 36.580 1.000 30.187 140 PRO BBB CA 1
ATOM 2969 C C . PRO B 1 140 ? 18.052 34.127 35.614 1.000 27.888 140 PRO BBB C 1
ATOM 2970 O O . PRO B 1 140 ? 18.295 33.963 34.426 1.000 29.195 140 PRO BBB O 1
ATOM 2974 N N . LEU B 1 141 ? 16.828 34.071 36.142 1.000 27.787 141 LEU BBB N 1
ATOM 2975 C CA . LEU B 1 141 ? 15.596 33.699 35.381 1.000 28.968 141 LEU BBB CA 1
ATOM 2976 C C . LEU B 1 141 ? 15.506 34.537 34.096 1.000 31.233 141 LEU BBB C 1
ATOM 2977 O O . LEU B 1 141 ? 15.368 33.945 33.000 1.000 28.801 141 LEU BBB O 1
ATOM 2982 N N . ASP B 1 142 ? 15.683 35.854 34.196 1.000 34.650 142 ASP BBB N 1
ATOM 2983 C CA . ASP B 1 142 ? 15.504 36.772 33.035 1.000 37.069 142 ASP BBB CA 1
ATOM 2984 C C . ASP B 1 142 ? 16.422 36.310 31.897 1.000 34.468 142 ASP BBB C 1
ATOM 2985 O O . ASP B 1 142 ? 15.951 36.293 30.741 1.000 33.434 142 ASP BBB O 1
ATOM 2990 N N . GLU B 1 143 ? 17.657 35.898 32.222 1.000 31.027 143 GLU BBB N 1
ATOM 2991 C CA . GLU B 1 143 ? 18.708 35.483 31.256 1.000 29.513 143 GLU BBB CA 1
ATOM 2992 C C . GLU B 1 143 ? 18.407 34.097 30.659 1.000 31.379 143 GLU BBB C 1
ATOM 2993 O O . GLU B 1 143 ? 18.734 33.887 29.463 1.000 30.767 143 GLU BBB O 1
ATOM 2999 N N . LEU B 1 144 ? 17.868 33.173 31.459 1.000 29.186 144 LEU BBB N 1
ATOM 3000 C CA . LEU B 1 144 ? 17.403 31.843 30.962 1.000 29.051 144 LEU BBB CA 1
ATOM 3001 C C . LEU B 1 144 ? 16.336 32.092 29.893 1.000 30.050 144 LEU BBB C 1
ATOM 3002 O O . LEU B 1 144 ? 16.469 31.543 28.769 1.000 32.553 144 LEU BBB O 1
ATOM 3007 N N . GLN B 1 145 ? 15.330 32.892 30.237 1.000 31.302 145 GLN BBB N 1
ATOM 3008 C CA . GLN B 1 145 ? 14.163 33.182 29.360 1.000 33.913 145 GLN BBB CA 1
ATOM 3009 C C . GLN B 1 145 ? 14.702 33.796 28.068 1.000 34.839 145 GLN BBB C 1
ATOM 3010 O O . GLN B 1 145 ? 14.227 33.409 26.980 1.000 36.724 145 GLN BBB O 1
ATOM 3016 N N . PHE B 1 146 ? 15.719 34.655 28.184 1.000 35.865 146 PHE BBB N 1
ATOM 3017 C CA . PHE B 1 146 ? 16.371 35.341 27.039 1.000 39.726 146 PHE BBB CA 1
ATOM 3018 C C . PHE B 1 146 ? 17.005 34.317 26.091 1.000 39.281 146 PHE BBB C 1
ATOM 3019 O O . PHE B 1 146 ? 16.757 34.412 24.863 1.000 38.015 146 PHE BBB O 1
ATOM 3027 N N . ILE B 1 147 ? 17.786 33.368 26.626 1.000 36.389 147 ILE BBB N 1
ATOM 3028 C CA . ILE B 1 147 ? 18.558 32.359 25.842 1.000 35.243 147 ILE BBB CA 1
ATOM 3029 C C . ILE B 1 147 ? 17.563 31.453 25.105 1.000 35.381 147 ILE BBB C 1
ATOM 3030 O O . ILE B 1 147 ? 17.854 31.095 23.938 1.000 41.045 147 ILE BBB O 1
ATOM 3035 N N . PHE B 1 148 ? 16.450 31.092 25.749 1.000 31.143 148 PHE BBB N 1
ATOM 3036 C CA . PHE B 1 148 ? 15.383 30.246 25.151 1.000 32.461 148 PHE BBB CA 1
ATOM 3037 C C . PHE B 1 148 ? 14.752 31.015 23.985 1.000 34.484 148 PHE BBB C 1
ATOM 3038 O O . PHE B 1 148 ? 14.616 30.454 22.888 1.000 34.631 148 PHE BBB O 1
ATOM 3046 N N . PHE B 1 149 ? 14.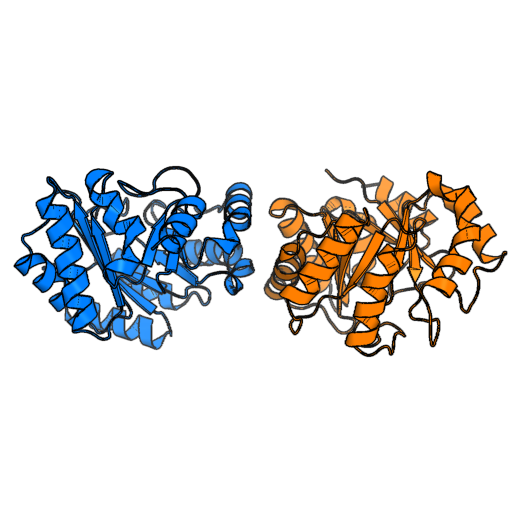386 32.276 24.221 1.000 37.760 149 PHE BBB N 1
ATOM 3047 C CA . PHE B 1 149 ? 13.719 33.144 23.208 1.000 36.773 149 PHE BBB CA 1
ATOM 3048 C C . PHE B 1 149 ? 14.594 33.198 21.957 1.000 37.320 149 PHE BBB C 1
ATOM 3049 O O . PHE B 1 149 ? 14.075 33.038 20.829 1.000 38.467 149 PHE BBB O 1
ATOM 3057 N N . LYS B 1 150 ? 15.898 33.378 22.149 1.000 37.941 150 LYS BBB N 1
ATOM 3058 C CA . LYS B 1 150 ? 16.857 33.529 21.033 1.000 36.414 150 LYS BBB CA 1
ATOM 3059 C C . LYS B 1 150 ? 16.944 32.211 20.258 1.000 38.556 150 LYS BBB C 1
ATOM 3060 O O . LYS B 1 150 ? 16.970 32.267 19.035 1.000 38.210 150 LYS BBB O 1
ATOM 3066 N N . MET B 1 151 ? 16.893 31.063 20.938 1.000 37.239 151 MET BBB N 1
ATOM 3067 C CA . MET B 1 151 ? 17.024 29.733 20.282 1.000 36.776 151 MET BBB CA 1
ATOM 3068 C C . MET B 1 151 ? 15.754 29.391 19.484 1.000 33.810 151 MET BBB C 1
ATOM 3069 O O . MET B 1 151 ? 15.893 28.871 18.374 1.000 36.499 151 MET BBB O 1
ATOM 3074 N N . GLN B 1 152 ? 14.570 29.710 20.005 1.000 35.133 152 GLN BBB N 1
ATOM 3075 C CA . GLN B 1 152 ? 13.282 29.358 19.353 1.000 35.059 152 GLN BBB CA 1
ATOM 3076 C C . GLN B 1 152 ? 13.043 30.228 18.114 1.000 37.307 152 GLN BBB C 1
ATOM 3077 O O . GLN B 1 152 ? 12.171 29.818 17.311 1.000 34.322 152 GLN BBB O 1
ATOM 3083 N N . LYS B 1 153 ? 13.782 31.341 17.956 1.000 38.275 153 LYS BBB N 1
ATOM 3084 C CA . LYS B 1 153 ? 13.670 32.283 16.803 1.000 42.858 153 LYS BBB CA 1
ATOM 3085 C C . LYS B 1 153 ? 14.024 31.571 15.487 1.000 44.832 153 LYS BBB C 1
ATOM 3086 O O . LYS B 1 153 ? 13.670 32.097 14.418 1.000 45.854 153 LYS BBB O 1
ATOM 3088 N N . PHE B 1 154 ? 14.658 30.402 15.558 1.000 42.510 154 PHE BBB N 1
ATOM 3089 C CA . PHE B 1 154 ? 15.123 29.602 14.396 1.000 40.614 154 PHE BBB CA 1
ATOM 3090 C C . PHE B 1 154 ? 14.063 28.576 13.980 1.000 37.746 154 PHE BBB C 1
ATOM 3091 O O . PHE B 1 154 ? 14.292 27.845 12.992 1.000 41.546 154 PHE BBB O 1
ATOM 3099 N N . ASN B 1 155 ? 12.942 28.507 14.701 1.000 40.352 155 ASN BBB N 1
ATOM 3100 C CA . ASN B 1 155 ? 11.873 27.493 14.478 1.000 42.238 155 ASN BBB CA 1
ATOM 3101 C C . ASN B 1 155 ? 12.520 26.110 14.338 1.000 40.012 155 ASN BBB C 1
ATOM 3102 O O . ASN B 1 155 ? 12.404 25.427 13.324 1.000 39.824 155 ASN BBB O 1
ATOM 3107 N N . PRO B 1 156 ? 13.263 25.652 15.365 1.000 36.873 156 PRO BBB N 1
ATOM 3108 C CA . PRO B 1 156 ? 13.720 24.265 15.412 1.000 35.206 156 PRO BBB CA 1
ATOM 3109 C C . PRO B 1 156 ? 12.557 23.385 15.874 1.000 34.842 156 PRO BBB C 1
ATOM 3110 O O . PRO B 1 156 ? 11.533 23.933 16.289 1.000 36.661 156 PRO BBB O 1
ATOM 3114 N N . GLU B 1 157 ? 12.714 22.060 15.844 1.000 34.617 157 GLU BBB N 1
ATOM 3115 C CA . GLU B 1 157 ? 11.713 21.149 16.458 1.000 34.568 157 GLU BBB CA 1
ATOM 3116 C C . GLU B 1 157 ? 11.784 21.271 17.984 1.000 31.075 157 GLU BBB C 1
ATOM 3117 O O . GLU B 1 157 ? 10.737 21.214 18.640 1.000 31.504 157 GLU BBB O 1
ATOM 3123 N N . TYR B 1 158 ? 12.994 21.378 18.536 1.000 33.575 158 TYR BBB N 1
ATOM 3124 C CA . TYR B 1 158 ? 13.255 21.402 19.997 1.000 29.832 158 TYR BBB CA 1
ATOM 3125 C C . TYR B 1 158 ? 14.251 22.516 20.314 1.000 26.178 158 TYR BBB C 1
ATOM 3126 O O . TYR B 1 158 ? 15.176 22.718 19.544 1.000 29.996 158 TYR BBB O 1
ATOM 3135 N N . VAL B 1 159 ? 14.039 23.213 21.430 1.000 28.524 159 VAL BBB N 1
ATOM 3136 C CA . VAL B 1 159 ? 15.091 24.050 22.069 1.000 29.203 159 VAL BBB CA 1
ATOM 3137 C C . VAL B 1 159 ? 15.510 23.360 23.373 1.000 24.893 159 VAL BBB C 1
ATOM 3138 O O . VAL B 1 159 ? 14.651 22.964 24.187 1.000 27.379 159 VAL BBB O 1
ATOM 3142 N N . LYS B 1 160 ? 16.814 23.249 23.582 1.000 28.077 160 LYS BBB N 1
ATOM 3143 C CA . LYS B 1 160 ? 17.377 22.546 24.757 1.000 29.053 160 LYS BBB CA 1
ATOM 3144 C C . LYS B 1 160 ? 18.298 23.491 25.524 1.000 24.963 160 LYS BBB C 1
ATOM 3145 O O . LYS B 1 160 ? 19.240 23.995 24.918 1.000 24.269 160 LYS BBB O 1
ATOM 3151 N N . LEU B 1 161 ? 18.027 23.660 26.813 1.000 25.511 161 LEU BBB N 1
ATOM 3152 C CA . LEU B 1 161 ? 18.870 24.474 27.729 1.000 27.277 161 LEU BBB CA 1
ATOM 3153 C C . LEU B 1 161 ? 19.245 23.617 28.943 1.000 24.380 161 LEU BBB C 1
ATOM 3154 O O . LEU B 1 161 ? 18.335 23.162 29.676 1.000 24.974 161 LEU BBB O 1
ATOM 3159 N N . ALA B 1 162 ? 20.551 23.383 29.098 1.000 26.154 162 ALA BBB N 1
ATOM 3160 C CA . ALA B 1 162 ? 21.146 22.612 30.213 1.000 25.948 162 ALA BBB CA 1
ATOM 3161 C C . ALA B 1 162 ? 22.090 23.529 30.998 1.000 24.159 162 ALA BBB C 1
ATOM 3162 O O . ALA B 1 162 ? 23.030 24.048 30.409 1.000 25.247 162 ALA BBB O 1
ATOM 3164 N N . VAL B 1 163 ? 21.827 23.665 32.288 1.000 23.823 163 VAL BBB N 1
ATOM 3165 C CA . VAL B 1 163 ? 22.519 24.618 33.204 1.000 24.496 163 VAL BBB CA 1
ATOM 3166 C C . VAL B 1 163 ? 22.873 23.889 34.494 1.000 25.663 163 VAL BBB C 1
ATOM 3167 O O . VAL B 1 163 ? 22.247 22.873 34.787 1.000 26.606 163 VAL BBB O 1
ATOM 3171 N N . MET B 1 164 ? 23.930 24.347 35.159 1.000 24.582 164 MET BBB N 1
ATOM 3172 C CA . MET B 1 164 ? 24.437 23.749 36.415 1.000 25.367 164 MET BBB CA 1
ATOM 3173 C C . MET B 1 164 ? 23.866 24.538 37.578 1.000 22.917 164 MET BBB C 1
ATOM 3174 O O . MET B 1 164 ? 24.192 25.715 37.742 1.000 23.742 164 MET BBB O 1
ATOM 3179 N N . PRO B 1 165 ? 22.989 23.950 38.428 1.000 23.842 165 PRO BBB N 1
ATOM 3180 C CA . PRO B 1 165 ? 22.487 24.653 39.595 1.000 25.032 165 PRO BBB CA 1
ATOM 3181 C C . PRO B 1 165 ? 23.573 24.668 40.670 1.000 26.632 165 PRO BBB C 1
ATOM 3182 O O . PRO B 1 165 ? 24.368 23.771 40.653 1.000 28.359 165 PRO BBB O 1
ATOM 3186 N N . HIS B 1 166 ? 23.567 25.690 41.522 1.000 29.502 166 HIS BBB N 1
ATOM 3187 C CA A HIS B 1 166 ? 24.395 25.629 42.754 0.500 27.678 166 HIS BBB CA 1
ATOM 3188 C CA B HIS B 1 166 ? 24.420 25.843 42.732 0.500 28.637 166 HIS BBB CA 1
ATOM 3189 C C . HIS B 1 166 ? 23.536 25.856 43.985 1.000 25.809 166 HIS BBB C 1
ATOM 3190 O O . HIS B 1 166 ? 24.073 25.731 45.088 1.000 26.869 166 HIS BBB O 1
ATOM 3203 N N . ASN B 1 167 ? 22.229 26.006 43.799 1.000 23.509 167 ASN BBB N 1
ATOM 3204 C CA . ASN B 1 167 ? 21.265 26.045 44.915 1.000 24.575 167 ASN BBB CA 1
ATOM 3205 C C . ASN B 1 167 ? 19.874 25.700 44.398 1.000 21.595 167 ASN BBB C 1
ATOM 3206 O O . ASN B 1 167 ? 19.710 25.494 43.199 1.000 25.103 167 ASN BBB O 1
ATOM 3211 N N . LYS B 1 168 ? 18.940 25.564 45.324 1.000 23.813 168 LYS BBB N 1
ATOM 3212 C CA . LYS B 1 168 ? 17.562 25.151 44.981 1.000 25.093 168 LYS BBB CA 1
ATOM 3213 C C . LYS B 1 168 ? 16.976 26.203 44.043 1.000 25.154 168 LYS BBB C 1
ATOM 3214 O O . LYS B 1 168 ? 16.272 25.841 43.091 1.000 21.541 168 LYS BBB O 1
ATOM 3220 N N . ASN B 1 169 ? 17.228 27.476 44.339 1.000 24.422 169 ASN BBB N 1
ATOM 3221 C CA . ASN B 1 169 ? 16.658 28.601 43.537 1.000 25.518 169 ASN BBB CA 1
ATOM 3222 C C . ASN B 1 169 ? 17.040 28.434 42.065 1.000 23.221 169 ASN BBB C 1
ATOM 3223 O O . ASN B 1 169 ? 16.197 28.742 41.181 1.000 24.796 169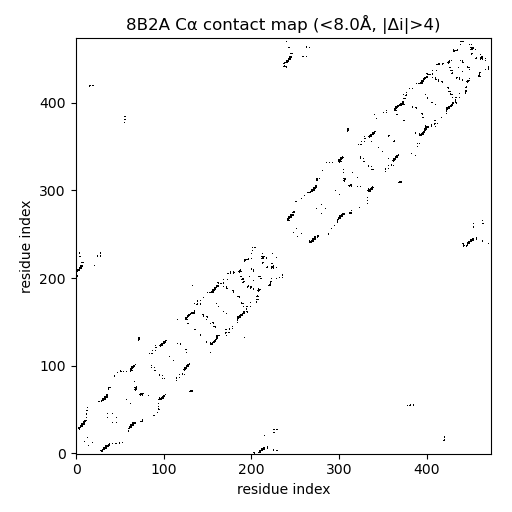 ASN BBB O 1
ATOM 3228 N N . ASP B 1 170 ? 18.256 27.973 41.773 1.000 23.477 170 ASP BBB N 1
ATOM 3229 C CA . ASP B 1 170 ? 18.730 27.766 40.389 1.000 23.907 170 ASP BBB CA 1
ATOM 3230 C C . ASP B 1 170 ? 17.870 26.692 39.716 1.000 23.813 170 ASP BBB C 1
ATOM 3231 O O . ASP B 1 170 ? 17.584 26.843 38.543 1.000 26.013 170 ASP BBB O 1
ATOM 3236 N N . VAL B 1 171 ? 17.495 25.648 40.451 1.000 25.415 171 VAL BBB N 1
ATOM 3237 C CA . VAL B 1 171 ? 16.660 24.558 39.871 1.000 24.788 171 VAL BBB CA 1
ATOM 3238 C C . VAL B 1 171 ? 15.276 25.137 39.518 1.000 24.132 171 VAL BBB C 1
ATOM 3239 O O . VAL B 1 171 ? 14.813 24.908 38.394 1.000 24.005 171 VAL BBB O 1
ATOM 3243 N N . LEU B 1 172 ? 14.659 25.822 40.466 1.000 23.867 172 LEU BBB N 1
ATOM 3244 C CA . LEU B 1 172 ? 13.304 26.422 40.321 1.000 25.720 172 LEU BBB CA 1
ATOM 3245 C C . LEU B 1 172 ? 13.332 27.408 39.145 1.000 25.306 172 LEU BBB C 1
ATOM 3246 O O . LEU B 1 172 ? 12.372 27.426 38.353 1.000 24.836 172 LEU BBB O 1
ATOM 3251 N N . ASN B 1 173 ? 14.404 28.188 38.993 1.000 26.591 173 ASN BBB N 1
ATOM 3252 C CA . ASN B 1 173 ? 14.491 29.152 37.862 1.000 26.000 173 ASN BBB CA 1
ATOM 3253 C C . ASN B 1 173 ? 14.471 28.416 36.521 1.000 27.370 173 ASN BBB C 1
ATOM 3254 O O . ASN B 1 173 ? 13.751 28.880 35.622 1.000 26.480 173 ASN BBB O 1
ATOM 3259 N N . LEU B 1 174 ? 15.257 27.332 36.363 1.000 26.039 174 LEU BBB N 1
ATOM 3260 C CA . LEU B 1 174 ? 15.265 26.547 35.098 1.000 25.737 174 LEU BBB CA 1
ATOM 3261 C C . LEU B 1 174 ? 13.857 25.999 34.860 1.000 22.705 174 LEU BBB C 1
ATOM 3262 O O . LEU B 1 174 ? 13.423 26.063 33.708 1.000 25.521 174 LEU BBB O 1
ATOM 3267 N N . LEU B 1 175 ? 13.196 25.461 35.879 1.000 22.760 175 LEU BBB N 1
ATOM 3268 C CA . LEU B 1 175 ? 11.833 24.888 35.719 1.000 23.283 175 LEU BBB CA 1
ATOM 3269 C C . LEU B 1 175 ? 10.862 26.013 35.319 1.000 23.768 175 LEU BBB C 1
ATOM 3270 O O . LEU B 1 175 ? 9.968 25.782 34.479 1.000 23.772 175 LEU BBB O 1
ATOM 3275 N N . GLN B 1 176 ? 11.006 27.186 35.928 1.000 23.680 176 GLN BBB N 1
ATOM 3276 C CA . GLN B 1 176 ? 10.129 28.353 35.604 1.000 25.568 176 GLN BBB CA 1
ATOM 3277 C C . GLN B 1 176 ? 10.352 28.779 34.150 1.000 24.795 176 GLN BBB C 1
ATOM 3278 O O . GLN B 1 176 ? 9.344 28.997 33.440 1.000 27.202 176 GLN BBB O 1
ATOM 3284 N N . ALA B 1 177 ? 11.602 28.885 33.693 1.000 26.034 177 ALA BBB N 1
ATOM 3285 C CA . ALA B 1 177 ? 11.950 29.350 32.327 1.000 27.738 177 ALA BBB CA 1
ATOM 3286 C C . ALA B 1 177 ? 11.341 28.382 31.300 1.000 31.925 177 ALA BBB C 1
ATOM 3287 O O . ALA B 1 177 ? 10.737 28.858 30.316 1.000 28.586 177 ALA BBB O 1
ATOM 3289 N N . MET B 1 178 ? 11.453 27.071 31.557 1.000 29.029 178 MET BBB N 1
ATOM 3290 C CA . MET B 1 178 ? 10.801 25.981 30.783 1.000 30.422 178 MET BBB CA 1
ATOM 3291 C C . MET B 1 178 ? 9.286 26.184 30.748 1.000 27.994 178 MET BBB C 1
ATOM 3292 O O . MET B 1 178 ? 8.708 26.154 29.634 1.000 33.619 178 MET BBB O 1
ATOM 3297 N N . SER B 1 179 ? 8.667 26.281 31.921 1.000 27.138 179 SER BBB N 1
ATOM 3298 C CA . SER B 1 179 ? 7.197 26.329 32.087 1.000 27.750 179 SER BBB CA 1
ATOM 3299 C C . SER B 1 179 ? 6.659 27.542 31.303 1.000 28.790 179 SER BBB C 1
ATOM 3300 O O . SER B 1 179 ? 5.738 27.373 30.457 1.000 26.772 179 SER BBB O 1
ATOM 3303 N N . THR B 1 180 ? 7.268 28.714 31.470 1.000 24.701 180 THR BBB N 1
ATOM 3304 C CA . THR B 1 180 ? 6.782 29.940 30.793 1.000 28.188 180 THR BBB CA 1
ATOM 3305 C C . THR B 1 180 ? 6.931 29.742 29.288 1.000 28.672 180 THR BBB C 1
ATOM 3306 O O . THR B 1 180 ? 6.001 30.116 28.517 1.000 29.337 180 THR BBB O 1
ATOM 3310 N N . PHE B 1 181 ? 8.085 29.241 28.856 1.000 27.556 181 PHE BBB N 1
ATOM 3311 C CA . PHE B 1 181 ? 8.352 28.923 27.436 1.000 28.157 181 PHE BBB CA 1
ATOM 3312 C C . PHE B 1 181 ? 7.236 28.025 26.884 1.000 31.090 181 PHE BBB C 1
ATOM 3313 O O . PHE B 1 181 ? 6.668 28.378 25.828 1.000 33.605 181 PHE BBB O 1
ATOM 3321 N N . SER B 1 182 ? 6.911 26.922 27.567 1.000 30.931 182 SER BBB N 1
ATOM 3322 C CA . SER B 1 182 ? 5.919 25.940 27.040 1.000 32.646 182 SER BBB CA 1
ATOM 3323 C C . SER B 1 182 ? 4.555 26.621 26.846 1.000 33.862 182 SER BBB C 1
ATOM 3324 O O . SER B 1 182 ? 3.828 26.183 25.949 1.000 33.335 182 SER BBB O 1
ATOM 3329 N N . ASP B 1 183 ? 4.238 27.631 27.657 1.000 35.974 183 ASP BBB N 1
ATOM 3330 C CA . ASP B 1 183 ? 2.907 28.296 27.716 1.000 37.331 183 ASP BBB CA 1
ATOM 3331 C C . ASP B 1 183 ? 2.783 29.385 26.644 1.000 38.966 183 ASP BBB C 1
ATOM 3332 O O . ASP B 1 183 ? 1.640 29.819 26.430 1.000 41.477 183 ASP BBB O 1
ATOM 3337 N N . THR B 1 184 ? 3.894 29.837 26.048 1.000 35.709 184 THR BBB N 1
ATOM 3338 C CA . THR B 1 184 ? 3.999 31.074 25.221 1.000 37.567 184 THR BBB CA 1
ATOM 3339 C C . THR B 1 184 ? 4.636 30.830 23.843 1.000 39.151 184 THR BBB C 1
ATOM 3340 O O . THR B 1 184 ? 4.419 31.687 22.955 1.000 39.584 184 THR BBB O 1
ATOM 3344 N N . MET B 1 185 ? 5.394 29.745 23.631 1.000 34.765 185 MET BBB N 1
ATOM 3345 C CA . MET B 1 185 ? 6.150 29.572 22.367 1.000 36.210 185 MET BBB CA 1
ATOM 3346 C C . MET B 1 185 ? 5.565 28.392 21.578 1.000 35.505 185 MET BBB C 1
ATOM 3347 O O . MET B 1 185 ? 4.667 27.726 22.095 1.000 37.916 185 MET BBB O 1
ATOM 3352 N N . ASP B 1 186 ? 6.065 28.151 20.372 1.000 36.277 186 ASP BBB N 1
ATOM 3353 C CA . ASP B 1 186 ? 5.476 27.209 19.378 1.000 41.673 186 ASP BBB CA 1
ATOM 3354 C C . ASP B 1 186 ? 6.215 25.858 19.404 1.000 41.093 186 ASP BBB C 1
ATOM 3355 O O . ASP B 1 186 ? 5.539 24.813 19.413 1.000 44.948 186 ASP BBB O 1
ATOM 3360 N N . CYS B 1 187 ? 7.550 25.872 19.407 1.000 39.289 187 CYS BBB N 1
ATOM 3361 C CA . CYS B 1 187 ? 8.381 24.643 19.283 1.000 37.760 187 CYS BBB CA 1
ATOM 3362 C C . CYS B 1 187 ? 8.473 23.918 20.631 1.000 37.053 187 CYS BBB C 1
ATOM 3363 O O . CYS B 1 187 ? 7.991 24.456 21.642 1.000 35.491 187 CYS BBB O 1
ATOM 3366 N N . LYS B 1 188 ? 9.032 22.701 20.638 1.000 36.228 188 LYS BBB N 1
ATOM 3367 C CA . LYS B 1 188 ? 9.179 21.886 21.872 1.000 35.196 188 LYS BBB CA 1
ATOM 3368 C C . LYS B 1 188 ? 10.351 22.436 22.694 1.000 30.633 188 LYS BBB C 1
ATOM 3369 O O . LYS B 1 188 ? 11.239 23.073 22.120 1.000 30.480 188 LYS BBB O 1
ATOM 3375 N N . VAL B 1 189 ? 10.278 22.268 24.005 1.000 30.093 189 VAL BBB N 1
ATOM 3376 C CA . VAL B 1 189 ? 11.315 22.797 24.932 1.000 29.618 189 VAL BBB CA 1
ATOM 3377 C C . VAL B 1 189 ? 11.885 21.620 25.713 1.000 28.288 189 VAL BBB C 1
ATOM 3378 O O . VAL B 1 189 ? 11.115 20.725 26.084 1.000 27.881 189 VAL BBB O 1
ATOM 3382 N N . VAL B 1 190 ? 13.184 21.662 25.976 1.000 29.208 190 VAL BBB N 1
ATOM 3383 C CA . VAL B 1 190 ? 13.865 20.721 26.907 1.000 26.731 190 VAL BBB CA 1
ATOM 3384 C C . VAL B 1 190 ? 14.650 21.568 27.914 1.000 25.088 190 VAL BBB C 1
ATOM 3385 O O . VAL B 1 190 ? 15.406 22.432 27.476 1.000 25.456 190 VAL BBB O 1
ATOM 3389 N N . GLY B 1 191 ? 14.411 21.363 29.196 1.000 25.131 191 GLY BBB N 1
ATOM 3390 C CA . GLY B 1 191 ? 15.128 22.088 30.262 1.000 29.191 191 GLY BBB CA 1
ATOM 3391 C C . GLY B 1 191 ? 15.863 21.090 31.131 1.000 27.929 191 GLY BBB C 1
ATOM 3392 O O . GLY B 1 191 ? 15.208 20.212 31.688 1.000 31.290 191 GLY BBB O 1
ATOM 3393 N N . ILE B 1 192 ? 17.177 21.232 31.275 1.000 27.990 192 ILE BBB N 1
ATOM 3394 C CA . ILE B 1 192 ? 17.963 20.318 32.142 1.000 26.067 192 ILE BBB CA 1
ATOM 3395 C C . ILE B 1 192 ? 18.692 21.165 33.188 1.000 25.404 192 ILE BBB C 1
ATOM 3396 O O . ILE B 1 192 ? 19.536 21.973 32.804 1.000 27.274 192 ILE BBB O 1
ATOM 3401 N N . SER B 1 193 ? 18.383 20.926 34.447 1.000 24.290 193 SER BBB N 1
ATOM 3402 C CA . SER B 1 193 ? 19.198 21.349 35.610 1.000 24.813 193 SER BBB CA 1
ATOM 3403 C C . SER B 1 193 ? 20.097 20.148 35.915 1.000 26.467 193 SER BBB C 1
ATOM 3404 O O . SER B 1 193 ? 19.568 19.107 36.294 1.000 28.363 193 SER BBB O 1
ATOM 3407 N N . MET B 1 194 ? 21.405 20.316 35.793 1.000 26.820 194 MET BBB N 1
ATOM 3408 C CA . MET B 1 194 ? 22.377 19.203 35.875 1.000 28.457 194 MET BBB CA 1
ATOM 3409 C C . MET B 1 194 ? 22.691 18.858 37.339 1.000 26.337 194 MET BBB C 1
ATOM 3410 O O . MET B 1 194 ? 22.196 19.540 38.251 1.000 24.559 194 MET BBB O 1
ATOM 3415 N N . SER B 1 195 ? 23.402 17.745 37.548 1.000 29.116 195 SER BBB N 1
ATOM 3416 C CA . SER B 1 195 ? 23.890 17.257 38.863 1.000 31.136 195 SER BBB CA 1
ATOM 3417 C C . SER B 1 195 ? 22.752 16.597 39.644 1.000 29.312 195 SER BBB C 1
ATOM 3418 O O . SER B 1 195 ? 21.593 16.642 39.183 1.000 29.478 195 SER BBB O 1
ATOM 3421 N N . LYS B 1 196 ? 23.056 16.003 40.804 1.000 30.764 196 LYS BBB N 1
ATOM 3422 C CA . LYS B 1 196 ? 22.038 15.391 41.695 1.000 32.851 196 LYS BBB CA 1
ATOM 3423 C C . LYS B 1 196 ? 20.974 16.436 42.059 1.000 29.686 196 LYS BBB C 1
ATOM 3424 O O . LYS B 1 196 ? 19.788 16.104 42.024 1.000 31.310 196 LYS BBB O 1
ATOM 3430 N N . LEU B 1 197 ? 21.390 17.661 42.384 1.000 30.732 197 LEU BBB N 1
ATOM 3431 C CA . LEU B 1 197 ? 20.486 18.775 42.783 1.000 28.633 197 LEU BBB CA 1
ATOM 3432 C C . LEU B 1 197 ? 19.382 18.970 41.725 1.000 25.844 197 LEU BBB C 1
ATOM 3433 O O . LEU B 1 197 ? 18.236 19.184 42.124 1.000 29.171 197 LEU BBB O 1
ATOM 3438 N N . GLY B 1 198 ? 19.706 18.825 40.449 1.000 25.517 198 GLY BBB N 1
ATOM 3439 C CA . GLY B 1 198 ? 18.794 19.085 39.311 1.000 26.077 198 GLY BBB CA 1
ATOM 3440 C C . GLY B 1 198 ? 18.042 17.840 38.810 1.000 27.642 198 GLY BBB C 1
ATOM 3441 O O . GLY B 1 198 ? 17.312 17.980 37.821 1.000 28.180 198 GLY BBB O 1
ATOM 3442 N N . LEU B 1 199 ? 18.145 16.679 39.476 1.000 27.304 199 LEU BBB N 1
ATOM 3443 C CA . LEU B 1 199 ? 17.490 15.407 39.039 1.000 28.688 199 LEU BBB CA 1
ATOM 3444 C C . LEU B 1 199 ? 15.976 15.605 38.827 1.000 27.488 199 LEU BBB C 1
ATOM 3445 O O . LEU B 1 199 ? 15.437 15.038 37.880 1.000 26.674 199 LEU BBB O 1
ATOM 3450 N N . ILE B 1 200 ? 15.311 16.356 39.686 1.000 29.318 200 ILE BBB N 1
ATOM 3451 C CA . ILE B 1 200 ? 13.853 16.656 39.533 1.000 31.024 200 ILE BBB CA 1
ATOM 3452 C C . ILE B 1 200 ? 13.577 17.220 38.126 1.000 29.416 200 ILE BBB C 1
ATOM 3453 O O . ILE B 1 200 ? 12.532 16.867 37.526 1.000 29.287 200 ILE BBB O 1
ATOM 3458 N N . SER B 1 201 ? 14.499 17.975 37.530 1.000 25.237 201 SER BBB N 1
ATOM 3459 C CA . SER B 1 201 ? 14.284 18.521 36.166 1.000 26.800 201 SER BBB CA 1
ATOM 3460 C C . SER B 1 201 ? 14.186 17.367 35.148 1.000 27.397 201 SER BBB C 1
ATOM 3461 O O . SER B 1 201 ? 13.414 17.483 34.201 1.000 26.956 201 SER BBB O 1
ATOM 3464 N N . ARG B 1 202 ? 14.841 16.228 35.395 1.000 25.733 202 ARG BBB N 1
ATOM 3465 C CA . ARG B 1 202 ? 14.867 15.089 34.431 1.000 28.261 202 ARG BBB CA 1
ATOM 3466 C C . ARG B 1 202 ? 13.633 14.200 34.605 1.000 27.389 202 ARG BBB C 1
ATOM 3467 O O . ARG B 1 202 ? 13.156 13.682 33.571 1.000 32.909 202 ARG BBB O 1
ATOM 3475 N N . THR B 1 203 ? 13.189 13.990 35.840 1.000 28.477 203 THR BBB N 1
ATOM 3476 C CA . THR B 1 203 ? 12.104 13.035 36.189 1.000 31.251 203 THR BBB CA 1
ATOM 3477 C C . THR B 1 203 ? 10.744 13.710 35.972 1.000 31.783 203 THR BBB C 1
ATOM 3478 O O . THR B 1 203 ? 9.834 13.024 35.464 1.000 29.987 203 THR BBB O 1
ATOM 3482 N N . ALA B 1 204 ? 10.614 14.998 36.310 1.000 29.628 204 ALA BBB N 1
ATOM 3483 C CA . ALA B 1 204 ? 9.331 15.745 36.244 1.000 29.426 204 ALA BBB CA 1
ATOM 3484 C C . ALA B 1 204 ? 9.349 16.727 35.062 1.000 27.114 204 ALA BBB C 1
ATOM 3485 O O . ALA B 1 204 ? 8.522 17.695 35.046 1.000 27.955 204 ALA BBB O 1
ATOM 3487 N N . GLN B 1 205 ? 10.189 16.453 34.073 1.000 26.206 205 GLN BBB N 1
ATOM 3488 C CA . GLN B 1 205 ? 10.355 17.259 32.842 1.000 26.632 205 GLN BBB CA 1
ATOM 3489 C C . GLN B 1 205 ? 8.972 17.548 32.242 1.000 30.715 205 GLN BBB C 1
ATOM 3490 O O . GLN B 1 205 ? 8.758 18.692 31.775 1.000 28.158 205 GLN BBB O 1
ATOM 3496 N N . GLY B 1 206 ? 8.105 16.530 32.235 1.000 29.613 206 GLY BBB N 1
ATOM 3497 C CA . GLY B 1 206 ? 6.766 16.576 31.631 1.000 32.396 206 GLY BBB CA 1
ATOM 3498 C C . GLY B 1 206 ? 5.835 17.473 32.406 1.000 30.715 206 GLY BBB C 1
ATOM 3499 O O . GLY B 1 206 ? 4.989 18.138 31.753 1.000 32.729 206 GLY BBB O 1
ATOM 3500 N N . VAL B 1 207 ? 5.960 17.512 33.730 1.000 31.759 207 VAL BBB N 1
ATOM 3501 C CA . VAL B 1 207 ? 5.119 18.388 34.602 1.000 31.796 207 VAL BBB CA 1
ATOM 3502 C C . VAL B 1 207 ? 5.276 19.863 34.165 1.000 34.382 207 VAL BBB C 1
ATOM 3503 O O . VAL B 1 207 ? 4.265 20.638 34.256 1.000 33.364 207 VAL BBB O 1
ATOM 3507 N N . PHE B 1 208 ? 6.460 20.261 33.684 1.000 31.651 208 PHE BBB N 1
ATOM 3508 C CA . PHE B 1 208 ? 6.798 21.683 33.407 1.000 33.664 208 PHE BBB CA 1
ATOM 3509 C C . PHE B 1 208 ? 6.850 21.939 31.906 1.000 32.946 208 PHE BBB C 1
ATOM 3510 O O . PHE B 1 208 ? 7.341 23.010 31.514 1.000 38.271 208 PHE BBB O 1
ATOM 3518 N N . GLY B 1 209 ? 6.286 21.038 31.096 1.000 32.225 209 GLY BBB N 1
ATOM 3519 C CA . GLY B 1 209 ? 6.051 21.246 29.653 1.000 30.482 209 GLY BBB CA 1
ATOM 3520 C C . GLY B 1 209 ? 7.186 20.769 28.777 1.000 31.637 209 GLY BBB C 1
ATOM 3521 O O . GLY B 1 209 ? 7.167 21.045 27.579 1.000 28.710 209 GLY BBB O 1
ATOM 3522 N N . GLY B 1 210 ? 8.192 20.114 29.362 1.000 32.215 210 GLY BBB N 1
ATOM 3523 C CA . GLY B 1 210 ? 9.363 19.679 28.597 1.000 31.437 210 GLY BBB CA 1
ATOM 3524 C C . GLY B 1 210 ? 9.095 18.358 27.900 1.000 31.575 210 GLY BBB C 1
ATOM 3525 O O . GLY B 1 210 ? 8.360 17.530 28.483 1.000 32.196 210 GLY BBB O 1
ATOM 3526 N N . ALA B 1 211 ? 9.737 18.160 26.755 1.000 31.932 211 ALA BBB N 1
ATOM 3527 C CA . ALA B 1 211 ? 9.444 17.119 25.741 1.000 32.942 211 ALA BBB CA 1
ATOM 3528 C C . ALA B 1 211 ? 10.463 15.965 25.753 1.000 38.113 211 ALA BBB C 1
ATOM 3529 O O . ALA B 1 211 ? 10.070 14.863 25.321 1.000 37.188 211 ALA BBB O 1
ATOM 3531 N N . LEU B 1 212 ? 11.711 16.201 26.182 1.000 33.719 212 LEU BBB N 1
ATOM 3532 C CA . LEU B 1 212 ? 12.788 15.164 26.220 1.000 31.251 212 LEU BBB CA 1
ATOM 3533 C C . LEU B 1 212 ? 13.382 15.090 27.622 1.000 32.683 212 LEU BBB C 1
ATOM 3534 O O . LEU B 1 212 ? 13.404 16.111 28.313 1.000 32.443 212 LEU BBB O 1
ATOM 3539 N N . THR B 1 213 ? 13.859 13.909 28.020 1.000 33.427 213 THR BBB N 1
ATOM 3540 C CA . THR B 1 213 ? 14.622 13.711 29.272 1.000 29.846 213 THR BBB CA 1
ATOM 3541 C C . THR B 1 213 ? 15.710 12.684 28.956 1.000 33.675 213 THR BBB C 1
ATOM 3542 O O . THR B 1 213 ? 15.416 11.718 28.247 1.000 30.929 213 THR BBB O 1
ATOM 3546 N N . TYR B 1 214 ? 16.937 12.973 29.374 1.000 32.222 214 TYR BBB N 1
ATOM 3547 C CA . TYR B 1 214 ? 18.172 12.287 28.937 1.000 31.952 214 TYR BBB CA 1
ATOM 3548 C C . TYR B 1 214 ? 18.627 11.384 30.081 1.000 31.570 214 TYR BBB C 1
ATOM 3549 O O . TYR B 1 214 ? 18.705 11.830 31.236 1.000 31.661 214 TYR BBB O 1
ATOM 3558 N N . GLY B 1 215 ? 18.877 10.113 29.753 1.000 34.967 215 GLY BBB N 1
ATOM 3559 C CA . GLY B 1 215 ? 19.475 9.122 30.668 1.000 33.880 215 GLY BBB CA 1
ATOM 3560 C C . GLY B 1 215 ? 20.614 8.375 29.997 1.000 31.076 215 GLY BBB C 1
ATOM 3561 O O . GLY B 1 215 ? 20.944 8.668 28.821 1.000 33.484 215 GLY BBB O 1
ATOM 3562 N N . CYS B 1 216 ? 21.219 7.441 30.726 1.000 35.850 216 CYS BBB N 1
ATOM 3563 C CA . CYS B 1 216 ? 22.407 6.677 30.262 1.000 38.429 216 CYS BBB CA 1
ATOM 3564 C C . CYS B 1 216 ? 22.029 5.205 30.106 1.000 39.853 216 CYS BBB C 1
ATOM 3565 O O . CYS B 1 216 ? 21.011 4.794 30.678 1.000 40.399 216 CYS BBB O 1
ATOM 3568 N N . ILE B 1 217 ? 22.850 4.452 29.383 1.000 44.977 217 ILE BBB N 1
ATOM 3569 C CA . ILE B 1 217 ? 22.772 2.966 29.307 1.000 47.757 217 ILE BBB CA 1
ATOM 3570 C C . ILE B 1 217 ? 23.736 2.390 30.356 1.000 49.371 217 ILE BBB C 1
ATOM 3571 O O . ILE B 1 217 ? 23.262 1.717 31.308 1.000 52.358 217 ILE BBB O 1
ATOM 3576 N N . GLY B 1 218 ? 25.027 2.703 30.240 1.000 50.453 218 GLY BBB N 1
ATOM 3577 C CA . GLY B 1 218 ? 26.059 2.280 31.210 1.000 57.099 218 GLY BBB CA 1
ATOM 3578 C C . GLY B 1 218 ? 26.257 3.304 32.321 1.000 58.351 218 GLY BBB C 1
ATOM 3579 O O . GLY B 1 218 ? 25.442 3.331 33.277 1.000 59.330 218 GLY BBB O 1
ATOM 3580 N N . GLU B 1 219 ? 27.313 4.115 32.197 1.000 63.775 219 GLU BBB N 1
ATOM 3581 C CA . GLU B 1 219 ? 27.693 5.187 33.157 1.000 64.230 219 GLU BBB CA 1
ATOM 3582 C C . GLU B 1 219 ? 26.989 6.490 32.783 1.000 62.697 219 GLU BBB C 1
ATOM 3583 O O . GLU B 1 219 ? 26.612 6.690 31.628 1.000 61.824 219 GLU BBB O 1
ATOM 3589 N N . PRO B 1 220 ? 26.807 7.419 33.752 1.000 64.281 220 PRO BBB N 1
ATOM 3590 C CA . PRO B 1 220 ? 26.343 8.777 33.447 1.000 63.882 220 PRO BBB CA 1
ATOM 3591 C C . PRO B 1 220 ? 27.193 9.495 32.380 1.000 60.177 220 PRO BBB C 1
ATOM 3592 O O . PRO B 1 220 ? 28.399 9.579 32.553 1.000 67.396 220 PRO BBB O 1
ATOM 3596 N N . GLN B 1 221 ? 26.545 9.992 31.315 1.000 56.457 221 GLN BBB N 1
ATOM 3597 C CA . GLN B 1 221 ? 27.160 10.721 30.164 1.000 52.046 221 GLN BBB CA 1
ATOM 3598 C C . GLN B 1 221 ? 27.072 12.238 30.383 1.000 51.182 221 GLN BBB C 1
ATOM 3599 O O . GLN B 1 221 ? 27.617 13.005 29.547 1.000 46.798 221 GLN BBB O 1
ATOM 3605 N N . ALA B 1 222 ? 26.385 12.661 31.445 1.000 49.657 222 ALA BBB N 1
ATOM 3606 C CA . ALA B 1 222 ? 26.271 14.078 31.864 1.000 50.335 222 ALA BBB CA 1
ATOM 3607 C C . ALA B 1 222 ? 25.899 14.112 33.341 1.000 48.199 222 ALA BBB C 1
ATOM 3608 O O . ALA B 1 222 ? 25.194 13.218 33.815 1.000 45.496 222 ALA BBB O 1
ATOM 3610 N N . PRO B 1 223 ? 26.366 15.132 34.102 1.000 49.050 223 PRO BBB N 1
ATOM 3611 C CA . PRO B 1 223 ? 26.123 15.195 35.546 1.000 46.081 223 PRO BBB CA 1
ATOM 3612 C C . PRO B 1 223 ? 24.627 15.103 35.876 1.000 45.283 223 PRO BBB C 1
ATOM 3613 O O . PRO B 1 223 ? 23.886 15.920 35.349 1.000 38.803 223 PRO BBB O 1
ATOM 3617 N N . GLY B 1 224 ? 24.240 14.107 36.692 1.000 44.234 224 GLY BBB N 1
ATOM 3618 C CA . GLY B 1 224 ? 22.859 13.871 37.161 1.000 44.791 224 GLY BBB CA 1
ATOM 3619 C C . GLY B 1 224 ? 22.112 12.777 36.393 1.000 44.645 224 GLY BBB C 1
ATOM 3620 O O . GLY B 1 224 ? 21.037 12.389 36.882 1.000 43.270 224 GLY BBB O 1
ATOM 3621 N N . GLN B 1 225 ? 22.631 12.304 35.248 1.000 48.223 225 GLN BBB N 1
ATOM 3622 C CA . GLN B 1 225 ? 22.006 11.244 34.393 1.000 51.152 225 GLN BBB CA 1
ATOM 3623 C C . GLN B 1 225 ? 21.727 9.984 35.232 1.000 51.837 225 GLN BBB C 1
ATOM 3624 O O . GLN B 1 225 ? 22.529 9.682 36.146 1.000 51.779 225 GLN BBB O 1
ATOM 3630 N N . ILE B 1 226 ? 20.611 9.296 34.947 1.000 47.573 226 ILE BBB N 1
ATOM 3631 C CA . ILE B 1 226 ? 20.255 7.952 35.501 1.000 44.490 226 ILE BBB CA 1
ATOM 3632 C C . ILE B 1 226 ? 19.917 7.002 34.348 1.000 43.022 226 ILE BBB C 1
ATOM 3633 O O . ILE B 1 226 ? 19.829 7.455 33.187 1.000 36.356 226 ILE BBB O 1
ATOM 3638 N N . ASP B 1 227 ? 19.772 5.711 34.659 1.000 40.668 227 ASP BBB N 1
ATOM 3639 C CA . ASP B 1 227 ? 19.475 4.661 33.655 1.000 41.474 227 ASP BBB CA 1
ATOM 3640 C C . ASP B 1 227 ? 18.128 4.993 33.008 1.000 35.417 227 ASP BBB C 1
ATOM 3641 O O . ASP B 1 227 ? 17.180 5.308 33.748 1.000 35.273 227 ASP BBB O 1
ATOM 3646 N N . VAL B 1 228 ? 18.063 4.956 31.683 1.000 37.411 228 VAL BBB N 1
ATOM 3647 C CA . VAL B 1 228 ? 16.796 5.203 30.930 1.000 38.643 228 VAL BBB CA 1
ATOM 3648 C C . VAL B 1 228 ? 15.693 4.261 31.424 1.000 42.872 228 VAL BBB C 1
ATOM 3649 O O . VAL B 1 228 ? 14.533 4.701 31.412 1.000 44.758 228 VAL BBB O 1
ATOM 3653 N N . THR B 1 229 ? 16.004 3.036 31.867 1.000 39.264 229 THR BBB N 1
ATOM 3654 C CA . THR B 1 229 ? 14.954 2.125 32.400 1.000 43.247 229 THR BBB CA 1
ATOM 3655 C C . THR B 1 229 ? 14.299 2.806 33.602 1.000 38.400 229 THR BBB C 1
ATOM 3656 O O . THR B 1 229 ? 13.079 2.911 33.606 1.000 42.266 229 THR BBB O 1
ATOM 3660 N N . ASP B 1 230 ? 15.102 3.250 34.568 1.000 40.996 230 ASP BBB N 1
ATOM 3661 C CA . ASP B 1 230 ? 14.657 3.965 35.791 1.000 39.458 230 ASP BBB CA 1
ATOM 3662 C C . ASP B 1 230 ? 13.946 5.269 35.398 1.000 37.163 230 ASP BBB C 1
ATOM 3663 O O . ASP B 1 230 ? 12.945 5.600 36.052 1.000 39.394 230 ASP BBB O 1
ATOM 3668 N N . LEU B 1 231 ? 14.450 5.973 34.383 1.000 35.210 231 LEU BBB N 1
ATOM 3669 C CA . LEU B 1 231 ? 13.935 7.303 33.952 1.000 39.286 231 LEU BBB CA 1
ATOM 3670 C C . LEU B 1 231 ? 12.510 7.145 33.387 1.000 44.585 231 LEU BBB C 1
ATOM 3671 O O . LEU B 1 231 ? 11.651 7.993 33.699 1.000 42.164 231 LEU BBB O 1
ATOM 3676 N N . LYS B 1 232 ? 12.234 6.082 32.625 1.000 45.309 232 LYS BBB N 1
ATOM 3677 C CA . LYS B 1 232 ? 10.860 5.805 32.120 1.000 47.069 232 LYS BBB CA 1
ATOM 3678 C C . LYS B 1 232 ? 9.889 5.646 33.290 1.000 46.734 232 LYS BBB C 1
ATOM 3679 O O . LYS B 1 232 ? 8.851 6.341 33.290 1.000 45.564 232 LYS BBB O 1
ATOM 3685 N N . ALA B 1 233 ? 10.203 4.771 34.249 1.000 45.892 233 ALA BBB N 1
ATOM 3686 C CA . ALA B 1 233 ? 9.372 4.541 35.454 1.000 46.964 233 ALA BBB CA 1
ATOM 3687 C C . ALA B 1 233 ? 8.961 5.902 36.042 1.000 49.432 233 ALA BBB C 1
ATOM 3688 O O . ALA B 1 233 ? 7.786 6.083 36.417 1.000 45.382 233 ALA BBB O 1
ATOM 3690 N N . GLN B 1 234 ? 9.916 6.834 36.095 1.000 51.347 234 GLN BBB N 1
ATOM 3691 C CA . GLN B 1 234 ? 9.766 8.209 36.642 1.000 48.535 234 GLN BBB CA 1
ATOM 3692 C C . GLN B 1 234 ? 8.819 9.043 35.769 1.000 42.824 234 GLN BBB C 1
ATOM 3693 O O . GLN B 1 234 ? 7.855 9.597 36.310 1.000 46.387 234 GLN BBB O 1
ATOM 3699 N N . VAL B 1 235 ? 9.095 9.152 34.472 1.000 39.951 235 VAL BBB N 1
ATOM 3700 C CA . VAL B 1 235 ? 8.266 9.955 33.529 1.000 44.926 235 VAL BBB CA 1
ATOM 3701 C C . VAL B 1 235 ? 6.807 9.503 33.663 1.000 48.028 235 VAL BBB C 1
ATOM 3702 O O . VAL B 1 235 ? 5.932 10.369 33.759 1.000 47.015 235 VAL BBB O 1
ATOM 3706 N N . THR B 1 236 ? 6.571 8.188 33.720 1.000 49.586 236 THR BBB N 1
ATOM 3707 C CA . THR B 1 236 ? 5.225 7.558 33.715 1.000 44.796 236 THR BBB CA 1
ATOM 3708 C C . THR B 1 236 ? 4.430 7.930 34.973 1.000 40.643 236 THR BBB C 1
ATOM 3709 O O . THR B 1 236 ? 3.201 7.864 34.903 1.000 38.908 236 THR BBB O 1
ATOM 3713 N N . LEU B 1 237 ? 5.091 8.268 36.086 1.000 39.360 237 LEU BBB N 1
ATOM 3714 C CA . LEU B 1 237 ? 4.430 8.620 37.373 1.000 41.568 237 LEU BBB CA 1
ATOM 3715 C C . LEU B 1 237 ? 3.770 10.003 37.267 1.000 41.427 237 LEU BBB C 1
ATOM 3716 O O . LEU B 1 237 ? 2.775 10.230 37.991 1.000 39.148 237 LEU BBB O 1
ATOM 3721 N N . TYR B 1 238 ? 4.324 10.882 36.420 1.000 41.858 238 TYR BBB N 1
ATOM 3722 C CA . TYR B 1 238 ? 3.844 12.269 36.157 1.000 47.262 238 TYR BBB CA 1
ATOM 3723 C C . TYR B 1 238 ? 3.216 12.320 34.762 1.000 52.750 238 TYR BBB C 1
ATOM 3724 O O . TYR B 1 238 ? 3.440 13.273 34.008 1.000 62.104 238 TYR BBB O 1
#

Nearest PDB structures (foldseek):
  8b2a-assembly2_BBB  TM=9.977E-01  e=5.246E-42  Staphylococcus aureus
  1sfj-assembly1_B  TM=9.981E-01  e=3.573E-40  Staphylococcus aureus subsp. aureus MRSA252
  1sfj-assembly1_A  TM=9.974E-01  e=4.212E-39  Staphylococcus aureus subsp. aureus MRSA252
  1sfl-assembly1_B  TM=9.968E-01  e=1.194E-38  Staphylococcus aureus subsp. aureus MRSA252
  1sfl-assembly1_A  TM=9.933E-01  e=4.964E-38  Staphylococcus aureus subsp. aureus MRSA252